Protein AF-A0A3M1PW22-F1 (afdb_monomer_lite)

Radius of gyration: 29.29 Å; chains: 1; bounding box: 77×52×82 Å

pLDDT: mean 88.15, std 13.27, range [33.09, 98.5]

Secondary structure (DSSP, 8-state):
-HHHHHTTSS------PEETTSPPP----SEEEEEE-TTS-GGGHHHHHGGGGS--SSEEEEEE----SS---HHHHHHHHHHHHHHHHHT--SEEE---SEEEE-TTSS-EEEE-TTHHHHHHHHHHHTTEEEEEEE--STTEEEEEEEETT--EEEEEE--TT---EEEEE---SS-EEE-TT--EE--EEETTEEEEEE-SSPEEEES--HHHHHHHHH-EEE--EEESS---SPPEEEEE--SSS-EEEEEEEE--TT-EEESSEEEEEE-TT-EEEEE-EEEPPTTPBPSEEEEEEEEEEEESS-EEEEEEEEEEEEBTTEEEEEEEEEETTEEEEEEEEEE-SSS-EEEEEEEE-TTS--EEEEEEEE-TT-EEEEEEEESS-GGGTTPEEEEEEEETTSS-EEEEEEEPP-

Sequence (418 aa):
MRELLESFMTFPRLIVPRSLSAPEPTDDGDAISVFVDSATPTPAMLRMLEFLTINSTQDRWLRLDAPDGSPLSGQARLATFAQRLILCKSLDPHRLYVPAPFEVSIESGAPHWRPTRDYIPWRTMLTFLAGKKAVGVLHPAEGVRAIVFDGAGGSCLFAWSQSAGGVPREFDAYLGNDARSIDLWGNNVTLASRDGRRRVPVGPVPIIVYDIDAPVLLLEASFRFEPRFVQIHKPEPRPILRFRNTGGARMAGELIIQAPDDWRVKPARDTFALDPGEEYRREVQITLPPRQLARDYQLLVELRLSAPEPRTLRFPVDLRVGLEGVDVYAVAWFEGDDLVVEQTLRNLSDEHVNFTAFCEPPGRRRLDSAFRDIGPGQTVRRTYVFPASRDLADAWLHYGVREIHGDRSLDLVVKAPH

Structure (mmCIF, N/CA/C/O backbone):
data_AF-A0A3M1PW22-F1
#
_entry.id   AF-A0A3M1PW22-F1
#
loop_
_atom_site.group_PDB
_atom_site.id
_atom_site.type_symbol
_atom_site.label_atom_id
_atom_site.label_alt_id
_atom_site.label_comp_id
_atom_site.label_asym_id
_atom_site.label_entity_id
_atom_site.label_seq_id
_atom_site.pdbx_PDB_ins_code
_atom_site.Cartn_x
_atom_site.Cartn_y
_atom_site.Cartn_z
_atom_site.occupancy
_atom_site.B_iso_or_equiv
_atom_site.auth_seq_id
_atom_site.auth_comp_id
_atom_site.auth_asym_id
_atom_site.auth_atom_id
_atom_site.pdbx_PDB_model_num
ATOM 1 N N . MET A 1 1 ? 47.924 -2.997 -32.469 1.00 41.94 1 MET A N 1
ATOM 2 C CA . MET A 1 1 ? 46.539 -3.348 -32.059 1.00 41.94 1 MET A CA 1
ATOM 3 C C . MET A 1 1 ? 45.823 -2.170 -31.397 1.00 41.94 1 MET A C 1
ATOM 5 O O . MET A 1 1 ? 44.733 -1.856 -31.842 1.00 41.94 1 MET A O 1
ATOM 9 N N . ARG A 1 2 ? 46.437 -1.467 -30.426 1.00 33.09 2 ARG A N 1
ATOM 10 C CA . ARG A 1 2 ? 45.935 -0.180 -29.887 1.00 33.09 2 ARG A CA 1
ATOM 11 C C . ARG A 1 2 ? 45.767 0.900 -30.981 1.00 33.09 2 ARG A C 1
ATOM 13 O O . ARG A 1 2 ? 44.682 1.441 -31.108 1.00 33.09 2 ARG A O 1
ATOM 20 N N . GLU A 1 3 ? 46.756 1.072 -31.861 1.00 36.66 3 GLU A N 1
ATOM 21 C CA . GLU A 1 3 ? 46.691 2.011 -33.009 1.00 36.66 3 GLU A CA 1
ATOM 22 C C . GLU A 1 3 ? 45.649 1.639 -34.085 1.00 36.66 3 GLU A C 1
ATOM 24 O O . GLU A 1 3 ? 45.131 2.500 -34.784 1.00 36.66 3 GLU A O 1
ATOM 29 N N . LEU A 1 4 ? 45.302 0.352 -34.213 1.00 39.28 4 LEU A N 1
ATOM 30 C CA . LEU A 1 4 ? 44.275 -0.128 -35.155 1.00 39.28 4 LEU A CA 1
ATOM 31 C C . LEU A 1 4 ? 42.848 0.055 -34.610 1.00 39.28 4 LEU A C 1
ATOM 33 O O . LEU A 1 4 ? 41.897 0.066 -35.382 1.00 39.28 4 LEU A O 1
ATOM 37 N N . LEU A 1 5 ? 42.697 0.190 -33.288 1.00 39.69 5 LEU A N 1
ATOM 38 C CA . LEU A 1 5 ? 41.417 0.461 -32.627 1.00 39.69 5 LEU A CA 1
ATOM 39 C C . LEU A 1 5 ? 41.078 1.960 -32.623 1.00 39.69 5 LEU A C 1
ATOM 41 O O . LEU A 1 5 ? 39.901 2.312 -32.634 1.00 39.69 5 LEU A O 1
ATOM 45 N N . GLU A 1 6 ? 42.089 2.830 -32.660 1.00 37.72 6 GLU A N 1
ATOM 46 C CA . GLU A 1 6 ? 41.926 4.290 -32.731 1.00 37.72 6 GLU A CA 1
ATOM 47 C C . GLU A 1 6 ? 41.412 4.774 -34.097 1.00 37.72 6 GLU A C 1
ATOM 49 O O . GLU A 1 6 ? 40.729 5.793 -34.163 1.00 37.72 6 GLU A O 1
ATOM 54 N N . SER A 1 7 ? 41.655 4.033 -35.186 1.00 40.53 7 SER A N 1
ATOM 55 C CA . SER A 1 7 ? 41.191 4.431 -36.525 1.00 40.53 7 SER A CA 1
ATOM 56 C C . SER A 1 7 ? 39.713 4.120 -36.806 1.00 40.53 7 SER A C 1
ATOM 58 O O . SER A 1 7 ? 39.149 4.676 -37.747 1.00 40.53 7 SER A O 1
ATOM 60 N N . PHE A 1 8 ? 39.067 3.268 -35.998 1.00 41.72 8 PHE A N 1
ATOM 61 C CA . PHE A 1 8 ? 37.675 2.838 -36.209 1.00 41.72 8 PHE A CA 1
ATOM 62 C C . PHE A 1 8 ? 36.658 3.467 -35.250 1.00 41.72 8 PHE A C 1
ATOM 64 O O . PHE A 1 8 ? 35.459 3.407 -35.516 1.00 41.72 8 PHE A O 1
ATOM 71 N N . MET A 1 9 ? 37.097 4.081 -34.149 1.00 38.16 9 MET A N 1
ATOM 72 C CA . MET A 1 9 ? 36.221 4.770 -33.201 1.00 38.16 9 MET A CA 1
ATOM 73 C C . MET A 1 9 ? 36.941 5.993 -32.652 1.00 38.16 9 MET A C 1
ATOM 75 O O . MET A 1 9 ? 38.017 5.870 -32.083 1.00 38.16 9 MET A O 1
ATOM 79 N N . THR A 1 10 ? 36.339 7.173 -32.790 1.00 35.41 10 THR A N 1
ATOM 80 C CA . THR A 1 10 ? 37.005 8.455 -32.523 1.00 35.41 10 THR A CA 1
ATOM 81 C C . THR A 1 10 ? 37.485 8.638 -31.079 1.00 35.41 10 THR A C 1
ATOM 83 O O . THR A 1 10 ? 38.350 9.474 -30.870 1.00 35.41 10 THR A O 1
ATOM 86 N N . PHE A 1 11 ? 37.007 7.847 -30.103 1.00 45.94 11 PHE A N 1
ATOM 87 C CA . PHE A 1 11 ? 37.532 7.795 -28.726 1.00 45.94 11 PHE A CA 1
ATOM 88 C C . PHE A 1 11 ? 37.193 6.447 -28.041 1.00 45.94 11 PHE A C 1
ATOM 90 O O . PHE A 1 11 ? 36.114 6.321 -27.449 1.00 45.94 11 PHE A O 1
ATOM 97 N N . PRO A 1 12 ? 38.048 5.403 -28.081 1.00 48.38 12 PRO A N 1
ATOM 98 C CA . PRO A 1 12 ? 37.768 4.157 -27.370 1.00 48.38 12 PRO A CA 1
ATOM 99 C C . PRO A 1 12 ? 37.991 4.335 -25.857 1.00 48.38 12 PRO A C 1
ATOM 101 O O . PRO A 1 12 ? 39.112 4.260 -25.360 1.00 48.38 12 PRO A O 1
ATOM 104 N N . ARG A 1 13 ? 36.910 4.535 -25.094 1.00 54.31 13 ARG A N 1
ATOM 105 C CA . ARG A 1 13 ? 36.937 4.416 -23.626 1.00 54.31 13 ARG A CA 1
ATOM 106 C C . ARG A 1 13 ? 37.006 2.935 -23.239 1.00 54.31 13 ARG A C 1
ATOM 108 O O . ARG A 1 13 ? 36.003 2.226 -23.316 1.00 54.31 13 ARG A O 1
ATOM 115 N N . LEU A 1 14 ? 38.188 2.461 -22.838 1.00 54.78 14 LEU A N 1
ATOM 116 C CA . LEU A 1 14 ? 38.355 1.137 -22.236 1.00 54.78 14 LEU A CA 1
ATOM 117 C C . LEU A 1 14 ? 37.935 1.217 -20.766 1.00 54.78 14 LEU A C 1
ATOM 119 O O . LEU A 1 14 ? 38.616 1.845 -19.962 1.00 54.78 14 LEU A O 1
ATOM 123 N N . ILE A 1 15 ? 36.824 0.577 -20.419 1.00 61.97 15 ILE A N 1
ATOM 124 C CA . ILE A 1 15 ? 36.341 0.516 -19.041 1.00 61.97 15 ILE A CA 1
ATOM 125 C C . ILE A 1 15 ? 36.245 -0.951 -18.637 1.00 61.97 15 ILE A C 1
ATOM 127 O O . ILE A 1 15 ? 35.573 -1.741 -19.302 1.00 61.97 15 ILE A O 1
ATOM 131 N N . VAL A 1 16 ? 36.933 -1.319 -17.556 1.00 67.19 16 VAL A N 1
ATOM 132 C CA . VAL A 1 16 ? 36.924 -2.684 -17.020 1.00 67.19 16 VAL A CA 1
ATOM 133 C C . VAL A 1 16 ? 35.752 -2.807 -16.044 1.00 67.19 16 VAL A C 1
ATOM 135 O O . VAL A 1 16 ? 35.762 -2.134 -15.012 1.00 67.19 16 VAL A O 1
ATOM 138 N N . PRO A 1 17 ? 34.727 -3.621 -16.352 1.00 63.72 17 PRO A N 1
ATOM 139 C CA . PRO A 1 17 ? 33.594 -3.784 -15.456 1.00 63.72 17 PRO A CA 1
ATOM 140 C C . PRO A 1 17 ? 34.019 -4.545 -14.195 1.00 63.72 17 PRO A C 1
ATOM 142 O O . PRO A 1 17 ? 34.727 -5.551 -14.280 1.00 63.72 17 PRO A O 1
ATOM 145 N N . ARG A 1 18 ? 33.572 -4.085 -13.024 1.00 69.38 18 ARG A N 1
ATOM 146 C CA . ARG A 1 18 ? 33.790 -4.773 -11.742 1.00 69.38 18 ARG A CA 1
ATOM 147 C C . ARG A 1 18 ? 32.556 -5.585 -11.369 1.00 69.38 18 ARG A C 1
ATOM 149 O O . ARG A 1 18 ? 31.440 -5.125 -11.586 1.00 69.38 18 ARG A O 1
ATOM 156 N N . SER A 1 19 ? 32.740 -6.783 -10.815 1.00 72.06 19 SER A N 1
ATOM 157 C CA . SER A 1 19 ? 31.616 -7.579 -10.302 1.00 72.06 19 SER A CA 1
ATOM 158 C C . SER A 1 19 ? 30.927 -6.850 -9.149 1.00 72.06 19 SER A C 1
ATOM 160 O O . SER A 1 19 ? 31.593 -6.274 -8.293 1.00 72.06 19 SER A O 1
ATOM 162 N N . LEU A 1 20 ? 29.598 -6.927 -9.108 1.00 71.12 20 LEU A N 1
ATOM 163 C CA . LEU A 1 20 ? 28.767 -6.426 -8.014 1.00 71.12 20 LEU A CA 1
ATOM 164 C C . LEU A 1 20 ? 29.078 -7.099 -6.662 1.00 71.12 20 LEU A C 1
ATOM 166 O O . LEU A 1 20 ? 28.722 -6.572 -5.614 1.00 71.12 20 LEU A O 1
ATOM 170 N N . SER A 1 21 ? 29.761 -8.245 -6.683 1.00 68.88 21 SER A N 1
ATOM 171 C CA . SER A 1 21 ? 30.191 -8.988 -5.494 1.00 68.88 21 SER A CA 1
ATOM 172 C C . SER A 1 21 ? 31.553 -8.525 -4.935 1.00 68.88 21 SER A C 1
ATOM 174 O O . SER A 1 21 ? 32.028 -9.082 -3.947 1.00 68.88 21 SER A O 1
ATOM 176 N N . ALA A 1 22 ? 32.211 -7.543 -5.564 1.00 66.25 22 ALA A N 1
ATOM 177 C CA . ALA A 1 22 ? 33.498 -6.986 -5.136 1.00 66.25 22 ALA A CA 1
ATOM 178 C C . ALA A 1 22 ? 33.321 -5.776 -4.180 1.00 66.25 22 ALA A C 1
ATOM 180 O O . ALA A 1 22 ? 32.266 -5.144 -4.205 1.00 66.25 22 ALA A O 1
ATOM 181 N N . PRO A 1 23 ? 34.325 -5.431 -3.343 1.00 58.34 23 PRO A N 1
ATOM 182 C CA . PRO A 1 23 ? 34.255 -4.274 -2.440 1.00 58.34 23 PRO A CA 1
ATOM 183 C C . PRO A 1 23 ? 34.055 -2.933 -3.172 1.00 58.34 23 PRO A C 1
ATOM 185 O O . PRO A 1 23 ? 34.417 -2.795 -4.345 1.00 58.34 23 PRO A O 1
ATOM 188 N N . GLU A 1 24 ? 33.488 -1.953 -2.455 1.00 58.50 24 GLU A N 1
ATOM 189 C CA . GLU A 1 24 ? 33.140 -0.620 -2.969 1.00 58.50 24 GLU A CA 1
ATOM 190 C C . GLU A 1 24 ? 34.332 0.110 -3.620 1.00 58.50 24 GLU A C 1
ATOM 192 O O . GLU A 1 24 ? 35.486 -0.077 -3.219 1.00 58.50 24 GLU A O 1
ATOM 197 N N . PRO A 1 25 ? 34.080 0.938 -4.652 1.00 56.94 25 PRO A N 1
ATOM 198 C CA . PRO A 1 25 ? 35.142 1.613 -5.382 1.00 56.94 25 PRO A CA 1
ATOM 199 C C . PRO A 1 25 ? 35.873 2.645 -4.512 1.00 56.94 25 PRO A C 1
ATOM 201 O O . PRO A 1 25 ? 35.257 3.475 -3.857 1.00 56.94 25 PRO A O 1
ATOM 204 N N . THR A 1 26 ? 37.203 2.643 -4.590 1.00 54.28 26 THR A N 1
ATOM 205 C CA . THR A 1 26 ? 38.090 3.709 -4.090 1.00 54.28 26 THR A CA 1
ATOM 206 C C . THR A 1 26 ? 38.612 4.622 -5.210 1.00 54.28 26 THR A C 1
ATOM 208 O O . THR A 1 26 ? 39.542 5.387 -4.982 1.00 54.28 26 THR A O 1
ATOM 211 N N . ASP A 1 27 ? 38.073 4.506 -6.430 1.00 54.94 27 ASP A N 1
ATOM 212 C CA . ASP A 1 27 ? 38.724 4.967 -7.665 1.00 54.94 27 ASP A CA 1
ATOM 213 C C . ASP A 1 27 ? 37.996 6.146 -8.339 1.00 54.94 27 ASP A C 1
ATOM 215 O O . ASP A 1 27 ? 36.766 6.164 -8.412 1.00 54.94 27 ASP A O 1
ATOM 219 N N . ASP A 1 28 ? 38.771 7.093 -8.873 1.00 56.16 28 ASP A N 1
ATOM 220 C CA . ASP A 1 28 ? 38.356 8.451 -9.281 1.00 56.16 28 ASP A CA 1
ATOM 221 C C . ASP A 1 28 ? 38.207 8.596 -10.819 1.00 56.16 28 ASP A C 1
ATOM 223 O O . ASP A 1 28 ? 38.465 9.644 -11.406 1.00 56.16 28 ASP A O 1
ATOM 227 N N . GLY A 1 29 ? 37.862 7.505 -11.518 1.00 68.06 29 GLY A N 1
ATOM 228 C CA . GLY A 1 29 ? 37.822 7.451 -12.990 1.00 68.06 29 GLY A CA 1
ATOM 229 C C . GLY A 1 29 ? 36.558 8.044 -13.632 1.00 68.06 29 GLY A C 1
ATOM 230 O O . GLY A 1 29 ? 35.505 8.094 -13.019 1.00 68.06 29 GLY A O 1
ATOM 231 N N . ASP A 1 30 ? 36.610 8.409 -14.918 1.00 71.81 30 ASP A N 1
ATOM 232 C CA . ASP A 1 30 ? 35.492 9.030 -15.668 1.00 71.81 30 ASP A CA 1
ATOM 233 C C . ASP A 1 30 ? 34.171 8.228 -15.709 1.00 71.81 30 ASP A C 1
ATOM 235 O O . ASP A 1 30 ? 33.131 8.765 -16.103 1.00 71.81 30 ASP A O 1
ATOM 239 N N . ALA A 1 31 ? 34.204 6.930 -15.391 1.00 73.38 31 ALA A N 1
ATOM 240 C CA . ALA A 1 31 ? 33.048 6.047 -15.464 1.00 73.38 31 ALA A CA 1
ATOM 241 C C . ALA A 1 31 ? 33.083 4.936 -14.405 1.00 73.38 31 ALA A C 1
ATOM 243 O O . ALA A 1 31 ? 34.091 4.248 -14.240 1.00 73.38 31 ALA A O 1
ATOM 244 N N . ILE A 1 32 ? 31.934 4.679 -13.785 1.00 80.00 32 ILE A N 1
ATOM 245 C CA . ILE A 1 32 ? 31.684 3.512 -12.941 1.00 80.00 32 ILE A CA 1
ATOM 246 C C . ILE A 1 32 ? 31.028 2.434 -13.807 1.00 80.00 32 ILE A C 1
ATOM 248 O O . ILE A 1 32 ? 29.934 2.632 -14.339 1.00 80.00 32 ILE A O 1
ATOM 252 N N . SER A 1 33 ? 31.675 1.273 -13.930 1.00 83.00 33 SER A N 1
ATOM 253 C CA . SER A 1 33 ? 31.138 0.122 -14.665 1.00 83.00 33 SER A CA 1
ATOM 254 C C . SER A 1 33 ? 30.949 -1.080 -13.755 1.00 83.00 33 SER A C 1
ATOM 256 O O . SER A 1 33 ? 31.913 -1.605 -13.193 1.00 83.00 33 SER A O 1
ATOM 258 N N . VAL A 1 34 ? 29.699 -1.520 -13.630 1.00 84.56 34 VAL A N 1
ATOM 259 C CA . VAL A 1 34 ? 29.295 -2.608 -12.737 1.00 84.56 34 VAL A CA 1
ATOM 260 C C . VAL A 1 34 ? 28.739 -3.769 -13.541 1.00 84.56 34 VAL A C 1
ATOM 262 O O . VAL A 1 34 ? 27.895 -3.612 -14.424 1.00 84.56 34 VAL A O 1
ATOM 265 N N . PHE A 1 35 ? 29.210 -4.954 -13.197 1.00 85.12 35 PHE A N 1
ATOM 266 C CA . PHE A 1 35 ? 28.802 -6.226 -13.749 1.00 85.12 35 PHE A CA 1
ATOM 267 C C . PHE A 1 35 ? 27.937 -6.977 -12.744 1.00 85.12 35 PHE A C 1
ATOM 269 O O . PHE A 1 35 ? 28.385 -7.309 -11.647 1.00 85.12 35 PHE A O 1
ATOM 276 N N . VAL A 1 36 ? 26.698 -7.254 -13.133 1.00 84.94 36 VAL A N 1
ATOM 277 C CA . VAL A 1 36 ? 25.741 -8.022 -12.342 1.00 84.94 36 VAL A CA 1
ATOM 278 C C . VAL A 1 36 ? 25.779 -9.472 -12.822 1.00 84.94 36 VAL A C 1
ATOM 280 O O . VAL A 1 36 ? 25.164 -9.821 -13.834 1.00 84.94 36 VAL A O 1
ATOM 283 N N . ASP A 1 37 ? 26.504 -10.311 -12.085 1.00 84.25 37 ASP A N 1
ATOM 284 C CA . ASP A 1 37 ? 26.660 -11.739 -12.378 1.00 84.25 37 ASP A CA 1
ATOM 285 C C . ASP A 1 37 ? 25.343 -12.520 -12.230 1.00 84.25 37 ASP A C 1
ATOM 287 O O . ASP A 1 37 ? 24.381 -12.053 -11.619 1.00 84.25 37 ASP A O 1
ATOM 291 N N . SER A 1 38 ? 25.267 -13.719 -12.807 1.00 82.50 38 SER A N 1
ATOM 292 C CA . SER A 1 38 ? 24.071 -14.572 -12.758 1.00 82.50 38 SER A CA 1
ATOM 293 C C . SER A 1 38 ? 23.674 -15.029 -11.350 1.00 82.50 38 SER A C 1
ATOM 295 O O . SER A 1 38 ? 22.494 -15.296 -11.117 1.00 82.50 38 SER A O 1
ATOM 297 N N . ALA A 1 39 ? 24.634 -15.105 -10.423 1.00 81.19 39 ALA A N 1
ATOM 298 C CA . ALA A 1 39 ? 24.434 -15.568 -9.053 1.00 81.19 39 ALA A CA 1
ATOM 299 C C . ALA A 1 39 ? 23.815 -14.492 -8.147 1.00 81.19 39 ALA A C 1
ATOM 301 O O . ALA A 1 39 ? 23.268 -14.814 -7.091 1.00 81.19 39 ALA A O 1
ATOM 302 N N . THR A 1 40 ? 23.861 -13.224 -8.562 1.00 82.75 40 THR A N 1
ATOM 303 C CA . THR A 1 40 ? 23.313 -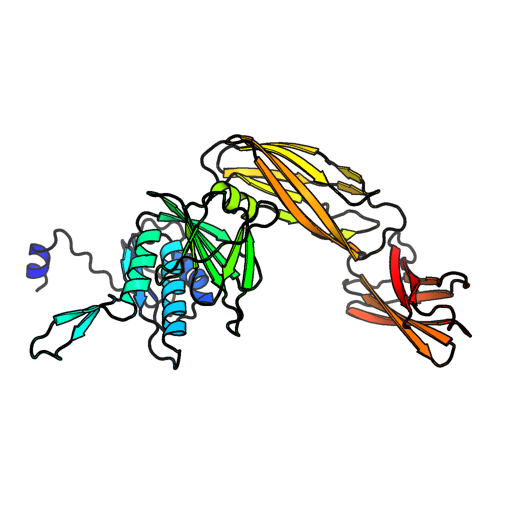12.097 -7.809 1.00 82.75 40 THR A CA 1
ATOM 304 C C . THR A 1 40 ? 21.795 -12.256 -7.604 1.00 82.75 40 THR A C 1
ATOM 306 O O . THR A 1 40 ? 21.028 -12.224 -8.578 1.00 82.75 40 THR A O 1
ATOM 309 N N . PRO A 1 41 ? 21.307 -12.342 -6.350 1.00 83.38 41 PRO A N 1
ATOM 310 C CA . PRO A 1 41 ? 19.881 -12.469 -6.074 1.00 83.38 41 PRO A CA 1
ATOM 311 C C . PRO A 1 41 ? 19.096 -11.237 -6.541 1.00 83.38 41 PRO A C 1
ATOM 313 O O . PRO A 1 41 ? 19.346 -10.116 -6.096 1.00 83.38 41 PRO A O 1
ATOM 316 N N . THR A 1 42 ? 18.076 -11.442 -7.382 1.00 83.75 42 THR A N 1
ATOM 317 C CA . THR A 1 42 ? 17.230 -10.353 -7.914 1.00 83.75 42 THR A CA 1
ATOM 318 C C . THR A 1 42 ? 16.637 -9.434 -6.834 1.00 83.75 42 THR A C 1
ATOM 320 O O . THR A 1 42 ? 16.661 -8.221 -7.039 1.00 83.75 42 THR A O 1
ATOM 323 N N . PRO A 1 43 ? 16.156 -9.931 -5.673 1.00 78.06 43 PRO A N 1
ATOM 324 C CA . PRO A 1 43 ? 15.629 -9.056 -4.621 1.00 78.06 43 PRO A CA 1
ATOM 325 C C . PRO A 1 43 ? 16.676 -8.122 -3.992 1.00 78.06 43 PRO A C 1
ATOM 327 O O . PRO A 1 43 ? 16.317 -7.039 -3.538 1.00 78.06 43 PRO A O 1
ATOM 330 N N . ALA A 1 44 ? 17.954 -8.516 -3.976 1.00 79.25 44 ALA A N 1
ATOM 331 C CA . ALA A 1 44 ? 19.037 -7.740 -3.368 1.00 79.25 44 ALA A CA 1
ATOM 332 C C . ALA A 1 44 ? 19.656 -6.710 -4.329 1.00 79.25 44 ALA A C 1
ATOM 334 O O . ALA A 1 44 ? 20.302 -5.766 -3.878 1.00 79.25 44 ALA A O 1
ATOM 335 N N . MET A 1 45 ? 19.428 -6.854 -5.641 1.00 81.88 45 MET A N 1
ATOM 336 C CA . MET A 1 45 ? 20.111 -6.069 -6.674 1.00 81.88 45 MET A CA 1
ATOM 337 C C . MET A 1 45 ? 19.983 -4.557 -6.513 1.00 81.88 45 MET A C 1
ATOM 339 O O . MET A 1 45 ? 20.980 -3.865 -6.671 1.00 81.88 45 MET A O 1
ATOM 343 N N . LEU A 1 46 ? 18.788 -4.032 -6.216 1.00 78.19 46 LEU A N 1
ATOM 344 C CA . LEU A 1 46 ? 18.624 -2.580 -6.081 1.00 78.19 46 LEU A CA 1
ATOM 345 C C . LEU A 1 46 ? 19.466 -2.035 -4.935 1.00 78.19 46 LEU A C 1
ATOM 347 O O . LEU A 1 46 ? 20.235 -1.115 -5.168 1.00 78.19 46 LEU A O 1
ATOM 351 N N . ARG A 1 47 ? 19.392 -2.661 -3.753 1.00 80.69 47 ARG A N 1
ATOM 352 C CA . ARG A 1 47 ? 20.198 -2.266 -2.592 1.00 80.69 47 ARG A CA 1
ATOM 353 C C . ARG A 1 47 ? 21.690 -2.302 -2.917 1.00 80.69 47 ARG A C 1
ATOM 355 O O . ARG A 1 47 ? 22.414 -1.377 -2.588 1.00 80.69 47 ARG A O 1
ATOM 362 N N . MET A 1 48 ? 22.148 -3.356 -3.590 1.00 80.19 48 MET A N 1
ATOM 363 C CA . MET A 1 48 ? 23.559 -3.494 -3.966 1.00 80.19 48 MET A CA 1
ATOM 364 C C . MET A 1 48 ? 24.008 -2.451 -4.999 1.00 80.19 48 MET A C 1
ATOM 366 O O . MET A 1 48 ? 25.190 -2.150 -5.077 1.00 80.19 48 MET A O 1
ATOM 370 N N . LEU A 1 49 ? 23.085 -1.907 -5.794 1.00 81.69 49 LEU A N 1
ATOM 371 C CA . LEU A 1 49 ? 23.359 -0.918 -6.838 1.00 81.69 49 LEU A CA 1
ATOM 372 C C . LEU A 1 49 ? 22.972 0.513 -6.427 1.00 81.69 49 LEU A C 1
ATOM 374 O O . LEU A 1 49 ? 23.107 1.425 -7.242 1.00 81.69 49 LEU A O 1
ATOM 378 N N . GLU A 1 50 ? 22.516 0.739 -5.189 1.00 76.75 50 GLU A N 1
ATOM 379 C CA . GLU A 1 50 ? 22.106 2.062 -4.691 1.00 76.75 50 GLU A CA 1
ATOM 380 C C . GLU A 1 50 ? 23.239 3.090 -4.805 1.00 76.75 50 GLU A C 1
ATOM 382 O O . GLU A 1 50 ? 22.979 4.248 -5.131 1.00 76.75 50 GLU A O 1
ATOM 387 N N . PHE A 1 51 ? 24.501 2.671 -4.660 1.00 75.81 51 PHE A N 1
ATOM 388 C CA . PHE A 1 51 ? 25.658 3.558 -4.818 1.00 75.81 51 PHE A CA 1
ATOM 389 C C . PHE A 1 51 ? 25.741 4.216 -6.208 1.00 75.81 51 PHE A C 1
ATOM 391 O O . PHE A 1 51 ? 26.278 5.312 -6.337 1.00 75.81 51 PHE A O 1
ATOM 398 N N . LEU A 1 52 ? 25.151 3.606 -7.245 1.00 73.75 52 LEU A N 1
ATOM 399 C CA . LEU A 1 52 ? 25.075 4.189 -8.591 1.00 73.75 52 LEU A CA 1
ATOM 400 C C . LEU A 1 52 ? 24.049 5.321 -8.706 1.00 73.75 52 LEU A C 1
ATOM 402 O O . LEU A 1 52 ? 23.984 5.985 -9.739 1.00 73.75 52 LEU A O 1
ATOM 406 N N . THR A 1 53 ? 23.209 5.523 -7.694 1.00 68.38 53 THR A N 1
ATOM 407 C CA . THR A 1 53 ? 22.235 6.625 -7.648 1.00 68.38 53 THR A CA 1
ATOM 408 C C . THR A 1 53 ? 22.766 7.851 -6.909 1.00 68.38 53 THR A C 1
ATOM 410 O O . THR A 1 53 ? 22.167 8.920 -6.998 1.00 68.38 53 THR A O 1
ATOM 413 N N . ILE A 1 54 ? 23.907 7.724 -6.223 1.00 61.09 54 ILE A N 1
ATOM 414 C CA . ILE A 1 54 ? 24.596 8.843 -5.577 1.00 61.09 54 ILE A CA 1
ATOM 415 C C . ILE A 1 54 ? 25.114 9.775 -6.679 1.00 61.09 54 ILE A C 1
ATOM 417 O O . ILE A 1 54 ? 25.598 9.286 -7.698 1.00 61.09 54 ILE A O 1
ATOM 421 N N . ASN A 1 55 ? 24.978 11.095 -6.483 1.00 54.16 55 ASN A N 1
ATOM 422 C CA . ASN A 1 55 ? 25.372 12.170 -7.408 1.00 54.16 55 ASN A CA 1
ATOM 423 C C . ASN A 1 55 ? 26.845 12.061 -7.842 1.00 54.16 55 ASN A C 1
ATOM 425 O O . ASN A 1 55 ? 27.721 12.760 -7.339 1.00 54.16 55 ASN A O 1
ATOM 429 N N . SER A 1 56 ? 27.096 11.170 -8.788 1.00 60.94 56 SER A N 1
ATOM 430 C CA . SER A 1 56 ? 28.372 10.938 -9.429 1.00 60.94 56 SER A CA 1
ATOM 431 C C . SER A 1 56 ? 28.362 11.694 -10.750 1.00 60.94 56 SER A C 1
ATOM 433 O O . SER A 1 56 ? 27.447 11.548 -11.563 1.00 60.94 56 SER A O 1
ATOM 435 N N . THR A 1 57 ? 29.382 12.520 -10.964 1.00 69.12 57 THR A N 1
ATOM 436 C CA . THR A 1 57 ? 29.667 13.154 -12.258 1.00 69.12 57 THR A CA 1
ATOM 437 C C . THR A 1 57 ? 30.186 12.149 -13.294 1.00 69.12 57 THR A C 1
ATOM 439 O O . THR A 1 57 ? 30.405 12.524 -14.443 1.00 69.12 57 THR A O 1
ATOM 442 N N . GLN A 1 58 ? 30.386 10.886 -12.903 1.00 77.25 58 GLN A N 1
ATOM 443 C CA . GLN A 1 58 ? 30.962 9.835 -13.733 1.00 77.25 58 GLN A CA 1
ATOM 444 C C . GLN A 1 58 ? 29.875 9.113 -14.547 1.00 77.25 58 GLN A C 1
ATOM 446 O O . GLN A 1 58 ? 28.732 8.929 -14.114 1.00 77.25 58 GLN A O 1
ATOM 451 N N . ASP A 1 59 ? 30.251 8.640 -15.734 1.00 83.50 59 ASP A N 1
ATOM 452 C CA . ASP A 1 59 ? 29.386 7.810 -16.570 1.00 83.50 59 ASP A CA 1
ATOM 453 C C . ASP A 1 59 ? 29.059 6.487 -15.858 1.00 83.50 59 ASP A C 1
ATOM 455 O O . ASP A 1 59 ? 29.931 5.803 -15.334 1.00 83.50 59 ASP A O 1
ATOM 459 N N . ARG A 1 60 ? 27.795 6.064 -15.893 1.00 85.75 60 ARG A N 1
ATOM 460 C CA . ARG A 1 60 ? 27.313 4.863 -15.178 1.00 85.75 60 ARG A CA 1
ATOM 461 C C . ARG A 1 60 ? 26.967 3.757 -16.155 1.00 85.75 60 ARG A C 1
ATOM 463 O O . ARG A 1 60 ? 26.005 3.883 -16.916 1.00 85.75 60 ARG A O 1
ATOM 470 N N . TRP A 1 61 ? 27.775 2.707 -16.182 1.00 88.62 61 TRP A N 1
ATOM 471 C CA . TRP A 1 61 ? 27.643 1.591 -17.110 1.00 88.62 61 TRP A CA 1
ATOM 472 C C . TRP A 1 61 ? 27.250 0.338 -16.327 1.00 88.62 61 TRP A C 1
ATOM 474 O O . TRP A 1 61 ? 27.902 -0.040 -15.358 1.00 88.62 61 TRP A O 1
ATOM 484 N N . LEU A 1 62 ? 26.175 -0.318 -16.747 1.00 89.00 62 LEU A N 1
ATOM 485 C CA . LEU A 1 62 ? 25.716 -1.577 -16.175 1.00 89.00 62 LEU A CA 1
ATOM 486 C C . LEU A 1 62 ? 25.847 -2.679 -17.211 1.00 89.00 62 LEU A C 1
ATOM 488 O O . LEU A 1 62 ? 25.437 -2.500 -18.355 1.00 89.00 62 LEU A O 1
ATOM 492 N N . ARG A 1 63 ? 26.369 -3.835 -16.813 1.00 89.94 63 ARG A N 1
ATOM 493 C CA . ARG A 1 63 ? 26.314 -5.063 -17.602 1.00 89.94 63 ARG A CA 1
ATOM 494 C C . ARG A 1 63 ? 25.546 -6.122 -16.831 1.00 89.94 63 ARG A C 1
ATOM 496 O O . ARG A 1 63 ? 25.904 -6.442 -15.703 1.00 89.94 63 ARG A O 1
ATOM 503 N N . LEU A 1 64 ? 24.512 -6.665 -17.455 1.00 89.19 64 LEU A N 1
ATOM 504 C CA . LEU A 1 64 ? 23.711 -7.756 -16.931 1.00 89.19 64 LEU A CA 1
ATOM 505 C C . LEU A 1 64 ? 24.092 -9.045 -17.654 1.00 89.19 64 LEU A C 1
ATOM 507 O O . LEU A 1 64 ? 24.030 -9.089 -18.881 1.00 89.19 64 LEU A O 1
ATOM 511 N N . ASP A 1 65 ? 24.429 -10.090 -16.907 1.00 85.94 65 ASP A N 1
ATOM 512 C CA . ASP A 1 65 ? 24.564 -11.427 -17.478 1.00 85.94 65 ASP A CA 1
ATOM 513 C C . ASP A 1 65 ? 23.240 -12.189 -17.442 1.00 85.94 65 ASP A C 1
ATOM 515 O O . ASP A 1 65 ? 22.375 -11.974 -16.577 1.00 85.94 65 ASP A O 1
ATOM 519 N N . ALA A 1 66 ? 23.084 -13.099 -18.407 1.00 76.00 66 ALA A N 1
ATOM 520 C CA . ALA A 1 66 ? 21.974 -14.033 -18.399 1.00 76.00 66 ALA A CA 1
ATOM 521 C C . ALA A 1 66 ? 22.026 -14.818 -17.079 1.00 76.00 66 ALA A C 1
ATOM 523 O O . ALA A 1 66 ? 23.112 -15.157 -16.614 1.00 76.00 66 ALA A O 1
ATOM 524 N N . PRO A 1 67 ? 20.887 -15.073 -16.420 1.00 73.69 67 PRO A N 1
ATOM 525 C CA . PRO A 1 67 ? 20.871 -15.963 -15.270 1.00 73.69 67 PRO A CA 1
ATOM 526 C C . PRO A 1 67 ? 21.266 -17.385 -15.719 1.00 73.69 67 PRO A C 1
ATOM 528 O O . PRO A 1 67 ? 20.421 -18.167 -16.155 1.00 73.69 67 PRO A O 1
ATOM 531 N N . ASP A 1 68 ? 22.563 -17.681 -15.652 1.00 63.09 68 ASP A N 1
ATOM 532 C CA . ASP A 1 68 ? 23.180 -18.977 -15.926 1.00 63.09 68 ASP A CA 1
ATOM 533 C C . ASP A 1 68 ? 23.129 -19.887 -14.686 1.00 63.09 68 ASP A C 1
ATOM 535 O O . ASP A 1 68 ? 23.355 -19.436 -13.564 1.00 63.09 68 ASP A O 1
ATOM 539 N N . GLY A 1 69 ? 22.887 -21.189 -14.890 1.00 53.50 69 GLY A N 1
ATOM 540 C CA . GLY A 1 69 ? 23.327 -22.226 -13.942 1.00 53.50 69 GLY A CA 1
ATOM 541 C C . GLY A 1 69 ? 22.347 -22.746 -12.877 1.00 53.50 69 GLY A C 1
ATOM 542 O O . GLY A 1 69 ? 22.798 -23.371 -11.924 1.00 53.50 69 GLY A O 1
ATOM 543 N N . SER A 1 70 ? 21.029 -22.571 -13.011 1.00 46.19 70 SER A N 1
ATOM 544 C CA . SER A 1 70 ? 20.041 -23.158 -12.078 1.00 46.19 70 SER A CA 1
ATOM 545 C C . SER A 1 70 ? 19.061 -24.089 -12.818 1.00 46.19 70 SER A C 1
ATOM 547 O O . SER A 1 70 ? 18.767 -23.804 -13.981 1.00 46.19 70 SER A O 1
ATOM 549 N N . PRO A 1 71 ? 18.497 -25.157 -12.202 1.00 53.09 71 PRO A N 1
ATOM 550 C CA . PRO A 1 71 ? 17.456 -26.023 -12.796 1.00 53.09 71 PRO A CA 1
ATOM 551 C C . PRO A 1 71 ? 16.113 -25.302 -13.051 1.00 53.09 71 PRO A C 1
ATOM 553 O O . PRO A 1 71 ? 15.053 -25.924 -13.117 1.00 53.09 71 PRO A O 1
ATOM 556 N N . LEU A 1 72 ? 16.137 -23.975 -13.171 1.00 57.16 72 LEU A N 1
ATOM 557 C CA . LEU A 1 72 ? 14.982 -23.144 -13.449 1.00 57.16 72 LEU A CA 1
ATOM 558 C C . LEU A 1 72 ? 14.388 -23.535 -14.801 1.00 57.16 72 LEU A C 1
ATOM 560 O O . LEU A 1 72 ? 15.076 -23.602 -15.823 1.00 57.16 72 LEU A O 1
ATOM 564 N N . SER A 1 73 ? 13.073 -23.745 -14.807 1.00 69.19 73 SER A N 1
ATOM 565 C CA . SER A 1 73 ? 12.312 -23.878 -16.043 1.00 69.19 73 SER A CA 1
ATOM 566 C C . SER A 1 73 ? 12.538 -22.650 -16.935 1.00 69.19 73 SER A C 1
ATOM 568 O O . SER A 1 73 ? 12.867 -21.557 -16.460 1.00 69.19 73 SER A O 1
ATOM 570 N N . GLY A 1 74 ? 12.344 -22.801 -18.249 1.00 77.62 74 GLY A N 1
ATOM 571 C CA . GLY A 1 74 ? 12.579 -21.703 -19.194 1.00 77.62 74 GLY A CA 1
ATOM 572 C C . GLY A 1 74 ? 11.829 -20.412 -18.846 1.00 77.62 74 GLY A C 1
ATOM 573 O O . GLY A 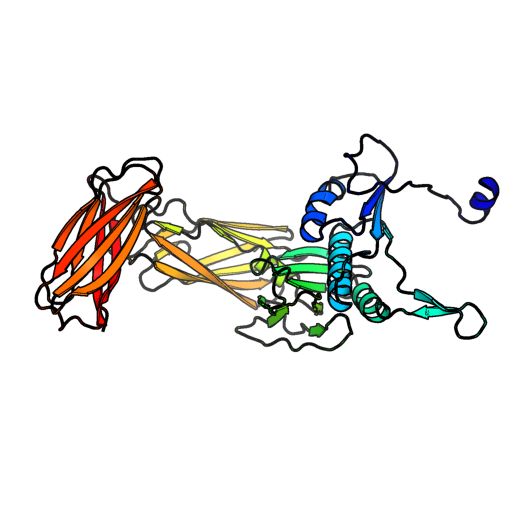1 74 ? 12.376 -19.326 -19.014 1.00 77.62 74 GLY A O 1
ATOM 574 N N . GLN A 1 75 ? 10.627 -20.534 -18.280 1.00 81.56 75 GLN A N 1
ATOM 575 C CA . GLN A 1 75 ? 9.817 -19.405 -17.828 1.00 81.56 75 GLN A CA 1
ATOM 576 C C . GLN A 1 75 ? 10.387 -18.720 -16.580 1.00 81.56 75 GLN A C 1
ATOM 578 O O . GLN A 1 75 ? 10.363 -17.495 -16.498 1.00 81.56 75 GLN A O 1
ATOM 583 N N . ALA A 1 76 ? 10.931 -19.479 -15.625 1.00 83.69 76 ALA A N 1
ATOM 584 C CA . ALA A 1 76 ? 11.548 -18.907 -14.433 1.00 83.69 76 ALA A CA 1
ATOM 585 C C . ALA A 1 76 ? 12.834 -18.143 -14.782 1.00 83.69 76 ALA A C 1
ATOM 587 O O . ALA A 1 76 ? 13.042 -17.034 -14.295 1.00 83.69 76 ALA A O 1
ATOM 588 N N . ARG A 1 77 ? 13.641 -18.668 -15.714 1.00 85.31 77 ARG A N 1
ATOM 589 C CA . ARG A 1 77 ? 14.814 -17.951 -16.239 1.00 85.31 77 ARG A CA 1
ATOM 590 C C . ARG A 1 77 ? 14.423 -16.635 -16.915 1.00 85.31 77 ARG A C 1
ATOM 592 O O . ARG A 1 77 ? 15.054 -15.608 -16.662 1.00 85.31 77 ARG A O 1
ATOM 599 N N . LEU A 1 78 ? 13.377 -16.659 -17.745 1.00 87.44 78 LEU A N 1
ATOM 600 C CA . LEU A 1 78 ? 12.852 -15.460 -18.397 1.00 87.44 78 LEU A CA 1
ATOM 601 C C . LEU A 1 78 ? 12.343 -14.437 -17.375 1.00 87.44 78 LEU A C 1
ATOM 603 O O . LEU A 1 78 ? 12.690 -13.264 -17.473 1.00 87.44 78 LEU A O 1
ATOM 607 N N . ALA A 1 79 ? 11.556 -14.878 -16.390 1.00 90.25 79 ALA A N 1
ATOM 608 C CA . ALA A 1 79 ? 11.058 -14.028 -15.313 1.00 90.25 79 ALA A CA 1
ATOM 609 C C . ALA A 1 79 ? 12.211 -13.323 -14.590 1.00 90.25 79 ALA A C 1
ATOM 611 O O . ALA A 1 79 ? 12.216 -12.098 -14.490 1.00 90.25 79 ALA A O 1
ATOM 612 N N . THR A 1 80 ? 13.224 -14.079 -14.159 1.00 89.06 80 THR A N 1
ATOM 613 C CA . THR A 1 80 ? 14.418 -13.530 -13.512 1.00 89.06 80 THR A CA 1
ATOM 614 C C . THR A 1 80 ? 15.119 -12.522 -14.415 1.00 89.06 80 THR A C 1
ATOM 616 O O . THR A 1 80 ? 15.377 -11.402 -13.984 1.00 89.06 80 THR A O 1
ATOM 619 N N . PHE A 1 81 ? 15.395 -12.866 -15.674 1.00 90.25 81 PHE A N 1
ATOM 620 C CA . PHE A 1 81 ? 16.063 -11.947 -16.594 1.00 90.25 81 PHE A CA 1
ATOM 621 C C . PHE A 1 81 ? 15.272 -10.643 -16.789 1.00 90.25 81 PHE A C 1
ATOM 623 O O . PHE A 1 81 ? 15.838 -9.559 -16.652 1.00 90.25 81 PHE A O 1
ATOM 630 N N . ALA A 1 82 ? 13.965 -10.741 -17.044 1.00 93.50 82 ALA A N 1
ATOM 631 C CA . ALA A 1 82 ? 13.089 -9.592 -17.238 1.00 93.50 82 ALA A CA 1
ATOM 632 C C . ALA A 1 82 ? 13.070 -8.678 -16.006 1.00 93.50 82 ALA A C 1
ATOM 634 O O . ALA A 1 82 ? 13.282 -7.473 -16.125 1.00 93.50 82 ALA A O 1
ATOM 635 N N . GLN A 1 83 ? 12.896 -9.245 -14.810 1.00 93.31 83 GLN A N 1
ATOM 636 C CA . GLN A 1 83 ? 12.925 -8.479 -13.563 1.00 93.31 83 GLN A CA 1
ATOM 637 C C . GLN A 1 83 ? 14.265 -7.759 -13.374 1.00 93.31 83 GLN A C 1
ATOM 639 O O . GLN A 1 83 ? 14.283 -6.569 -13.070 1.00 93.31 83 GLN A O 1
ATOM 644 N N . ARG A 1 84 ? 15.392 -8.447 -13.592 1.00 92.06 84 ARG A N 1
ATOM 645 C CA . ARG A 1 84 ? 16.733 -7.857 -13.456 1.00 92.06 84 ARG A CA 1
ATOM 646 C C . ARG A 1 84 ? 16.956 -6.722 -14.454 1.00 92.06 84 ARG A C 1
ATOM 648 O O . ARG A 1 84 ? 17.463 -5.675 -14.065 1.00 92.06 84 ARG A O 1
ATOM 655 N N . LEU A 1 85 ? 16.521 -6.895 -15.704 1.00 92.94 85 LEU A N 1
ATOM 656 C CA . LEU A 1 85 ? 16.572 -5.857 -16.733 1.00 92.94 85 LEU A CA 1
ATOM 657 C C . LEU A 1 85 ? 15.790 -4.606 -16.311 1.00 92.94 85 LEU A C 1
ATOM 659 O O . LEU A 1 85 ? 16.330 -3.502 -16.364 1.00 92.94 85 LEU A O 1
ATOM 663 N N . ILE A 1 86 ? 14.541 -4.783 -15.871 1.00 95.06 86 ILE A N 1
ATOM 664 C CA . ILE A 1 86 ? 13.659 -3.690 -15.437 1.00 95.06 86 ILE A CA 1
ATOM 665 C C . ILE A 1 86 ? 14.271 -2.959 -14.232 1.00 95.06 86 ILE A C 1
ATOM 667 O O . ILE A 1 86 ? 14.308 -1.728 -14.213 1.00 95.06 86 ILE A O 1
ATOM 671 N N . LEU A 1 87 ? 14.809 -3.697 -13.254 1.00 93.06 87 LEU A N 1
ATOM 672 C CA . LEU A 1 87 ? 15.470 -3.121 -12.080 1.00 93.06 87 LEU A CA 1
ATOM 673 C C . LEU A 1 87 ? 16.725 -2.329 -12.468 1.00 93.06 87 LEU A C 1
ATOM 675 O O . LEU A 1 87 ? 16.852 -1.172 -12.078 1.00 93.06 87 LEU A O 1
ATOM 679 N N . CYS A 1 88 ? 17.616 -2.890 -13.290 1.00 91.25 88 CYS A N 1
ATOM 680 C CA . CYS A 1 88 ? 18.792 -2.167 -13.779 1.00 91.25 88 CYS A CA 1
ATOM 681 C C . CYS A 1 88 ? 18.406 -0.913 -14.574 1.00 91.25 88 CYS A C 1
ATOM 683 O O . CYS A 1 88 ? 19.013 0.139 -14.393 1.00 91.25 88 CYS A O 1
ATOM 685 N N . LYS A 1 89 ? 17.376 -0.994 -15.424 1.00 93.00 89 LYS A N 1
ATOM 686 C CA . LYS A 1 89 ? 16.879 0.157 -16.186 1.00 93.00 89 LYS A CA 1
ATOM 687 C C . LYS A 1 89 ? 16.294 1.241 -15.275 1.00 93.00 89 LYS A C 1
ATOM 689 O O . LYS A 1 89 ? 16.427 2.420 -15.594 1.00 93.00 89 LYS A O 1
ATOM 694 N N . SER A 1 90 ? 15.699 0.873 -14.139 1.00 92.62 90 SER A N 1
ATOM 695 C CA . SER A 1 90 ? 15.148 1.839 -13.176 1.00 92.62 90 SER A CA 1
ATOM 696 C C . SER A 1 90 ? 16.198 2.723 -12.494 1.00 92.62 90 SER A C 1
ATOM 698 O O . SER A 1 90 ? 15.858 3.800 -12.020 1.00 92.62 90 SER A O 1
ATOM 700 N N . LEU A 1 91 ? 17.475 2.326 -12.522 1.00 89.81 91 LEU A N 1
ATOM 701 C CA . LEU A 1 91 ? 18.602 3.118 -12.009 1.00 89.81 91 LEU A CA 1
ATOM 702 C C . LEU A 1 91 ? 19.074 4.216 -12.984 1.00 89.81 91 LEU A C 1
ATOM 704 O O . LEU A 1 91 ? 20.013 4.955 -12.678 1.00 89.81 91 LEU A O 1
ATOM 708 N N . ASP A 1 92 ? 18.446 4.299 -14.162 1.00 89.31 92 ASP A N 1
ATOM 709 C CA . ASP A 1 92 ? 18.775 5.226 -15.251 1.00 89.31 92 ASP A CA 1
ATOM 710 C C . ASP A 1 92 ? 20.280 5.243 -15.596 1.00 89.31 92 ASP A C 1
ATOM 712 O O . ASP A 1 92 ? 20.910 6.304 -15.556 1.00 89.31 92 ASP A O 1
ATOM 716 N N . PRO A 1 93 ? 20.909 4.081 -15.881 1.00 89.19 93 PRO A N 1
ATOM 717 C CA . PRO A 1 93 ? 22.315 4.050 -16.264 1.00 89.19 93 PRO A CA 1
ATOM 718 C C . PRO A 1 93 ? 22.515 4.744 -17.616 1.00 89.19 93 PRO A C 1
ATOM 720 O O . PRO A 1 93 ? 21.652 4.690 -18.494 1.00 89.19 93 PRO A O 1
ATOM 723 N N . HIS A 1 94 ? 23.702 5.310 -17.826 1.00 88.12 94 HIS A N 1
ATOM 724 C CA . HIS A 1 94 ? 24.081 5.884 -19.118 1.00 88.12 94 HIS A CA 1
ATOM 725 C C . HIS A 1 94 ? 24.160 4.801 -20.200 1.00 88.12 94 HIS A C 1
ATOM 727 O O . HIS A 1 94 ? 23.821 5.043 -21.358 1.00 88.12 94 HIS A O 1
ATOM 733 N N . ARG A 1 95 ? 24.600 3.591 -19.826 1.00 88.62 95 ARG A N 1
ATOM 734 C CA . ARG A 1 95 ? 24.629 2.414 -20.705 1.00 88.62 95 ARG A CA 1
ATOM 735 C C . ARG A 1 95 ? 24.221 1.162 -19.941 1.00 88.62 95 ARG A C 1
ATOM 737 O O . ARG A 1 95 ? 24.717 0.925 -18.844 1.00 88.62 95 ARG A O 1
ATOM 744 N N . LEU A 1 96 ? 23.359 0.349 -20.547 1.00 89.38 96 LEU A N 1
ATOM 745 C CA . LEU A 1 96 ? 22.963 -0.964 -20.040 1.00 89.38 96 LEU A CA 1
ATOM 746 C C . LEU A 1 96 ? 23.274 -2.027 -21.099 1.00 89.38 96 LEU A C 1
ATOM 748 O O . LEU A 1 96 ? 22.604 -2.102 -22.127 1.00 89.38 96 LEU A O 1
ATOM 752 N N . TYR A 1 97 ? 24.301 -2.830 -20.846 1.00 90.25 97 TYR A N 1
ATOM 753 C CA . TYR A 1 97 ? 24.688 -3.973 -21.661 1.00 90.25 97 TYR A CA 1
ATOM 754 C C . TYR A 1 97 ? 23.958 -5.215 -21.171 1.00 90.25 97 TYR A C 1
ATOM 756 O O . TYR A 1 97 ? 23.937 -5.514 -19.979 1.00 90.25 97 TYR A O 1
ATOM 764 N N . VAL A 1 98 ? 23.370 -5.945 -22.105 1.00 89.06 98 VAL A N 1
ATOM 765 C CA . VAL A 1 98 ? 22.528 -7.115 -21.855 1.00 89.06 98 VAL A CA 1
ATOM 766 C C . VAL A 1 98 ? 22.854 -8.183 -22.898 1.00 89.06 98 VAL A C 1
ATOM 768 O O . VAL A 1 98 ? 23.284 -7.825 -23.999 1.00 89.06 98 VAL A O 1
ATOM 771 N N . PRO A 1 99 ? 22.665 -9.478 -22.598 1.00 86.00 99 PRO A N 1
ATOM 772 C CA . PRO A 1 99 ? 22.959 -10.543 -23.543 1.00 86.00 99 PRO A CA 1
ATOM 773 C C . PRO A 1 99 ? 22.048 -10.416 -24.762 1.00 86.00 99 PRO A C 1
ATOM 775 O O . PRO A 1 99 ? 20.844 -10.173 -24.630 1.00 86.00 99 PRO A O 1
ATOM 778 N N . ALA A 1 100 ? 22.627 -10.570 -25.950 1.00 86.94 100 ALA A N 1
ATOM 779 C CA . ALA A 1 100 ? 21.871 -10.527 -27.188 1.00 86.94 100 ALA A CA 1
ATOM 780 C C . ALA A 1 100 ? 20.960 -11.769 -27.278 1.00 86.94 100 ALA A C 1
ATOM 782 O O . ALA A 1 100 ? 21.439 -12.879 -27.040 1.00 86.94 100 ALA A O 1
ATOM 783 N N . PRO A 1 101 ? 19.673 -11.635 -27.650 1.00 89.12 101 PRO A N 1
ATOM 784 C CA . PRO A 1 101 ? 18.759 -12.771 -27.777 1.00 89.12 101 PRO A CA 1
ATOM 785 C C . PRO A 1 101 ? 18.957 -13.511 -29.113 1.00 89.12 101 PRO A C 1
ATOM 787 O O . PRO A 1 101 ? 17.990 -13.870 -29.785 1.00 89.12 101 PRO A O 1
ATOM 790 N N . PHE A 1 102 ? 20.211 -13.706 -29.522 1.00 89.50 102 PHE A N 1
ATOM 791 C CA . PHE A 1 102 ? 20.601 -14.389 -30.750 1.00 89.50 102 PHE A CA 1
ATOM 792 C C . PHE A 1 102 ? 21.718 -15.380 -30.456 1.00 89.50 102 PHE A C 1
ATOM 794 O O . PHE A 1 102 ? 22.594 -15.120 -29.633 1.00 89.50 102 PHE A O 1
ATOM 801 N N . GLU A 1 103 ? 21.716 -16.489 -31.176 1.00 89.31 103 GLU A N 1
ATOM 802 C CA . GLU A 1 103 ? 22.780 -17.484 -31.131 1.00 89.31 103 GLU A CA 1
ATOM 803 C C . GLU A 1 103 ? 23.229 -17.841 -32.546 1.00 89.31 103 GLU A C 1
ATOM 805 O O . GLU A 1 103 ? 22.477 -17.684 -33.512 1.00 89.31 103 GLU A O 1
ATOM 810 N N . VAL A 1 104 ? 24.471 -18.299 -32.674 1.00 90.50 104 VAL A N 1
ATOM 811 C CA . VAL A 1 104 ? 24.994 -18.792 -33.948 1.00 90.50 104 VAL A CA 1
ATOM 812 C C . VAL A 1 104 ? 24.555 -20.243 -34.115 1.00 90.50 104 VAL A C 1
ATOM 814 O O . VAL A 1 104 ? 24.878 -21.085 -33.281 1.00 90.50 104 VAL A O 1
ATOM 817 N N . SER A 1 105 ? 23.840 -20.538 -35.198 1.00 86.81 105 SER A N 1
ATOM 818 C CA . SER A 1 105 ? 23.502 -21.901 -35.615 1.00 86.81 105 SER A CA 1
ATOM 819 C C . SER A 1 105 ? 24.331 -22.313 -36.827 1.00 86.81 105 SER A C 1
ATOM 821 O O . SER A 1 105 ? 24.638 -21.493 -37.693 1.00 86.81 105 SER A O 1
ATOM 823 N N . ILE A 1 106 ? 24.688 -23.598 -36.882 1.00 87.56 106 ILE A N 1
ATOM 824 C CA . ILE A 1 106 ? 25.465 -24.222 -37.968 1.00 87.56 106 ILE A CA 1
ATOM 825 C C . ILE A 1 106 ? 24.654 -25.366 -38.619 1.00 87.56 106 ILE A C 1
ATOM 827 O O . ILE A 1 106 ? 25.162 -26.103 -39.457 1.00 87.56 106 ILE A O 1
ATOM 831 N N . GLU A 1 107 ? 23.365 -25.513 -38.280 1.00 82.38 107 GLU A N 1
ATOM 832 C CA . GLU A 1 107 ? 22.498 -26.612 -38.753 1.00 82.38 107 GLU A CA 1
ATOM 833 C C . GLU A 1 107 ? 22.402 -26.704 -40.291 1.00 82.38 107 GLU A C 1
ATOM 835 O O . GLU A 1 107 ? 22.195 -27.784 -40.835 1.00 82.38 107 GLU A O 1
ATOM 840 N N . SER A 1 108 ? 22.612 -25.593 -41.005 1.00 76.19 108 SER A N 1
ATOM 841 C CA . SER A 1 108 ? 22.564 -25.503 -42.471 1.00 76.19 108 SER A CA 1
ATOM 842 C C . SER A 1 108 ? 23.943 -25.500 -43.153 1.00 76.19 108 SER A C 1
ATOM 844 O O . SER A 1 108 ? 24.051 -25.097 -44.309 1.00 76.19 108 SER A O 1
ATOM 846 N N . GLY A 1 109 ? 25.015 -25.884 -42.449 1.00 85.19 109 GLY A N 1
ATOM 847 C CA . GLY A 1 109 ? 26.383 -25.952 -42.991 1.00 85.19 109 GLY A CA 1
ATOM 848 C C . GLY A 1 109 ? 27.126 -24.611 -43.089 1.00 85.19 109 GLY A C 1
ATOM 849 O O . GLY A 1 109 ? 28.322 -24.602 -43.368 1.00 85.19 109 GLY A O 1
ATOM 850 N N . ALA A 1 110 ? 26.458 -23.488 -42.807 1.00 88.81 110 ALA A N 1
ATOM 851 C CA . ALA A 1 110 ? 27.061 -22.159 -42.697 1.00 88.81 110 ALA A CA 1
ATOM 852 C C . ALA A 1 110 ? 26.598 -21.459 -41.402 1.00 88.81 110 ALA A C 1
ATOM 854 O O . ALA A 1 110 ? 25.412 -21.554 -41.059 1.00 88.81 110 ALA A O 1
ATOM 855 N N . PRO A 1 111 ? 27.500 -20.752 -40.688 1.00 91.50 111 PRO A N 1
ATOM 856 C CA . PRO A 1 111 ? 27.150 -20.040 -39.466 1.00 91.50 111 PRO A CA 1
ATOM 857 C C . PRO A 1 111 ? 26.190 -18.891 -39.780 1.00 91.50 111 PRO A C 1
ATOM 859 O O . PRO A 1 111 ? 26.505 -18.000 -40.568 1.00 91.50 111 PRO A O 1
ATOM 862 N N . HIS A 1 112 ? 25.025 -18.897 -39.142 1.00 89.62 112 HIS A N 1
ATOM 863 C CA . HIS A 1 112 ? 24.046 -17.819 -39.236 1.00 89.62 112 HIS A CA 1
ATOM 864 C C . HIS A 1 112 ? 23.495 -17.472 -37.853 1.00 89.62 112 HIS A C 1
ATOM 866 O O . HIS A 1 112 ? 23.409 -18.322 -36.967 1.00 89.62 112 HIS A O 1
ATOM 872 N N . TRP A 1 113 ? 23.120 -16.209 -37.662 1.00 91.12 113 TRP A N 1
ATOM 873 C CA . TRP A 1 113 ? 22.477 -15.752 -36.434 1.00 91.12 113 TRP A CA 1
ATOM 874 C C . TRP A 1 113 ? 20.999 -16.128 -36.452 1.00 91.12 113 TRP A C 1
ATOM 876 O O . TRP A 1 113 ? 20.281 -15.759 -37.382 1.00 91.12 113 TRP A O 1
ATOM 886 N N . ARG A 1 114 ? 20.533 -16.820 -35.412 1.00 91.06 114 ARG A N 1
ATOM 887 C CA . ARG A 1 114 ? 19.112 -17.111 -35.201 1.00 91.06 114 ARG A CA 1
ATOM 888 C C . ARG A 1 114 ? 18.612 -16.480 -33.897 1.00 91.06 114 ARG A C 1
ATOM 890 O O . ARG A 1 114 ? 19.339 -16.515 -32.902 1.00 91.06 114 ARG A O 1
ATOM 897 N N . PRO A 1 115 ? 17.397 -15.901 -33.866 1.00 91.38 115 PRO A N 1
ATOM 898 C CA . PRO A 1 115 ? 16.781 -15.456 -32.622 1.00 91.38 115 PRO A CA 1
ATOM 899 C C . PRO A 1 115 ? 16.568 -16.629 -31.662 1.00 91.38 115 PRO A C 1
ATOM 901 O O . PRO A 1 115 ? 16.151 -17.711 -32.077 1.00 91.38 115 PRO A O 1
ATOM 904 N N . THR A 1 116 ? 16.814 -16.413 -30.374 1.00 88.25 116 THR A N 1
ATOM 905 C CA . THR A 1 116 ? 16.474 -17.389 -29.336 1.00 88.25 116 THR A CA 1
ATOM 906 C C . THR A 1 116 ? 15.000 -17.262 -28.947 1.00 88.25 116 THR A C 1
ATOM 908 O O . THR A 1 116 ? 14.315 -16.297 -29.294 1.00 88.25 116 THR A O 1
ATOM 911 N N . ARG A 1 117 ? 14.501 -18.209 -28.144 1.00 85.12 117 ARG A N 1
ATOM 912 C CA . ARG A 1 117 ? 13.144 -18.141 -27.564 1.00 85.12 117 ARG A CA 1
ATOM 913 C C . ARG A 1 117 ? 12.883 -16.878 -26.731 1.00 85.12 117 ARG A C 1
ATOM 915 O O . ARG A 1 117 ? 11.730 -16.518 -26.514 1.00 85.12 117 ARG A O 1
ATOM 922 N N . ASP A 1 118 ? 13.946 -16.218 -26.275 1.00 86.38 118 ASP A N 1
ATOM 923 C CA . ASP A 1 118 ? 13.868 -15.029 -25.432 1.00 86.38 118 ASP A CA 1
ATOM 924 C C . ASP A 1 118 ? 13.713 -13.743 -26.280 1.00 86.38 118 ASP A C 1
ATOM 926 O O . ASP A 1 118 ? 13.420 -12.684 -25.730 1.00 86.38 118 ASP A O 1
ATOM 930 N N . TYR A 1 119 ? 13.817 -13.825 -27.618 1.00 90.94 119 TYR A N 1
ATOM 931 C CA . TYR A 1 119 ? 13.735 -12.680 -28.537 1.00 90.94 119 TYR A CA 1
ATOM 932 C C . TYR A 1 119 ? 12.432 -11.880 -28.428 1.00 90.94 119 TYR A C 1
ATOM 934 O O . TYR A 1 119 ? 12.484 -10.654 -28.338 1.00 90.94 119 TYR A O 1
ATOM 942 N N . ILE A 1 120 ? 11.268 -12.544 -28.426 1.00 93.75 120 ILE A N 1
ATOM 943 C CA . ILE A 1 120 ? 9.972 -11.847 -28.354 1.00 93.75 120 ILE A CA 1
ATOM 944 C C . ILE A 1 120 ? 9.824 -11.102 -27.017 1.00 93.75 120 ILE A C 1
ATOM 946 O O . ILE A 1 120 ? 9.645 -9.885 -27.069 1.00 93.75 120 ILE A O 1
ATOM 950 N N . PRO A 1 121 ? 10.002 -11.747 -25.843 1.00 93.38 121 PRO A N 1
ATOM 951 C CA . PRO A 1 121 ? 10.052 -11.039 -24.565 1.00 93.38 121 PRO A CA 1
ATOM 952 C C . PRO A 1 121 ? 11.000 -9.843 -24.550 1.00 93.38 121 PRO A C 1
ATOM 954 O O . PRO A 1 121 ? 10.653 -8.772 -24.052 1.00 93.38 121 PRO A O 1
ATOM 957 N N . TRP A 1 122 ? 12.188 -10.006 -25.130 1.00 90.50 122 TRP A N 1
ATOM 958 C CA . TRP A 1 122 ? 13.199 -8.960 -25.187 1.00 90.50 122 TRP A CA 1
ATOM 959 C C . TRP A 1 122 ? 12.746 -7.759 -26.019 1.00 90.50 122 TRP A C 1
ATOM 961 O O . TRP A 1 122 ? 12.780 -6.623 -25.545 1.00 90.50 122 TRP A O 1
ATOM 971 N N . ARG A 1 123 ? 12.248 -8.011 -27.235 1.00 94.50 123 ARG A N 1
ATOM 972 C CA . ARG A 1 123 ? 11.683 -6.988 -28.123 1.00 94.50 123 ARG A CA 1
ATOM 973 C C . ARG A 1 123 ? 10.532 -6.246 -27.446 1.00 94.50 123 ARG A C 1
ATOM 975 O O . ARG A 1 123 ? 10.488 -5.017 -27.514 1.00 94.50 123 ARG A O 1
ATOM 982 N N . THR A 1 124 ? 9.622 -6.970 -26.796 1.00 96.00 124 THR A N 1
ATOM 983 C CA . THR A 1 124 ? 8.483 -6.379 -26.088 1.00 96.00 124 THR A CA 1
ATOM 984 C C . THR A 1 124 ? 8.970 -5.445 -24.983 1.00 96.00 124 THR A C 1
ATOM 986 O O . THR A 1 124 ? 8.622 -4.268 -24.993 1.00 96.00 124 THR A O 1
ATOM 989 N N . MET A 1 125 ? 9.854 -5.904 -24.089 1.00 94.94 125 MET A N 1
ATOM 990 C CA . MET A 1 125 ? 10.394 -5.058 -23.015 1.00 94.94 125 MET A CA 1
ATOM 991 C C . MET A 1 125 ? 11.081 -3.801 -23.554 1.00 94.94 125 MET A C 1
ATOM 993 O O . MET A 1 125 ? 10.812 -2.703 -23.070 1.00 94.94 125 MET A O 1
ATOM 997 N N . LEU A 1 126 ? 11.936 -3.934 -24.573 1.00 92.44 126 LEU A N 1
ATOM 998 C CA . LEU A 1 126 ? 12.626 -2.784 -25.156 1.00 92.44 126 LEU A CA 1
ATOM 999 C C . LEU A 1 126 ? 11.667 -1.782 -25.793 1.00 92.44 126 LEU A C 1
ATOM 1001 O O . LEU A 1 126 ? 11.896 -0.585 -25.669 1.00 92.44 126 LEU A O 1
ATOM 1005 N N . THR A 1 127 ? 10.580 -2.248 -26.409 1.00 94.19 127 THR A N 1
ATOM 1006 C CA . THR A 1 127 ? 9.555 -1.367 -26.989 1.00 94.19 127 THR A CA 1
ATOM 1007 C C . THR A 1 127 ? 8.956 -0.437 -25.930 1.00 94.19 127 THR A C 1
ATOM 1009 O O . THR A 1 127 ? 8.755 0.744 -26.198 1.00 94.19 127 THR A O 1
ATOM 1012 N N . PHE A 1 128 ? 8.730 -0.937 -24.711 1.00 95.62 128 PHE A N 1
ATOM 1013 C CA . PHE A 1 128 ? 8.144 -0.151 -23.621 1.00 95.62 128 PHE A CA 1
ATOM 1014 C C . PHE A 1 128 ? 9.169 0.580 -22.747 1.00 95.62 128 PHE A C 1
ATOM 1016 O O . PHE A 1 128 ? 8.806 1.557 -22.102 1.00 95.62 128 PHE A O 1
ATOM 1023 N N . LEU A 1 129 ? 10.434 0.152 -22.715 1.00 94.75 129 LEU A N 1
ATOM 1024 C CA . LEU A 1 129 ? 11.489 0.790 -21.912 1.00 94.75 129 LEU A CA 1
ATOM 1025 C C . LEU A 1 129 ? 12.322 1.819 -22.691 1.00 94.75 129 LEU A C 1
ATOM 1027 O O . LEU A 1 129 ? 12.979 2.667 -22.075 1.00 94.75 129 LEU A O 1
ATOM 1031 N N . ALA A 1 130 ? 12.350 1.743 -24.024 1.00 90.88 130 ALA A N 1
ATOM 1032 C CA . ALA A 1 130 ? 13.141 2.643 -24.856 1.00 90.88 130 ALA A CA 1
ATOM 1033 C C . ALA A 1 130 ? 12.711 4.103 -24.659 1.00 90.88 130 ALA A C 1
ATOM 1035 O O . ALA A 1 130 ? 11.531 4.436 -24.709 1.00 90.88 130 ALA A O 1
ATOM 1036 N N . GLY A 1 131 ? 13.686 4.984 -24.414 1.00 90.12 131 GLY A N 1
ATOM 1037 C CA . GLY A 1 131 ? 13.442 6.417 -24.220 1.00 90.12 131 GLY A CA 1
ATOM 1038 C C . GLY A 1 131 ? 12.697 6.791 -22.932 1.00 90.12 131 GLY A C 1
ATOM 1039 O O . GLY A 1 131 ? 12.407 7.970 -22.742 1.00 90.12 131 GLY A O 1
ATOM 1040 N N . LYS A 1 132 ? 12.407 5.828 -22.044 1.00 94.88 132 LYS A N 1
ATOM 1041 C CA . LYS A 1 132 ? 11.722 6.075 -20.770 1.00 94.88 132 LYS A CA 1
ATOM 1042 C C . LYS A 1 132 ? 12.670 6.002 -19.577 1.00 94.88 132 LYS A C 1
ATOM 1044 O O . LYS A 1 132 ? 13.703 5.319 -19.616 1.00 94.88 132 LYS A O 1
ATOM 1049 N N . LYS A 1 133 ? 12.294 6.694 -18.507 1.00 94.38 133 LYS A N 1
ATOM 1050 C CA . LYS A 1 133 ? 12.964 6.712 -17.203 1.00 94.38 133 LYS A CA 1
ATOM 1051 C C . LYS A 1 133 ? 12.001 6.240 -16.129 1.00 94.38 133 LYS A C 1
ATOM 1053 O O . LYS A 1 133 ? 10.801 6.465 -16.246 1.00 94.38 133 LYS A O 1
ATOM 1058 N N . ALA A 1 134 ? 12.515 5.580 -15.097 1.00 94.94 134 ALA A N 1
ATOM 1059 C CA . ALA A 1 134 ? 11.681 5.244 -13.953 1.00 94.94 134 ALA A CA 1
ATOM 1060 C C . ALA A 1 134 ? 11.306 6.528 -13.203 1.00 94.94 134 ALA A C 1
ATOM 1062 O O . ALA A 1 134 ? 12.178 7.325 -12.866 1.00 94.94 134 ALA A O 1
ATOM 1063 N N . VAL A 1 135 ? 10.013 6.714 -12.953 1.00 94.31 135 VAL A N 1
ATOM 1064 C CA . VAL A 1 135 ? 9.460 7.885 -12.249 1.00 94.31 135 VAL A CA 1
ATOM 1065 C C . VAL A 1 135 ? 8.829 7.522 -10.906 1.00 94.31 135 VAL A C 1
ATOM 1067 O O . VAL A 1 135 ? 8.571 8.399 -10.086 1.00 94.31 135 VAL A O 1
ATOM 1070 N N . GLY A 1 136 ? 8.632 6.230 -10.630 1.00 92.62 136 GLY A N 1
ATOM 1071 C CA . GLY A 1 136 ? 8.248 5.777 -9.300 1.00 92.62 136 GLY A CA 1
ATOM 1072 C C . GLY A 1 136 ? 8.183 4.264 -9.154 1.00 92.62 136 GLY A C 1
ATOM 1073 O O . GLY A 1 136 ? 8.108 3.516 -10.128 1.00 92.62 136 GLY A O 1
ATOM 1074 N N . VAL A 1 137 ? 8.216 3.822 -7.899 1.00 92.62 137 VAL A N 1
ATOM 1075 C CA . VAL A 1 137 ? 8.133 2.414 -7.505 1.00 92.62 137 VAL A CA 1
ATOM 1076 C C . VAL A 1 137 ? 6.980 2.253 -6.524 1.00 92.62 137 VAL A C 1
ATOM 1078 O O . VAL A 1 137 ? 6.879 2.988 -5.544 1.00 92.62 137 VAL A O 1
ATOM 1081 N N . LEU A 1 138 ? 6.124 1.271 -6.782 1.00 92.69 138 LEU A N 1
ATOM 1082 C CA . LEU A 1 138 ? 4.983 0.911 -5.961 1.00 92.69 138 LEU A CA 1
ATOM 1083 C C . LEU A 1 138 ? 5.203 -0.471 -5.346 1.00 92.69 138 LEU A C 1
ATOM 1085 O O . LEU A 1 138 ? 5.768 -1.374 -5.971 1.00 92.69 138 LEU A O 1
ATOM 1089 N N . HIS A 1 139 ? 4.664 -0.639 -4.141 1.00 91.81 139 HIS A N 1
ATOM 1090 C CA . HIS A 1 139 ? 4.578 -1.918 -3.441 1.00 91.81 139 HIS A CA 1
ATOM 1091 C C . HIS A 1 139 ? 3.110 -2.168 -3.058 1.00 91.81 139 HIS A C 1
ATOM 1093 O O . HIS A 1 139 ? 2.743 -1.963 -1.903 1.00 91.81 139 HIS A O 1
ATOM 1099 N N . PRO A 1 140 ? 2.238 -2.527 -4.026 1.00 88.44 140 PRO A N 1
ATOM 1100 C CA . PRO A 1 140 ? 0.789 -2.598 -3.804 1.00 88.44 140 PRO A CA 1
ATOM 1101 C C . PRO A 1 140 ? 0.369 -3.669 -2.791 1.00 88.44 140 PRO A C 1
ATOM 1103 O O . PRO A 1 140 ? -0.681 -3.562 -2.168 1.00 88.44 140 PRO A O 1
ATOM 1106 N N . ALA A 1 141 ? 1.184 -4.712 -2.643 1.00 86.75 141 ALA A N 1
ATOM 1107 C CA . ALA A 1 141 ? 1.001 -5.789 -1.685 1.00 86.75 141 ALA A CA 1
ATOM 1108 C C . ALA A 1 141 ? 2.365 -6.384 -1.322 1.00 86.75 141 ALA A C 1
ATOM 1110 O O . ALA A 1 141 ? 3.360 -6.173 -2.024 1.00 86.75 141 ALA A O 1
ATOM 1111 N N . GLU A 1 142 ? 2.409 -7.175 -0.252 1.00 85.12 142 GLU A N 1
ATOM 1112 C CA . GLU A 1 142 ? 3.611 -7.916 0.120 1.00 85.12 142 GLU A CA 1
ATOM 1113 C C . GLU A 1 142 ? 4.113 -8.762 -1.061 1.00 85.12 142 GLU A C 1
ATOM 1115 O O . GLU A 1 142 ? 3.344 -9.457 -1.731 1.00 85.12 142 GLU A O 1
ATOM 1120 N N . GLY A 1 143 ? 5.410 -8.673 -1.357 1.00 87.81 143 GLY A N 1
ATOM 1121 C CA . GLY A 1 143 ? 6.028 -9.416 -2.453 1.00 87.81 143 GLY A CA 1
ATOM 1122 C C . GLY A 1 143 ? 5.547 -9.029 -3.857 1.00 87.81 143 GLY A C 1
ATOM 1123 O O . GLY A 1 143 ? 5.870 -9.746 -4.801 1.00 87.81 143 GLY A O 1
ATOM 1124 N N . VAL A 1 144 ? 4.789 -7.940 -4.029 1.00 92.00 144 VAL A N 1
ATOM 1125 C CA . VAL A 1 144 ? 4.447 -7.370 -5.341 1.00 92.00 144 VAL A CA 1
ATOM 1126 C C . VAL A 1 144 ? 5.248 -6.094 -5.545 1.00 92.00 144 VAL A C 1
ATOM 1128 O O . VAL A 1 144 ? 5.272 -5.213 -4.686 1.00 92.00 144 VAL A O 1
ATOM 1131 N N . ARG A 1 145 ? 5.898 -5.988 -6.702 1.00 92.94 145 ARG A N 1
ATOM 1132 C CA . ARG A 1 145 ? 6.646 -4.802 -7.108 1.00 92.94 145 ARG A CA 1
ATOM 1133 C C . ARG A 1 145 ? 6.081 -4.285 -8.413 1.00 92.94 145 ARG A C 1
ATOM 1135 O O . ARG A 1 145 ? 5.846 -5.066 -9.333 1.00 92.94 145 ARG A O 1
ATOM 1142 N N . ALA A 1 146 ? 5.902 -2.975 -8.490 1.00 96.06 146 ALA A N 1
ATOM 1143 C CA . ALA A 1 146 ? 5.514 -2.319 -9.721 1.00 96.06 146 ALA A CA 1
ATOM 1144 C C . ALA A 1 146 ? 6.366 -1.061 -9.941 1.00 96.06 146 ALA A C 1
ATOM 1146 O O . ALA A 1 146 ? 6.619 -0.317 -8.998 1.00 96.06 146 ALA A O 1
ATOM 1147 N N . ILE A 1 147 ? 6.865 -0.842 -11.155 1.00 97.00 147 ILE A N 1
ATOM 1148 C CA . ILE A 1 147 ? 7.737 0.291 -11.495 1.00 97.00 147 ILE A CA 1
ATOM 1149 C C . ILE A 1 147 ? 7.115 1.052 -12.656 1.00 97.00 147 ILE A C 1
ATOM 1151 O O . ILE A 1 147 ? 6.838 0.467 -13.705 1.00 97.00 147 ILE A O 1
ATOM 1155 N N . VAL A 1 148 ? 6.898 2.348 -12.449 1.00 98.00 148 VAL A N 1
ATOM 1156 C CA . VAL A 1 148 ? 6.359 3.267 -13.450 1.00 98.00 148 VAL A CA 1
ATOM 1157 C C . VAL A 1 148 ? 7.516 3.861 -14.230 1.00 98.00 148 VAL A C 1
ATOM 1159 O O . VAL A 1 148 ? 8.440 4.431 -13.645 1.00 98.00 148 VAL A O 1
ATOM 1162 N N . PHE A 1 149 ? 7.444 3.748 -15.548 1.00 97.62 149 PHE A N 1
ATOM 1163 C CA . PHE A 1 149 ? 8.345 4.388 -16.488 1.00 97.62 149 PHE A CA 1
ATOM 1164 C C . PHE A 1 149 ? 7.590 5.440 -17.287 1.00 97.62 149 PHE A C 1
ATOM 1166 O O . PHE A 1 149 ? 6.467 5.206 -17.726 1.00 97.62 149 PHE A O 1
ATOM 1173 N N . ASP A 1 150 ? 8.232 6.577 -17.509 1.00 95.94 150 ASP A N 1
ATOM 1174 C CA . ASP A 1 150 ? 7.677 7.678 -18.284 1.00 95.94 150 ASP A CA 1
ATOM 1175 C C . ASP A 1 150 ? 8.711 8.251 -19.258 1.00 95.94 150 ASP A C 1
ATOM 1177 O O . ASP A 1 150 ? 9.922 8.153 -19.033 1.00 95.94 150 ASP A O 1
ATOM 1181 N N . GLY A 1 151 ? 8.244 8.802 -20.375 1.00 93.44 151 GLY A N 1
ATOM 1182 C CA . GLY A 1 151 ? 9.102 9.387 -21.401 1.00 93.44 151 GLY A CA 1
ATOM 1183 C C . GLY A 1 151 ? 8.407 9.536 -22.749 1.00 93.44 151 GLY A C 1
ATOM 1184 O O . GLY A 1 151 ? 7.180 9.519 -22.853 1.00 93.44 151 GLY A O 1
ATOM 1185 N N . ALA A 1 152 ? 9.203 9.655 -23.814 1.00 86.69 152 ALA A N 1
ATOM 1186 C CA . ALA A 1 152 ? 8.669 9.759 -25.169 1.00 86.69 152 ALA A CA 1
ATOM 1187 C C . ALA A 1 152 ? 7.781 8.540 -25.494 1.00 86.69 152 ALA A C 1
ATOM 1189 O O . ALA A 1 152 ? 8.176 7.391 -25.278 1.00 86.69 152 ALA A O 1
ATOM 1190 N N . GLY A 1 153 ? 6.561 8.792 -25.977 1.00 86.81 153 GLY A N 1
ATOM 1191 C CA . GLY A 1 153 ? 5.572 7.747 -26.262 1.00 86.81 153 GLY A CA 1
ATOM 1192 C C . GLY A 1 153 ? 4.792 7.244 -25.040 1.00 86.81 153 GLY A C 1
ATOM 1193 O O . GLY A 1 153 ? 4.453 6.066 -25.004 1.00 86.81 153 GLY A O 1
ATOM 1194 N N . GLY A 1 154 ? 4.578 8.084 -24.022 1.00 94.06 154 GLY A N 1
ATOM 1195 C CA . GLY A 1 154 ? 3.660 7.822 -22.904 1.00 94.06 154 GLY A CA 1
ATOM 1196 C C . GLY A 1 154 ? 4.265 7.052 -21.730 1.00 94.06 154 GLY A C 1
ATOM 1197 O O . GLY A 1 154 ? 5.444 6.687 -21.742 1.00 94.06 154 GLY A O 1
ATOM 1198 N N . SER A 1 155 ? 3.444 6.790 -20.716 1.00 97.00 155 SER A N 1
ATOM 1199 C CA . SER A 1 155 ? 3.857 6.089 -19.500 1.00 97.00 155 SER A CA 1
ATOM 1200 C C . SER A 1 155 ? 3.470 4.607 -19.531 1.00 97.00 155 SER A C 1
ATOM 1202 O O . SER A 1 155 ? 2.472 4.211 -20.139 1.00 97.00 155 SER A O 1
ATOM 1204 N N . CYS A 1 156 ? 4.246 3.772 -18.844 1.00 98.06 156 CYS A N 1
ATOM 1205 C CA . CYS A 1 156 ? 3.934 2.361 -18.642 1.00 98.06 156 CYS A CA 1
ATOM 1206 C C . CYS A 1 156 ? 4.320 1.887 -17.235 1.00 98.06 156 CYS A C 1
ATOM 1208 O O . CYS A 1 156 ? 5.187 2.452 -16.574 1.00 98.06 156 CYS A O 1
ATOM 1210 N N . LEU A 1 157 ? 3.662 0.833 -16.770 1.00 98.50 157 LEU A N 1
ATOM 1211 C CA . LEU A 1 157 ? 3.913 0.142 -15.517 1.00 98.50 157 LEU A CA 1
ATOM 1212 C C . LEU A 1 157 ? 4.399 -1.270 -15.824 1.00 98.50 157 LEU A C 1
ATOM 1214 O O . LEU A 1 157 ? 3.726 -2.024 -16.522 1.00 98.50 157 LEU A O 1
ATOM 1218 N N . PHE A 1 158 ? 5.521 -1.652 -15.233 1.00 98.19 158 PHE A N 1
ATOM 1219 C CA . PHE A 1 158 ? 5.933 -3.049 -15.152 1.00 98.19 158 PHE A CA 1
ATOM 1220 C C . PHE A 1 158 ? 5.605 -3.575 -13.765 1.00 98.19 158 PHE A C 1
ATOM 1222 O O . PHE A 1 158 ? 6.075 -2.997 -12.788 1.00 98.19 158 PHE A O 1
ATOM 1229 N N . ALA A 1 159 ? 4.840 -4.661 -13.661 1.00 96.81 159 ALA A N 1
ATOM 1230 C CA . ALA A 1 159 ? 4.451 -5.235 -12.375 1.00 96.81 159 ALA A CA 1
ATOM 1231 C C . ALA A 1 159 ? 4.699 -6.745 -12.318 1.00 96.81 159 ALA A C 1
ATOM 1233 O O . ALA A 1 159 ? 4.484 -7.457 -13.295 1.00 96.81 159 ALA A O 1
ATOM 1234 N N . TRP A 1 160 ? 5.160 -7.245 -11.173 1.00 95.06 160 TRP A N 1
ATOM 1235 C CA . TRP A 1 160 ? 5.387 -8.672 -10.947 1.00 95.06 160 TRP A CA 1
ATOM 1236 C C . TRP A 1 160 ? 5.312 -9.024 -9.461 1.00 95.06 160 TRP A C 1
ATOM 1238 O O . TRP A 1 160 ? 5.384 -8.156 -8.588 1.00 95.06 160 TRP A O 1
ATOM 1248 N N . SER A 1 161 ? 5.200 -10.319 -9.169 1.00 91.56 161 SER A N 1
ATOM 1249 C CA . SER A 1 161 ? 5.283 -10.862 -7.817 1.00 91.56 161 SER A CA 1
ATOM 1250 C C . SER A 1 161 ? 6.530 -11.723 -7.628 1.00 91.56 161 SER A C 1
ATOM 1252 O O . SER A 1 161 ? 6.881 -12.537 -8.478 1.00 91.56 161 SER A O 1
ATOM 1254 N N . GLN A 1 162 ? 7.188 -11.559 -6.482 1.00 79.88 162 GLN A N 1
ATOM 1255 C CA . GLN A 1 162 ? 8.315 -12.374 -6.022 1.00 79.88 162 GLN A CA 1
ATOM 1256 C C . GLN A 1 162 ? 7.873 -13.529 -5.106 1.00 79.88 162 GLN A C 1
ATOM 1258 O O . GLN A 1 162 ? 8.711 -14.179 -4.486 1.00 79.88 162 GLN A O 1
ATOM 1263 N N . SER A 1 163 ? 6.566 -13.777 -4.969 1.00 68.56 163 SER A N 1
ATOM 1264 C CA . SER A 1 163 ? 6.058 -14.741 -3.995 1.00 68.56 163 SER A CA 1
ATOM 1265 C C . SER A 1 163 ? 6.438 -16.184 -4.350 1.00 68.56 163 SER A C 1
ATOM 1267 O O . SER A 1 163 ? 6.192 -16.657 -5.464 1.00 68.56 163 SER A O 1
ATOM 1269 N N . ALA A 1 164 ? 7.031 -16.890 -3.382 1.00 54.81 164 ALA A N 1
ATOM 1270 C CA . ALA A 1 164 ? 7.340 -18.310 -3.486 1.00 54.81 164 ALA A CA 1
ATOM 1271 C C . ALA A 1 164 ? 6.029 -19.106 -3.590 1.00 54.81 164 ALA A C 1
ATOM 1273 O O . ALA A 1 164 ? 5.216 -19.093 -2.672 1.00 54.81 164 ALA A O 1
ATOM 1274 N N . GLY A 1 165 ? 5.802 -19.756 -4.732 1.00 59.38 165 GLY A N 1
ATOM 1275 C CA . GLY A 1 165 ? 4.610 -20.575 -4.977 1.00 59.38 165 GLY A CA 1
ATOM 1276 C C . GLY A 1 165 ? 3.917 -20.313 -6.312 1.00 59.38 165 GLY A C 1
ATOM 1277 O O . GLY A 1 165 ? 3.038 -21.078 -6.685 1.00 59.38 165 GLY A O 1
ATOM 1278 N N . GLY A 1 166 ? 4.298 -19.262 -7.049 1.00 59.69 166 GLY A N 1
ATOM 1279 C CA . GLY A 1 166 ? 3.773 -19.013 -8.400 1.00 59.69 166 GLY A CA 1
ATOM 1280 C C . GLY A 1 166 ? 2.272 -18.705 -8.462 1.00 59.69 166 GLY A C 1
ATOM 1281 O O . GLY A 1 166 ? 1.720 -18.649 -9.557 1.00 59.69 166 GLY A O 1
ATOM 1282 N N . VAL A 1 167 ? 1.619 -18.493 -7.315 1.00 65.19 167 VAL A N 1
ATOM 1283 C CA . VAL A 1 167 ? 0.204 -18.126 -7.234 1.00 65.19 167 VAL A CA 1
ATOM 1284 C C . VAL A 1 167 ? 0.045 -16.704 -7.780 1.00 65.19 167 VAL A C 1
ATOM 1286 O O . VAL A 1 167 ? 0.668 -15.787 -7.228 1.00 65.19 167 VAL A O 1
ATOM 1289 N N . PRO A 1 168 ? -0.749 -16.496 -8.848 1.00 67.50 168 PRO A N 1
ATOM 1290 C CA . PRO A 1 168 ? -1.059 -15.163 -9.338 1.00 67.50 168 PRO A CA 1
ATOM 1291 C C . PRO A 1 168 ? -1.648 -14.316 -8.213 1.00 67.50 168 PRO A C 1
ATOM 1293 O O . PRO A 1 168 ? -2.555 -14.749 -7.502 1.00 67.50 168 PRO A O 1
ATOM 1296 N N . ARG A 1 169 ? -1.107 -13.114 -8.038 1.00 86.38 169 ARG A N 1
ATOM 1297 C CA . ARG A 1 169 ? -1.667 -12.097 -7.146 1.00 86.38 169 ARG A CA 1
ATOM 1298 C C . ARG A 1 169 ? -2.343 -11.035 -7.997 1.00 86.38 169 ARG A C 1
ATOM 1300 O O . ARG A 1 169 ? -2.067 -10.911 -9.185 1.00 86.38 169 ARG A O 1
ATOM 1307 N N . GLU A 1 170 ? -3.208 -10.249 -7.385 1.00 92.06 170 GLU A N 1
ATOM 1308 C CA . GLU A 1 170 ? -3.870 -9.129 -8.044 1.00 92.06 170 GLU A CA 1
ATOM 1309 C C . GLU A 1 170 ? -3.743 -7.893 -7.160 1.00 92.06 170 GLU A C 1
ATOM 1311 O O . GLU A 1 170 ? -3.687 -8.004 -5.933 1.00 92.06 170 GLU A O 1
ATOM 1316 N N . PHE A 1 171 ? -3.702 -6.715 -7.775 1.00 93.25 171 PHE A N 1
ATOM 1317 C CA . PHE A 1 171 ? -3.880 -5.455 -7.059 1.00 93.25 171 PHE A CA 1
ATOM 1318 C C . PHE A 1 171 ? -4.750 -4.496 -7.872 1.00 93.25 171 PHE A C 1
ATOM 1320 O O . PHE A 1 171 ? -4.727 -4.514 -9.104 1.00 93.25 171 PHE A O 1
ATOM 1327 N N . ASP A 1 172 ? -5.516 -3.663 -7.171 1.00 94.44 172 ASP A N 1
ATOM 1328 C CA . ASP A 1 172 ? -6.392 -2.654 -7.765 1.00 94.44 172 ASP A CA 1
ATOM 1329 C C . ASP A 1 172 ? -5.683 -1.287 -7.711 1.00 94.44 172 ASP A C 1
ATOM 1331 O O . ASP A 1 172 ? -5.246 -0.871 -6.638 1.00 94.44 172 ASP A O 1
ATOM 1335 N N . ALA A 1 173 ? -5.582 -0.580 -8.841 1.00 95.38 173 ALA A N 1
ATOM 1336 C CA . ALA A 1 173 ? -4.927 0.732 -8.927 1.00 95.38 173 ALA A CA 1
ATOM 1337 C C . ALA A 1 173 ? -5.645 1.693 -9.887 1.00 95.38 173 ALA A C 1
ATOM 1339 O O . ALA A 1 173 ? -6.322 1.266 -10.830 1.00 95.38 173 ALA A O 1
ATOM 1340 N N . TYR A 1 174 ? -5.481 3.001 -9.684 1.00 95.38 174 TYR A N 1
ATOM 1341 C CA . TYR A 1 174 ? -5.954 4.010 -10.636 1.00 95.38 174 TYR A CA 1
ATOM 1342 C C . TYR A 1 174 ? -4.994 4.116 -11.828 1.00 95.38 174 TYR A C 1
ATOM 1344 O O . TYR A 1 174 ? -4.024 4.865 -11.799 1.00 95.38 174 TYR A O 1
ATOM 1352 N N . LEU A 1 175 ? -5.274 3.351 -12.886 1.00 95.88 175 LEU A N 1
ATOM 1353 C CA . LEU A 1 175 ? -4.436 3.307 -14.093 1.00 95.88 175 LEU A CA 1
ATOM 1354 C C . LEU A 1 175 ? -4.896 4.271 -15.195 1.00 95.88 175 LEU A C 1
ATOM 1356 O O . LEU A 1 175 ? -4.169 4.461 -16.158 1.00 95.88 175 LEU A O 1
ATOM 1360 N N . GLY A 1 176 ? -6.079 4.876 -15.072 1.00 92.19 176 GLY A N 1
ATOM 1361 C CA . GLY A 1 176 ? -6.708 5.650 -16.145 1.00 92.19 176 GLY A CA 1
ATOM 1362 C C . GLY A 1 176 ? -7.651 4.812 -17.019 1.00 92.19 176 GLY A C 1
ATOM 1363 O O . GLY A 1 176 ? -7.732 3.584 -16.907 1.00 92.19 176 GLY A O 1
ATOM 1364 N N . ASN A 1 177 ? -8.420 5.497 -17.868 1.00 90.19 177 ASN A N 1
ATOM 1365 C CA . ASN A 1 177 ? -9.475 4.869 -18.668 1.00 90.19 177 ASN A CA 1
ATOM 1366 C C . ASN A 1 177 ? -8.920 4.074 -19.853 1.00 90.19 177 ASN A C 1
ATOM 1368 O O . ASN A 1 177 ? -9.445 2.997 -20.141 1.00 90.19 177 ASN A O 1
ATOM 1372 N N . ASP A 1 178 ? -7.847 4.567 -20.468 1.00 94.12 178 ASP A N 1
ATOM 1373 C CA . ASP A 1 178 ? -7.243 3.990 -21.673 1.00 94.12 178 ASP A CA 1
ATOM 1374 C C . ASP A 1 178 ? -6.201 2.907 -21.383 1.00 94.12 178 ASP A C 1
ATOM 1376 O O . ASP A 1 178 ? -5.668 2.311 -22.318 1.00 94.12 178 ASP A O 1
ATOM 1380 N N . ALA A 1 179 ? -5.959 2.609 -20.102 1.00 97.12 179 ALA A N 1
ATOM 1381 C CA . ALA A 1 179 ? -4.970 1.634 -19.675 1.00 97.12 179 ALA A CA 1
ATOM 1382 C C . ALA A 1 179 ? -5.215 0.256 -20.303 1.00 97.12 179 ALA A C 1
ATOM 1384 O O . ALA A 1 179 ? -6.298 -0.333 -20.188 1.00 97.12 179 ALA A O 1
ATOM 1385 N N . ARG A 1 180 ? -4.167 -0.286 -20.918 1.00 97.44 180 ARG A N 1
ATOM 1386 C CA . ARG A 1 180 ? -4.139 -1.609 -21.555 1.00 97.44 180 ARG A CA 1
ATOM 1387 C C . ARG A 1 180 ? -3.010 -2.429 -20.972 1.00 97.44 180 ARG A C 1
ATOM 1389 O O . ARG A 1 180 ? -2.027 -1.865 -20.501 1.00 97.44 180 ARG A O 1
ATOM 1396 N N . SER A 1 181 ? -3.110 -3.753 -21.028 1.00 98.12 181 SER A N 1
ATOM 1397 C CA . SER A 1 181 ? -2.019 -4.616 -20.587 1.00 98.12 181 SER A CA 1
ATOM 1398 C C . SER A 1 181 ? -1.689 -5.727 -21.568 1.00 98.12 181 SER A C 1
ATOM 1400 O O . SER A 1 181 ? -2.544 -6.222 -22.305 1.00 98.12 181 SER A O 1
ATOM 1402 N N . ILE A 1 182 ? -0.411 -6.093 -21.571 1.00 98.06 182 ILE A N 1
ATOM 1403 C CA . ILE A 1 182 ? 0.142 -7.211 -22.325 1.00 98.06 182 ILE A CA 1
ATOM 1404 C C . ILE A 1 182 ? 1.127 -7.995 -21.456 1.00 98.06 182 ILE A C 1
ATOM 1406 O O . ILE A 1 182 ? 1.755 -7.447 -20.544 1.00 98.06 182 ILE A O 1
ATOM 1410 N N . ASP A 1 183 ? 1.296 -9.275 -21.761 1.00 96.62 183 ASP A N 1
ATOM 1411 C CA . ASP A 1 183 ? 2.424 -10.053 -21.255 1.00 96.62 183 ASP A CA 1
ATOM 1412 C C . ASP A 1 183 ? 3.700 -9.811 -22.087 1.00 96.62 183 ASP A C 1
ATOM 1414 O O . ASP A 1 183 ? 3.705 -9.085 -23.086 1.00 96.62 183 ASP A O 1
ATOM 1418 N N . LEU A 1 184 ? 4.816 -10.433 -21.692 1.00 95.69 184 LEU A N 1
ATOM 1419 C CA . LEU A 1 184 ? 6.077 -10.292 -22.428 1.00 95.69 184 LEU A CA 1
ATOM 1420 C C . LEU A 1 184 ? 6.035 -10.911 -23.835 1.00 95.69 184 LEU A C 1
ATOM 1422 O O . LEU A 1 184 ? 6.818 -10.519 -24.700 1.00 95.69 184 LEU A O 1
ATOM 1426 N N . TRP A 1 185 ? 5.125 -11.845 -24.097 1.00 95.75 185 TRP A N 1
ATOM 1427 C CA . TRP A 1 185 ? 4.938 -12.433 -25.423 1.00 95.75 185 TRP A CA 1
ATOM 1428 C C . TRP A 1 185 ? 4.077 -11.561 -26.345 1.00 95.75 185 TRP A C 1
ATOM 1430 O O . TRP A 1 185 ? 3.959 -11.871 -27.528 1.00 95.75 185 TRP A O 1
ATOM 1440 N N . GLY A 1 186 ? 3.538 -10.449 -25.836 1.00 95.00 186 GLY A N 1
ATOM 1441 C CA . GLY A 1 186 ? 2.694 -9.526 -26.587 1.00 95.00 186 GLY A CA 1
ATOM 1442 C C . GLY A 1 186 ? 1.222 -9.928 -26.618 1.00 95.00 186 GLY A C 1
ATOM 1443 O O . GLY A 1 186 ? 0.460 -9.347 -27.390 1.00 95.00 186 GLY A O 1
ATOM 1444 N N . ASN A 1 187 ? 0.802 -10.896 -25.801 1.00 96.94 187 ASN A N 1
ATOM 1445 C CA . ASN A 1 187 ? -0.609 -11.236 -25.687 1.00 96.94 187 ASN A CA 1
ATOM 1446 C C . ASN A 1 187 ? -1.308 -10.194 -24.824 1.00 96.94 187 ASN A C 1
ATOM 1448 O O . ASN A 1 187 ? -0.808 -9.834 -23.759 1.00 96.94 187 ASN A O 1
ATOM 1452 N N . ASN A 1 188 ? -2.482 -9.742 -25.260 1.00 97.06 188 ASN A N 1
ATOM 1453 C CA . ASN A 1 188 ? -3.313 -8.854 -24.459 1.00 97.06 188 ASN A CA 1
ATOM 1454 C C . ASN A 1 188 ? -3.797 -9.577 -23.202 1.00 97.06 188 ASN A C 1
ATOM 1456 O O . ASN A 1 188 ? -4.284 -10.706 -23.270 1.00 97.06 188 ASN A O 1
ATOM 1460 N N . VAL A 1 189 ? -3.719 -8.886 -22.071 1.00 96.06 189 VAL A N 1
ATOM 1461 C CA . VAL A 1 189 ? -4.280 -9.333 -20.800 1.00 96.06 189 VAL A CA 1
ATOM 1462 C C . VAL A 1 189 ? -5.451 -8.413 -20.464 1.00 96.06 189 VAL A C 1
ATOM 1464 O O . VAL A 1 189 ? -5.396 -7.201 -20.653 1.00 96.06 189 VAL A O 1
ATOM 1467 N N . THR A 1 190 ? -6.571 -8.974 -20.017 1.00 94.31 190 THR A N 1
ATOM 1468 C CA . THR A 1 190 ? -7.745 -8.164 -19.676 1.00 94.31 190 THR A CA 1
ATOM 1469 C C . THR A 1 190 ? -7.577 -7.543 -18.292 1.00 94.31 190 THR A C 1
ATOM 1471 O O . THR A 1 190 ? -7.313 -8.247 -17.320 1.00 94.31 190 THR A O 1
ATOM 1474 N N . LEU A 1 191 ? -7.781 -6.228 -18.193 1.00 95.44 191 LEU A N 1
ATOM 1475 C CA . LEU A 1 191 ? -7.853 -5.510 -16.920 1.00 95.44 191 LEU A CA 1
ATOM 1476 C C . LEU A 1 191 ? -9.315 -5.387 -16.487 1.00 95.44 191 LEU A C 1
ATOM 1478 O O . LEU A 1 191 ? -10.090 -4.651 -17.105 1.00 95.44 191 LEU A O 1
ATOM 1482 N N . ALA A 1 192 ? -9.698 -6.089 -15.422 1.00 93.88 192 ALA A N 1
ATOM 1483 C CA . ALA A 1 192 ? -11.026 -5.921 -14.841 1.00 93.88 192 ALA A CA 1
ATOM 1484 C C . ALA A 1 192 ? -11.147 -4.533 -14.189 1.00 93.88 192 ALA A C 1
ATOM 1486 O O . ALA A 1 192 ? -10.189 -4.030 -13.605 1.00 93.88 192 ALA A O 1
ATOM 1487 N N . SER A 1 193 ? -12.319 -3.906 -14.282 1.00 92.19 193 SER A N 1
ATOM 1488 C CA . SER A 1 193 ? -12.596 -2.631 -13.610 1.00 92.19 193 SER A CA 1
ATOM 1489 C C . SER A 1 193 ? -13.362 -2.853 -12.318 1.00 92.19 193 SER A C 1
ATOM 1491 O O . SER A 1 193 ? -14.310 -3.635 -12.287 1.00 92.19 193 SER A O 1
ATOM 1493 N N . ARG A 1 194 ? -12.999 -2.110 -11.274 1.00 88.06 194 ARG A N 1
ATOM 1494 C CA . ARG A 1 194 ? -13.701 -2.086 -9.991 1.00 88.06 194 ARG A CA 1
ATOM 1495 C C . ARG A 1 194 ? -13.575 -0.700 -9.369 1.00 88.06 194 ARG A C 1
ATOM 1497 O O . ARG A 1 194 ? -12.464 -0.235 -9.157 1.00 88.06 194 ARG A O 1
ATOM 1504 N N . ASP A 1 195 ? -14.696 -0.036 -9.096 1.00 84.12 195 ASP A N 1
ATOM 1505 C CA . ASP A 1 195 ? -14.741 1.246 -8.368 1.00 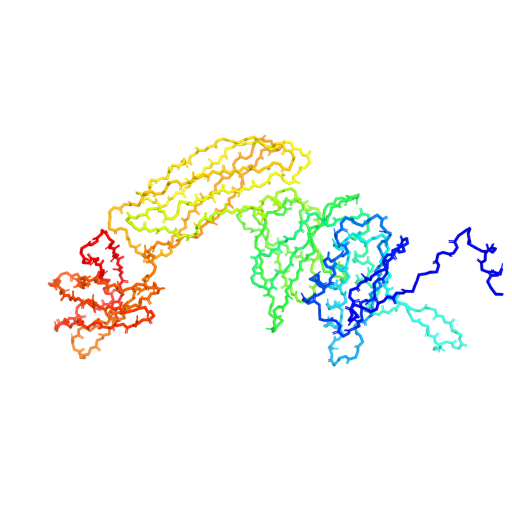84.12 195 ASP A CA 1
ATOM 1506 C C . ASP A 1 195 ? -13.825 2.350 -8.946 1.00 84.12 195 ASP A C 1
ATOM 1508 O O . ASP A 1 195 ? -13.196 3.114 -8.218 1.00 84.12 195 ASP A O 1
ATOM 1512 N N . GLY A 1 196 ? -13.717 2.426 -10.279 1.00 86.06 196 GLY A N 1
ATOM 1513 C CA . GLY A 1 196 ? -12.839 3.380 -10.978 1.00 86.06 196 GLY A CA 1
ATOM 1514 C C . GLY A 1 196 ? -11.356 2.985 -11.009 1.00 86.06 196 GLY A C 1
ATOM 1515 O O . GLY A 1 196 ? -10.550 3.669 -11.637 1.00 86.06 196 GLY A O 1
ATOM 1516 N N . ARG A 1 197 ? -10.996 1.864 -10.381 1.00 93.88 197 ARG A N 1
ATOM 1517 C CA . ARG A 1 197 ? -9.678 1.234 -10.461 1.00 93.88 197 ARG A CA 1
ATOM 1518 C C . ARG A 1 197 ? -9.677 0.108 -11.487 1.00 93.88 197 ARG A C 1
ATOM 1520 O O . ARG A 1 197 ? -10.718 -0.452 -11.840 1.00 93.88 197 ARG A O 1
ATOM 1527 N N . ARG A 1 198 ? -8.482 -0.238 -11.952 1.00 95.56 198 ARG A N 1
ATOM 1528 C CA . ARG A 1 198 ? -8.214 -1.408 -12.787 1.00 95.56 198 ARG A CA 1
ATOM 1529 C C . ARG A 1 198 ? -7.469 -2.445 -11.956 1.00 95.56 198 ARG A C 1
ATOM 1531 O O . ARG A 1 198 ? -6.545 -2.107 -11.217 1.00 95.56 198 ARG A O 1
ATOM 1538 N N . ARG A 1 199 ? -7.867 -3.700 -12.107 1.00 95.56 199 ARG A N 1
ATOM 1539 C CA . ARG A 1 199 ? -7.257 -4.858 -11.470 1.00 95.56 199 ARG A CA 1
ATOM 1540 C C . ARG A 1 199 ? -6.142 -5.410 -12.339 1.00 95.56 199 ARG A C 1
ATOM 1542 O O . ARG A 1 199 ? -6.390 -5.810 -13.477 1.00 95.56 199 ARG A O 1
ATOM 1549 N N . VAL A 1 200 ? -4.930 -5.441 -11.798 1.00 95.44 200 VAL A N 1
ATOM 1550 C CA . VAL A 1 200 ? -3.730 -5.912 -12.493 1.00 95.44 200 VAL A CA 1
ATOM 1551 C C . VAL A 1 200 ? -3.367 -7.311 -11.993 1.00 95.44 200 VAL A C 1
ATOM 1553 O O . VAL A 1 200 ? -2.959 -7.441 -10.834 1.00 95.44 200 VAL A O 1
ATOM 1556 N N . PRO A 1 201 ? -3.480 -8.358 -12.831 1.00 94.19 201 PRO A N 1
ATOM 1557 C CA . PRO A 1 201 ? -2.979 -9.680 -12.486 1.00 94.19 201 PRO A CA 1
ATOM 1558 C C . PRO A 1 201 ? -1.450 -9.690 -12.573 1.00 94.19 201 PRO A C 1
ATOM 1560 O O . PRO A 1 201 ? -0.865 -9.269 -13.570 1.00 94.19 201 PRO A O 1
ATOM 1563 N N . VAL A 1 202 ? -0.791 -10.181 -11.529 1.00 93.44 202 VAL A N 1
ATOM 1564 C CA . VAL A 1 202 ? 0.667 -10.277 -11.448 1.00 93.44 202 VAL A CA 1
ATOM 1565 C C . VAL A 1 202 ? 1.111 -11.694 -11.119 1.00 93.44 202 VAL A C 1
ATOM 1567 O O . VAL A 1 202 ? 0.598 -12.352 -10.216 1.00 93.44 202 VAL A O 1
ATOM 1570 N N . GLY A 1 203 ? 2.125 -12.150 -11.843 1.00 92.50 203 GLY A N 1
ATOM 1571 C CA . GLY A 1 203 ? 2.827 -13.401 -11.588 1.00 92.50 203 GLY A CA 1
ATOM 1572 C C . GLY A 1 203 ? 4.335 -13.170 -11.486 1.00 92.50 203 GLY A C 1
ATOM 1573 O O . GLY A 1 203 ? 4.781 -12.024 -11.383 1.00 92.50 203 GLY A O 1
ATOM 1574 N N . PRO A 1 204 ? 5.145 -14.240 -11.532 1.00 90.75 204 PRO A N 1
ATOM 1575 C CA . PRO A 1 204 ? 6.600 -14.112 -11.544 1.00 90.75 204 PRO A CA 1
ATOM 1576 C C . PRO A 1 204 ? 7.117 -13.457 -12.833 1.00 90.75 204 PRO A C 1
ATOM 1578 O O . PRO A 1 204 ? 8.109 -12.732 -12.802 1.00 90.75 204 PRO A O 1
ATOM 1581 N N . VAL A 1 205 ? 6.455 -13.678 -13.971 1.00 92.75 205 VAL A N 1
ATOM 1582 C CA . VAL A 1 205 ? 6.784 -12.979 -15.219 1.00 92.75 205 VAL A CA 1
ATOM 1583 C C . VAL A 1 205 ? 6.144 -11.585 -15.181 1.00 92.75 205 VAL A C 1
ATOM 1585 O O . VAL A 1 205 ? 4.942 -11.505 -14.920 1.00 92.75 205 VAL A O 1
ATOM 1588 N N . PRO A 1 206 ? 6.902 -10.502 -15.438 1.00 95.62 206 PRO A N 1
ATOM 1589 C CA . PRO A 1 206 ? 6.342 -9.158 -15.471 1.00 95.62 206 PRO A CA 1
ATOM 1590 C C . PRO A 1 206 ? 5.207 -8.995 -16.485 1.00 95.62 206 PRO A C 1
ATOM 1592 O O . PRO A 1 206 ? 5.334 -9.405 -17.638 1.00 95.62 206 PRO A O 1
ATOM 1595 N N . ILE A 1 207 ? 4.130 -8.344 -16.052 1.00 97.12 207 ILE A N 1
ATOM 1596 C CA . ILE A 1 207 ? 3.101 -7.787 -16.931 1.00 97.12 207 ILE A CA 1
ATOM 1597 C C . ILE A 1 207 ? 3.443 -6.329 -17.241 1.00 97.12 207 ILE A C 1
ATOM 1599 O O . ILE A 1 207 ? 4.010 -5.624 -16.398 1.00 97.12 207 ILE A O 1
ATOM 1603 N N . ILE A 1 208 ? 3.085 -5.880 -18.441 1.00 98.50 208 ILE A N 1
ATOM 1604 C CA . ILE A 1 208 ? 3.230 -4.493 -18.875 1.00 98.50 208 ILE A CA 1
ATOM 1605 C C . ILE A 1 208 ? 1.837 -3.886 -18.955 1.00 98.50 208 ILE A C 1
ATOM 1607 O O . ILE A 1 208 ? 0.978 -4.411 -19.660 1.00 98.50 208 ILE A O 1
ATOM 1611 N N . VAL A 1 209 ? 1.620 -2.772 -18.265 1.00 98.44 209 VAL A N 1
ATOM 1612 C CA . VAL A 1 209 ? 0.436 -1.926 -18.433 1.00 98.44 209 VAL A CA 1
ATOM 1613 C C . VAL A 1 209 ? 0.881 -0.620 -19.079 1.00 98.44 209 VAL A C 1
ATOM 1615 O O . VAL A 1 209 ? 1.843 -0.016 -18.622 1.00 98.44 209 VAL A O 1
ATOM 1618 N N . TYR A 1 210 ? 0.230 -0.179 -20.143 1.00 98.00 210 TYR A N 1
ATOM 1619 C CA . TYR A 1 210 ? 0.590 1.030 -20.886 1.00 98.00 210 TYR A CA 1
ATOM 1620 C C . TYR A 1 210 ? -0.638 1.903 -21.132 1.00 98.00 210 TYR A C 1
ATOM 1622 O O . TYR A 1 210 ? -1.756 1.495 -20.810 1.00 98.00 210 TYR A O 1
ATOM 1630 N N . ASP A 1 211 ? -0.403 3.114 -21.644 1.00 96.69 211 ASP A N 1
ATOM 1631 C CA . ASP A 1 211 ? -1.400 4.190 -21.716 1.00 96.69 211 ASP A CA 1
ATOM 1632 C C . ASP A 1 211 ? -1.993 4.493 -20.329 1.00 96.69 211 ASP A C 1
ATOM 1634 O O . ASP A 1 211 ? -3.193 4.708 -20.160 1.00 96.69 211 ASP A O 1
ATOM 1638 N N . ILE A 1 212 ? -1.124 4.451 -19.309 1.00 97.19 212 ILE A N 1
ATOM 1639 C CA . ILE A 1 212 ? -1.507 4.711 -17.923 1.00 97.19 212 ILE A CA 1
ATOM 1640 C C . ILE A 1 212 ? -1.470 6.203 -17.596 1.00 97.19 212 ILE A C 1
ATOM 1642 O O . ILE A 1 212 ? -0.626 6.949 -18.094 1.00 97.19 212 ILE A O 1
ATOM 1646 N N . ASP A 1 213 ? -2.310 6.611 -16.652 1.00 95.12 213 ASP A N 1
ATOM 1647 C CA . ASP A 1 213 ? -2.208 7.911 -15.994 1.00 95.12 213 ASP A CA 1
ATOM 1648 C C . ASP A 1 213 ? -1.168 7.852 -14.861 1.00 95.12 213 ASP A C 1
ATOM 1650 O O . ASP A 1 213 ? -1.480 7.566 -13.699 1.00 95.12 213 ASP A O 1
ATOM 1654 N N . ALA A 1 214 ? 0.105 8.063 -15.211 1.00 95.44 214 ALA A N 1
ATOM 1655 C CA . ALA A 1 214 ? 1.205 8.004 -14.250 1.00 95.44 214 ALA A CA 1
ATOM 1656 C C . ALA A 1 214 ? 1.072 9.009 -13.087 1.00 95.44 214 ALA A C 1
ATOM 1658 O O . ALA A 1 214 ? 1.286 8.586 -11.948 1.00 95.44 214 ALA A O 1
ATOM 1659 N N . PRO A 1 215 ? 0.694 10.290 -13.295 1.00 93.69 215 PRO A N 1
ATOM 1660 C CA . PRO A 1 215 ? 0.505 11.232 -12.191 1.00 93.69 215 PRO A CA 1
ATOM 1661 C C . PRO A 1 215 ? -0.500 10.751 -11.139 1.00 93.69 215 PRO A C 1
ATOM 1663 O O . PRO A 1 215 ? -0.226 10.849 -9.943 1.00 93.69 215 PRO A O 1
ATOM 1666 N N . VAL A 1 216 ? -1.642 10.190 -11.551 1.00 94.00 216 VAL A N 1
ATOM 1667 C CA . VAL A 1 216 ? -2.628 9.663 -10.595 1.00 94.00 216 VAL A CA 1
ATOM 1668 C C . VAL A 1 216 ? -2.141 8.398 -9.901 1.00 94.00 216 VAL A C 1
ATOM 1670 O O . VAL A 1 216 ? -2.301 8.273 -8.685 1.00 94.00 216 VAL A O 1
ATOM 1673 N N . LEU A 1 217 ? -1.508 7.484 -10.634 1.00 95.81 217 LEU A N 1
ATOM 1674 C CA . LEU A 1 217 ? -0.953 6.267 -10.048 1.00 95.81 217 LEU A CA 1
ATOM 1675 C C . LEU A 1 217 ? 0.126 6.579 -8.996 1.00 95.81 217 LEU A C 1
ATOM 1677 O O . LEU A 1 217 ? 0.175 5.965 -7.930 1.00 95.81 217 LEU A O 1
ATOM 1681 N N . LEU A 1 218 ? 0.989 7.557 -9.273 1.00 95.56 218 LEU A N 1
ATOM 1682 C CA . LEU A 1 218 ? 2.040 7.991 -8.354 1.00 95.56 218 LEU A CA 1
ATOM 1683 C C . LEU A 1 218 ? 1.494 8.818 -7.183 1.00 95.56 218 LEU A C 1
ATOM 1685 O O . LEU A 1 218 ? 2.018 8.717 -6.073 1.00 95.56 218 LEU A O 1
ATOM 1689 N N . LEU A 1 219 ? 0.423 9.590 -7.390 1.00 94.88 219 LEU A N 1
ATOM 1690 C CA . LEU A 1 219 ? -0.322 10.228 -6.304 1.00 94.88 219 LEU A CA 1
ATOM 1691 C C . LEU A 1 219 ? -0.861 9.170 -5.331 1.00 94.88 219 LEU A C 1
ATOM 1693 O O . LEU A 1 219 ? -0.598 9.269 -4.131 1.00 94.88 219 LEU A O 1
ATOM 1697 N N . GLU A 1 220 ? -1.530 8.130 -5.841 1.00 93.81 220 GLU A N 1
ATOM 1698 C CA . GLU A 1 220 ? -1.986 6.985 -5.042 1.00 93.81 220 GLU A CA 1
ATOM 1699 C C . GLU A 1 220 ? -0.822 6.331 -4.288 1.00 93.81 220 GLU A C 1
ATOM 1701 O O . GLU A 1 220 ? -0.907 6.103 -3.081 1.00 93.81 220 GLU A O 1
ATOM 1706 N N . ALA A 1 221 ? 0.307 6.114 -4.963 1.00 92.88 221 ALA A N 1
ATOM 1707 C CA . ALA A 1 221 ? 1.501 5.542 -4.352 1.00 92.88 221 ALA A CA 1
ATOM 1708 C C . ALA A 1 221 ? 2.116 6.418 -3.247 1.00 92.88 221 ALA A C 1
ATOM 1710 O O . ALA A 1 221 ? 2.781 5.888 -2.351 1.00 92.88 221 ALA A O 1
ATOM 1711 N N . SER A 1 222 ? 1.917 7.738 -3.297 1.00 95.19 222 SER A N 1
ATOM 1712 C CA . SER A 1 222 ? 2.420 8.700 -2.306 1.00 95.19 222 SER A CA 1
ATOM 1713 C C . SER A 1 222 ? 1.491 8.890 -1.104 1.00 95.19 222 SER A C 1
ATOM 1715 O O . SER A 1 222 ? 1.930 9.395 -0.073 1.00 95.19 222 SER A O 1
ATOM 1717 N N . PHE A 1 223 ? 0.227 8.473 -1.215 1.00 96.38 223 PHE A N 1
ATOM 1718 C CA . PHE A 1 223 ? -0.776 8.682 -0.180 1.00 96.38 223 PHE A CA 1
ATOM 1719 C C . PHE A 1 223 ? -0.428 7.915 1.102 1.00 96.38 223 PHE A C 1
ATOM 1721 O O . PHE A 1 223 ? -0.259 6.691 1.097 1.00 96.38 223 PHE A O 1
ATOM 1728 N N . ARG A 1 224 ? -0.323 8.620 2.228 1.00 96.25 224 ARG A N 1
ATOM 1729 C CA . ARG A 1 224 ? -0.096 8.034 3.554 1.00 96.25 224 ARG A CA 1
ATOM 1730 C C . ARG A 1 224 ? -1.055 8.641 4.566 1.00 96.25 224 ARG A C 1
ATOM 1732 O O . ARG A 1 224 ? -1.369 9.826 4.510 1.00 96.25 224 ARG A O 1
ATOM 1739 N N . PHE A 1 225 ? -1.467 7.806 5.510 1.00 95.62 225 PHE A N 1
ATOM 1740 C CA . PHE A 1 225 ? -2.269 8.171 6.670 1.00 95.62 225 PHE A CA 1
ATOM 1741 C C . PHE A 1 225 ? -1.682 7.410 7.856 1.00 95.62 225 PHE A C 1
ATOM 1743 O O . PHE A 1 225 ? -1.855 6.193 7.946 1.00 95.62 225 PHE A O 1
ATOM 1750 N N . GLU A 1 226 ? -0.874 8.086 8.671 1.00 94.69 226 GLU A N 1
ATOM 1751 C CA . GLU A 1 226 ? -0.013 7.445 9.675 1.00 94.69 226 GLU A CA 1
ATOM 1752 C C . GLU A 1 226 ? 0.016 8.254 10.986 1.00 94.69 226 GLU A C 1
ATOM 1754 O O . GLU A 1 226 ? 0.199 9.467 10.913 1.00 94.69 226 GLU A O 1
ATOM 1759 N N . PRO A 1 227 ? -0.102 7.625 12.174 1.00 93.19 227 PRO A N 1
ATOM 1760 C CA . PRO A 1 227 ? -0.300 6.188 12.384 1.00 93.19 227 PRO A CA 1
ATOM 1761 C C . PRO A 1 227 ? -1.690 5.698 11.949 1.00 93.19 227 PRO A C 1
ATOM 1763 O O . PRO A 1 227 ? -2.660 6.452 11.917 1.00 93.19 227 PRO A O 1
ATOM 1766 N N . ARG A 1 228 ? -1.791 4.397 11.649 1.00 92.38 228 ARG A N 1
ATOM 1767 C CA . ARG A 1 228 ? -3.069 3.700 11.395 1.00 92.38 228 ARG A CA 1
ATOM 1768 C C . ARG A 1 228 ? -3.680 3.116 12.671 1.00 92.38 228 ARG A C 1
ATOM 1770 O O . ARG A 1 228 ? -4.329 2.073 12.649 1.00 92.38 228 ARG A O 1
ATOM 1777 N N . PHE A 1 229 ? -3.424 3.777 13.792 1.00 90.06 229 PHE A N 1
ATOM 1778 C CA . PHE A 1 229 ? -3.860 3.372 15.117 1.00 90.06 229 PHE A CA 1
ATOM 1779 C C . PHE A 1 229 ? -4.440 4.585 15.839 1.00 90.06 229 PHE A C 1
ATOM 1781 O O . PHE A 1 229 ? -3.840 5.657 15.813 1.00 90.06 229 PHE A O 1
ATOM 1788 N N . VAL A 1 230 ? -5.608 4.418 16.455 1.00 87.88 230 VAL A N 1
ATOM 1789 C CA . VAL A 1 230 ? -6.288 5.459 17.231 1.00 87.88 230 VAL A CA 1
ATOM 1790 C C . VAL A 1 230 ? -6.580 4.912 18.620 1.00 87.88 230 VAL A C 1
ATOM 1792 O O . VAL A 1 230 ? -7.285 3.914 18.775 1.00 87.88 230 VAL A O 1
ATOM 1795 N N . GLN A 1 231 ? -6.062 5.581 19.645 1.00 83.75 231 GLN A N 1
ATOM 1796 C CA . GLN A 1 231 ? -6.291 5.193 21.030 1.00 83.75 231 GLN A CA 1
ATOM 1797 C C . GLN A 1 231 ? -7.552 5.853 21.609 1.00 83.75 231 GLN A C 1
ATOM 1799 O O . GLN A 1 231 ? -7.793 7.045 21.429 1.00 83.75 231 GLN A O 1
ATOM 1804 N N . ILE A 1 232 ? -8.344 5.067 22.350 1.00 77.44 232 ILE A N 1
ATOM 1805 C CA . ILE A 1 232 ? -9.704 5.427 22.807 1.00 77.44 232 ILE A CA 1
ATOM 1806 C C . ILE A 1 232 ? -9.738 6.636 23.768 1.00 77.44 232 ILE A C 1
ATOM 1808 O O . ILE A 1 232 ? -10.725 7.365 23.798 1.00 77.44 232 ILE A O 1
ATOM 1812 N N . HIS A 1 233 ? -8.654 6.903 24.508 1.00 72.06 233 HIS A N 1
ATOM 1813 C CA . HIS A 1 233 ? -8.616 7.945 25.557 1.00 72.06 233 HIS A CA 1
ATOM 1814 C C . HIS A 1 233 ? -7.535 9.012 25.382 1.00 72.06 233 HIS A C 1
ATOM 1816 O O . HIS A 1 233 ? -7.584 10.057 26.024 1.00 72.06 233 HIS A O 1
ATOM 1822 N N . LYS A 1 234 ? -6.563 8.758 24.507 1.00 71.31 234 LYS A N 1
ATOM 1823 C CA . LYS A 1 234 ? -5.519 9.706 24.124 1.00 71.31 234 LYS A CA 1
ATOM 1824 C C . LYS A 1 234 ? -5.360 9.586 22.613 1.00 71.31 234 LYS A C 1
ATOM 1826 O O . LYS A 1 234 ? -4.732 8.634 22.180 1.00 71.31 234 LYS A O 1
ATOM 1831 N N . PRO A 1 235 ? -5.929 10.480 21.794 1.00 62.31 235 PRO A N 1
ATOM 1832 C CA . PRO A 1 235 ? -5.821 10.394 20.335 1.00 62.31 235 PRO A CA 1
ATOM 1833 C C . PRO A 1 235 ? -4.420 10.792 19.820 1.00 62.31 235 PRO A C 1
ATOM 1835 O O . PRO A 1 235 ? -4.289 11.323 18.721 1.00 62.31 235 PRO A O 1
ATOM 1838 N N . GLU A 1 236 ? -3.379 10.586 20.627 1.00 71.25 236 GLU A N 1
ATOM 1839 C CA . GLU A 1 236 ? -1.982 10.836 20.289 1.00 71.25 236 GLU A CA 1
ATOM 1840 C C . GLU A 1 236 ? -1.268 9.489 20.080 1.00 71.25 236 GLU A C 1
ATOM 1842 O O . GLU A 1 236 ? -1.519 8.570 20.855 1.00 71.25 236 GLU A O 1
ATOM 1847 N N . PRO A 1 237 ? -0.416 9.350 19.045 1.00 74.31 237 PRO A N 1
ATOM 1848 C CA . PRO A 1 237 ? -0.113 10.354 18.031 1.00 74.31 237 PRO A CA 1
ATOM 1849 C C . PRO A 1 237 ? -1.294 10.568 17.080 1.00 74.31 237 PRO A C 1
ATOM 1851 O O . PRO A 1 237 ? -1.968 9.626 16.665 1.00 74.31 237 PRO A O 1
ATOM 1854 N N . ARG A 1 238 ? -1.525 11.827 16.701 1.00 86.81 238 ARG A N 1
ATOM 1855 C CA . ARG A 1 238 ? -2.576 12.161 15.740 1.00 86.81 238 ARG A CA 1
ATOM 1856 C C . ARG A 1 238 ? -2.141 11.737 14.338 1.00 86.81 238 ARG A C 1
ATOM 1858 O O . ARG A 1 238 ? -1.018 12.067 13.944 1.00 86.81 238 ARG A O 1
ATOM 1865 N N . PRO A 1 239 ? -3.001 11.048 13.572 1.00 92.69 239 PRO A N 1
ATOM 1866 C CA . PRO A 1 239 ? -2.682 10.688 12.203 1.00 92.69 239 PRO A CA 1
ATOM 1867 C C . PRO A 1 239 ? -2.334 11.900 11.344 1.00 92.69 239 PRO A C 1
ATOM 1869 O O . PRO A 1 239 ? -3.019 12.921 11.362 1.00 92.69 239 PRO A O 1
ATOM 1872 N N . ILE A 1 240 ? -1.277 11.770 10.556 1.00 96.31 240 ILE A N 1
ATOM 1873 C CA . ILE A 1 240 ? -0.883 12.717 9.525 1.00 96.31 240 ILE A CA 1
ATOM 1874 C C . ILE A 1 240 ? -1.286 12.125 8.182 1.00 96.31 240 ILE A C 1
ATOM 1876 O O . ILE A 1 240 ? -0.820 11.053 7.786 1.00 96.31 240 ILE A O 1
ATOM 1880 N N . LEU A 1 241 ? -2.137 12.856 7.472 1.00 97.56 241 LEU A N 1
ATOM 1881 C CA . LEU A 1 241 ? -2.457 12.610 6.080 1.00 97.56 241 LEU A CA 1
ATOM 1882 C C . LEU A 1 241 ? -1.445 13.357 5.215 1.00 97.56 241 LEU A C 1
ATOM 1884 O O . LEU A 1 241 ? -1.271 14.569 5.365 1.00 97.56 241 LEU A O 1
ATOM 1888 N N . ARG A 1 242 ? -0.784 12.642 4.305 1.00 97.81 242 ARG A N 1
ATOM 1889 C CA . ARG A 1 242 ? 0.116 13.242 3.318 1.00 97.81 242 ARG A CA 1
ATOM 1890 C C . ARG A 1 242 ? -0.008 12.603 1.945 1.00 97.81 242 ARG A C 1
ATOM 1892 O O . ARG A 1 242 ? -0.304 11.416 1.833 1.00 97.81 242 ARG A O 1
ATOM 1899 N N . PHE A 1 243 ? 0.239 13.393 0.913 1.00 97.94 243 PHE A N 1
ATOM 1900 C CA . PHE A 1 243 ? 0.394 12.942 -0.468 1.00 97.94 243 PHE A CA 1
ATOM 1901 C C . PHE A 1 243 ? 1.154 14.004 -1.259 1.00 97.94 243 PHE A C 1
ATOM 1903 O O . PHE A 1 243 ? 1.196 15.171 -0.868 1.00 97.94 243 PHE A O 1
ATOM 1910 N N . ARG A 1 244 ? 1.746 13.613 -2.385 1.00 96.88 244 ARG A N 1
ATOM 1911 C CA . ARG A 1 244 ? 2.609 14.480 -3.187 1.00 96.88 244 ARG A CA 1
ATOM 1912 C C . ARG A 1 244 ? 2.051 14.667 -4.590 1.00 96.88 244 ARG A C 1
ATOM 1914 O O . ARG A 1 244 ? 1.635 13.698 -5.224 1.00 96.88 244 ARG A O 1
ATOM 1921 N N . ASN A 1 245 ? 2.116 15.892 -5.106 1.00 96.44 245 ASN A N 1
ATOM 1922 C CA . ASN A 1 245 ? 1.933 16.124 -6.531 1.00 96.44 245 ASN A CA 1
ATOM 1923 C C . ASN A 1 245 ? 3.183 15.648 -7.281 1.00 96.44 245 ASN A C 1
ATOM 1925 O O . ASN A 1 245 ? 4.236 16.276 -7.232 1.00 96.44 245 ASN A O 1
ATOM 1929 N N . THR A 1 246 ? 3.075 14.508 -7.952 1.00 89.81 246 THR A N 1
ATOM 1930 C CA . THR A 1 246 ? 4.168 13.895 -8.725 1.00 89.81 246 THR A CA 1
ATOM 1931 C C . THR A 1 246 ? 4.097 14.222 -10.217 1.00 89.81 246 THR A C 1
ATOM 1933 O O . THR A 1 246 ? 5.005 13.862 -10.962 1.00 89.81 246 THR A O 1
ATOM 1936 N N . GLY A 1 247 ? 3.034 14.902 -10.658 1.00 89.94 247 GLY A N 1
ATOM 1937 C CA . GLY A 1 247 ? 2.860 15.324 -12.042 1.00 89.94 247 GLY A CA 1
ATOM 1938 C C . GLY A 1 247 ? 3.633 16.600 -12.376 1.00 89.94 247 GLY A C 1
ATOM 1939 O O . GLY A 1 247 ? 4.098 17.323 -11.498 1.00 89.94 247 GLY A O 1
ATOM 1940 N N . GLY A 1 248 ? 3.730 16.901 -13.673 1.00 91.56 248 GLY A N 1
ATOM 1941 C CA . GLY A 1 248 ? 4.371 18.123 -14.179 1.00 91.56 248 GLY A CA 1
ATOM 1942 C C . GLY A 1 248 ? 3.487 19.376 -14.158 1.00 91.56 248 GLY A C 1
ATOM 1943 O O . GLY A 1 248 ? 3.950 20.449 -14.531 1.00 91.56 248 GLY A O 1
ATOM 1944 N N . ALA A 1 249 ? 2.224 19.260 -13.740 1.00 94.62 249 ALA A N 1
ATOM 1945 C CA . ALA A 1 249 ? 1.265 20.362 -13.677 1.00 94.62 249 ALA A CA 1
ATOM 1946 C C . ALA A 1 249 ? 0.790 20.601 -12.239 1.00 94.62 249 ALA A C 1
ATOM 1948 O O . ALA A 1 249 ? 0.823 19.695 -11.405 1.00 94.62 249 ALA A O 1
ATOM 1949 N N . ARG A 1 250 ? 0.311 21.817 -11.956 1.00 96.62 250 ARG A N 1
ATOM 1950 C CA . ARG A 1 250 ? -0.319 22.151 -10.673 1.00 96.62 250 ARG A CA 1
ATOM 1951 C C . ARG A 1 250 ? -1.557 21.281 -10.445 1.00 96.62 250 ARG A C 1
ATOM 1953 O O . ARG A 1 250 ? -2.409 21.157 -11.324 1.00 96.62 250 ARG A O 1
ATOM 1960 N N . MET A 1 251 ? -1.666 20.728 -9.244 1.00 97.38 251 MET A N 1
ATOM 1961 C CA . MET A 1 251 ? -2.795 19.928 -8.786 1.00 97.38 251 MET A CA 1
ATOM 1962 C C . MET A 1 251 ? -3.588 20.730 -7.760 1.00 97.38 251 MET A C 1
ATOM 1964 O O . MET A 1 251 ? -3.013 21.288 -6.831 1.00 97.38 251 MET A O 1
ATOM 1968 N N . ALA A 1 252 ? -4.906 20.795 -7.905 1.00 97.94 252 ALA A N 1
ATOM 1969 C CA . ALA A 1 252 ? -5.761 21.483 -6.942 1.00 97.94 252 ALA A CA 1
ATOM 1970 C C . ALA A 1 252 ? -7.070 20.727 -6.749 1.00 97.94 252 ALA A C 1
ATOM 1972 O O . ALA A 1 252 ? -7.526 20.033 -7.663 1.00 97.94 252 ALA A O 1
ATOM 1973 N N . GLY A 1 253 ? -7.664 20.862 -5.566 1.00 98.06 253 GLY A N 1
ATOM 1974 C CA . GLY A 1 253 ? -8.908 20.180 -5.254 1.00 98.06 253 GLY A CA 1
ATOM 1975 C C . GLY A 1 253 ? -9.361 20.295 -3.804 1.00 98.06 253 GLY A C 1
ATOM 1976 O O . GLY A 1 253 ? -8.851 21.091 -3.011 1.00 98.06 253 GLY A O 1
ATOM 1977 N N . GLU A 1 254 ? -10.341 19.459 -3.480 1.00 98.38 254 GLU A N 1
ATOM 1978 C CA . GLU A 1 254 ? -10.892 19.269 -2.142 1.00 98.38 254 GLU A CA 1
ATOM 1979 C C . GLU A 1 254 ? -10.557 17.859 -1.641 1.00 98.38 254 GLU A C 1
ATOM 1981 O O . GLU A 1 254 ? -10.628 16.875 -2.379 1.00 98.38 254 GLU A O 1
ATOM 1986 N N . LEU A 1 255 ? -10.197 17.767 -0.370 1.00 98.25 255 LEU A N 1
ATOM 1987 C CA . LEU A 1 255 ? -10.028 16.542 0.390 1.00 98.25 255 LEU A CA 1
ATOM 1988 C C . LEU A 1 255 ? -11.225 16.378 1.321 1.00 98.25 255 LEU A C 1
ATOM 1990 O O . LEU A 1 255 ? -11.578 17.309 2.040 1.00 98.25 255 LEU A O 1
ATOM 1994 N N . ILE A 1 256 ? -11.824 15.191 1.343 1.00 98.50 256 ILE A N 1
ATOM 1995 C CA . ILE A 1 256 ? -12.963 14.858 2.201 1.00 98.50 256 ILE A CA 1
ATOM 1996 C C . ILE A 1 256 ? -12.645 13.564 2.947 1.00 98.50 256 ILE A C 1
ATOM 1998 O O . ILE A 1 256 ? -12.337 12.551 2.326 1.00 98.50 256 ILE A O 1
ATOM 2002 N N . ILE A 1 257 ? -12.750 13.582 4.273 1.00 97.81 257 ILE A N 1
ATOM 2003 C CA . ILE A 1 257 ? -12.594 12.400 5.124 1.00 97.81 257 ILE A CA 1
ATOM 2004 C C . ILE A 1 257 ? -13.977 11.954 5.585 1.00 97.81 257 ILE A C 1
ATOM 2006 O O . ILE A 1 257 ? -14.669 12.672 6.308 1.00 97.81 257 ILE A O 1
ATOM 2010 N N . GLN A 1 258 ? -14.371 10.758 5.167 1.00 97.06 258 GLN A N 1
ATOM 2011 C CA . GLN A 1 258 ? -15.587 10.088 5.602 1.00 97.06 258 GLN A CA 1
ATOM 2012 C C . GLN A 1 258 ? -15.204 9.052 6.659 1.00 97.06 258 GLN A C 1
ATOM 2014 O O . GLN A 1 258 ? -14.421 8.138 6.398 1.00 97.06 258 GLN A O 1
ATOM 2019 N N . ALA A 1 259 ? -15.726 9.235 7.865 1.00 94.44 259 ALA A N 1
ATOM 2020 C CA . ALA A 1 259 ? -15.523 8.332 8.988 1.00 94.44 259 ALA A CA 1
ATOM 2021 C C . ALA A 1 259 ? -16.798 7.527 9.269 1.00 94.44 259 ALA A C 1
ATOM 2023 O O . ALA A 1 259 ? -17.862 7.922 8.786 1.00 94.44 259 ALA A O 1
ATOM 2024 N N . PRO A 1 260 ? -16.705 6.427 10.041 1.00 93.06 260 PRO A N 1
ATOM 2025 C CA . PRO A 1 260 ? -17.873 5.761 10.595 1.00 93.06 260 PRO A CA 1
ATOM 2026 C C . PRO A 1 260 ? -18.824 6.736 11.290 1.00 93.06 260 PRO A C 1
ATOM 2028 O O . PRO A 1 260 ? -18.410 7.797 11.771 1.00 93.06 260 PRO A O 1
ATOM 2031 N N . ASP A 1 261 ? -20.087 6.332 11.384 1.00 85.94 261 ASP A N 1
ATOM 2032 C CA . ASP A 1 261 ? -21.104 7.093 12.099 1.00 85.94 261 ASP A CA 1
ATOM 2033 C C . ASP A 1 261 ? -20.644 7.393 13.540 1.00 85.94 261 ASP A C 1
ATOM 2035 O O . ASP A 1 261 ? -19.915 6.620 14.167 1.00 85.94 261 ASP A O 1
ATOM 2039 N N . ASP A 1 262 ? -21.023 8.569 14.040 1.00 89.06 262 ASP A N 1
ATOM 2040 C CA . ASP A 1 262 ? -20.671 9.113 15.360 1.00 89.06 262 ASP A CA 1
ATOM 2041 C C . ASP A 1 262 ? -19.194 9.484 15.596 1.00 89.06 262 ASP A C 1
ATOM 2043 O O . ASP A 1 262 ? -18.873 10.106 16.617 1.00 89.06 262 ASP A O 1
ATOM 2047 N N . TRP A 1 263 ? -18.286 9.203 14.657 1.00 93.12 263 TRP A N 1
ATOM 2048 C CA . TRP A 1 263 ? -16.907 9.691 14.734 1.00 93.12 263 TRP A CA 1
ATOM 2049 C C . TRP A 1 263 ? -16.845 11.162 14.333 1.00 93.12 263 TRP A C 1
ATOM 2051 O O . TRP A 1 263 ? -17.430 11.592 13.339 1.00 93.12 263 TRP A O 1
ATOM 2061 N N . ARG A 1 264 ? -16.073 11.962 15.075 1.00 92.88 264 ARG A N 1
ATOM 2062 C CA . ARG A 1 264 ? -15.787 13.350 14.686 1.00 92.88 264 ARG A CA 1
ATOM 2063 C C . ARG A 1 264 ? -14.362 13.448 14.179 1.00 92.88 264 ARG A C 1
ATOM 2065 O O . ARG A 1 264 ? -13.422 13.193 14.927 1.00 92.88 264 ARG A O 1
ATOM 2072 N N . VAL A 1 265 ? -14.209 13.870 12.929 1.00 94.00 265 VAL A N 1
ATOM 2073 C CA . VAL A 1 265 ? -12.905 14.090 12.299 1.00 94.00 265 VAL A CA 1
ATOM 2074 C C . VAL A 1 265 ? -12.701 15.575 12.018 1.00 94.00 265 VAL A C 1
ATOM 2076 O O . VAL A 1 265 ? -13.604 16.247 11.515 1.00 94.00 265 VAL A O 1
ATOM 2079 N N . LYS A 1 266 ? -11.523 16.108 12.353 1.00 94.94 266 LYS A N 1
ATOM 2080 C CA . LYS A 1 266 ? -11.136 17.494 12.064 1.00 94.94 266 LYS A CA 1
ATOM 2081 C C . LYS A 1 266 ? -9.731 17.559 11.439 1.00 94.94 266 LYS A C 1
ATOM 2083 O O . LYS A 1 266 ? -8.789 17.103 12.079 1.00 94.94 266 LYS A O 1
ATOM 2088 N N . PRO A 1 267 ? -9.569 18.174 10.254 1.00 96.06 267 PRO A N 1
ATOM 2089 C CA . PRO A 1 267 ? -10.642 18.622 9.368 1.00 96.06 267 PRO A CA 1
ATOM 2090 C C . PRO A 1 267 ? -11.358 17.427 8.710 1.00 96.06 267 PRO A C 1
ATOM 2092 O O . PRO A 1 267 ? -10.712 16.488 8.264 1.00 96.06 267 PRO A O 1
ATOM 2095 N N . ALA A 1 268 ? -12.690 17.469 8.612 1.00 96.25 268 ALA A N 1
ATOM 2096 C CA . ALA A 1 268 ? -13.440 16.517 7.779 1.00 96.25 268 ALA A CA 1
ATOM 2097 C C . ALA A 1 268 ? -13.365 16.881 6.286 1.00 96.25 268 ALA A C 1
ATOM 2099 O O . ALA A 1 268 ? -13.563 16.029 5.424 1.00 96.25 268 ALA A O 1
ATOM 2100 N N . ARG A 1 269 ? -13.103 18.157 5.982 1.00 98.06 269 ARG A N 1
ATOM 2101 C CA . ARG A 1 269 ? -12.893 18.681 4.633 1.00 98.06 269 ARG A CA 1
ATOM 2102 C C . ARG A 1 269 ? -11.760 19.687 4.638 1.00 98.06 269 ARG A C 1
ATOM 2104 O O . ARG A 1 269 ? -11.669 20.483 5.572 1.00 98.06 269 ARG A O 1
ATOM 2111 N N . ASP A 1 270 ? -10.941 19.666 3.603 1.00 98.25 270 ASP A N 1
ATOM 2112 C CA . ASP A 1 270 ? -9.870 20.635 3.416 1.00 98.25 270 ASP A CA 1
ATOM 2113 C C . ASP A 1 270 ? -9.658 20.918 1.929 1.00 98.25 270 ASP A C 1
ATOM 2115 O O . ASP A 1 270 ? -10.006 20.104 1.078 1.00 98.25 270 ASP A O 1
ATOM 2119 N N . THR A 1 271 ? -9.078 22.064 1.603 1.00 98.19 271 THR A N 1
ATOM 2120 C CA . THR A 1 271 ? -8.717 22.408 0.221 1.00 98.19 271 THR A CA 1
ATOM 2121 C C . THR A 1 271 ? -7.212 22.383 0.060 1.00 98.19 271 THR A C 1
ATOM 2123 O O . THR A 1 271 ? -6.483 22.736 0.985 1.00 98.19 271 THR A O 1
ATOM 2126 N N . PHE A 1 272 ? -6.734 22.024 -1.125 1.00 98.00 272 PHE A N 1
ATOM 2127 C CA . PHE A 1 272 ? -5.308 22.031 -1.421 1.00 98.00 272 PHE A CA 1
ATOM 2128 C C . PHE A 1 272 ? -5.027 22.552 -2.826 1.00 98.00 272 PHE A C 1
ATOM 2130 O O . PHE A 1 272 ? -5.832 22.411 -3.748 1.00 98.00 272 PHE A O 1
ATOM 2137 N N . ALA A 1 273 ? -3.844 23.135 -2.979 1.00 98.12 273 ALA A N 1
ATOM 2138 C CA . ALA A 1 273 ? -3.237 23.451 -4.257 1.00 98.12 273 ALA A CA 1
ATOM 2139 C C . ALA A 1 273 ? -1.737 23.184 -4.123 1.00 98.12 273 ALA A C 1
ATOM 2141 O O . ALA A 1 273 ? -1.113 23.719 -3.213 1.00 98.12 273 ALA A O 1
ATOM 2142 N N . LEU A 1 274 ? -1.206 22.329 -4.989 1.00 98.25 274 LEU A N 1
ATOM 2143 C CA . LEU A 1 274 ? 0.166 21.840 -4.963 1.00 98.25 274 LEU A CA 1
ATOM 2144 C C . LEU A 1 274 ? 0.796 22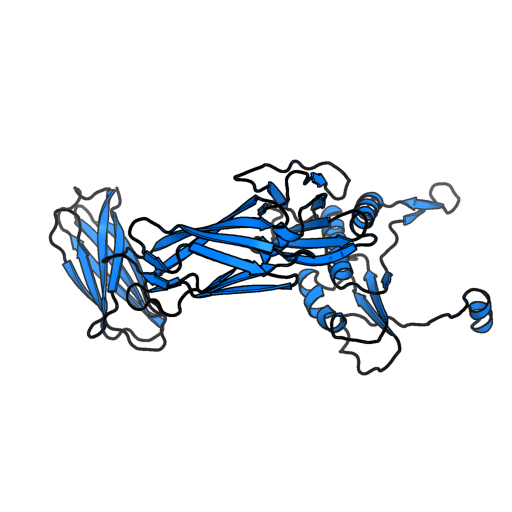.063 -6.334 1.00 98.25 274 LEU A C 1
ATOM 2146 O O . LEU A 1 274 ? 0.309 21.534 -7.340 1.00 98.25 274 LEU A O 1
ATOM 2150 N N . ASP A 1 275 ? 1.892 22.801 -6.385 1.00 98.12 275 ASP A N 1
ATOM 2151 C CA . ASP A 1 275 ? 2.740 22.877 -7.569 1.00 98.12 275 ASP A CA 1
ATOM 2152 C C . ASP A 1 275 ? 3.523 21.552 -7.762 1.00 98.12 275 ASP A C 1
ATOM 2154 O O . ASP A 1 275 ? 3.517 20.680 -6.881 1.00 98.12 275 ASP A O 1
ATOM 2158 N N . PRO A 1 276 ? 4.130 21.311 -8.942 1.00 96.75 276 PRO A N 1
ATOM 2159 C CA . PRO A 1 276 ? 4.864 20.076 -9.214 1.00 96.75 276 PRO A CA 1
ATOM 2160 C C . PRO A 1 276 ? 5.915 19.764 -8.145 1.00 96.75 276 PRO A C 1
ATOM 2162 O O . PRO A 1 276 ? 6.792 20.572 -7.849 1.00 96.75 276 PRO A O 1
ATOM 2165 N N . GLY A 1 277 ? 5.845 18.562 -7.579 1.00 95.00 277 GLY A N 1
ATOM 2166 C CA . GLY A 1 277 ? 6.762 18.096 -6.548 1.00 95.00 277 GLY A CA 1
ATOM 2167 C C . GLY A 1 277 ? 6.406 18.510 -5.118 1.00 95.00 277 GLY A C 1
ATOM 2168 O O . GLY A 1 277 ? 7.068 18.001 -4.209 1.00 95.00 277 GLY A O 1
ATOM 2169 N N . GLU A 1 278 ? 5.392 19.349 -4.893 1.00 97.88 278 GLU A N 1
ATOM 2170 C CA . GLU A 1 278 ? 4.955 19.740 -3.547 1.00 97.88 278 GLU A CA 1
ATOM 2171 C C . GLU A 1 278 ? 4.178 18.625 -2.830 1.00 97.88 278 GLU A C 1
ATOM 2173 O O . GLU A 1 278 ? 3.516 17.785 -3.448 1.00 97.88 278 GLU A O 1
ATOM 2178 N N . GLU A 1 279 ? 4.263 18.619 -1.498 1.00 98.00 279 GLU A N 1
ATOM 2179 C CA . GLU A 1 279 ? 3.575 17.673 -0.619 1.00 98.00 279 GLU A CA 1
ATOM 2180 C C . GLU A 1 279 ? 2.460 18.384 0.158 1.00 98.00 279 GLU A C 1
ATOM 2182 O O . GLU A 1 279 ? 2.691 19.400 0.813 1.00 98.00 279 GLU A O 1
ATOM 2187 N N . TYR A 1 280 ? 1.253 17.818 0.128 1.00 98.31 280 TYR A N 1
ATOM 2188 C CA . TYR A 1 280 ? 0.213 18.148 1.093 1.00 98.31 280 TYR A CA 1
ATOM 2189 C C . TYR A 1 280 ? 0.465 17.365 2.374 1.00 98.31 280 TYR A C 1
ATOM 2191 O O . TYR A 1 280 ? 0.665 16.150 2.332 1.00 98.31 280 TYR A O 1
ATOM 2199 N N . ARG A 1 281 ? 0.393 18.045 3.517 1.00 97.94 281 ARG A N 1
ATOM 2200 C CA . ARG A 1 281 ? 0.535 17.438 4.839 1.00 97.94 281 ARG A CA 1
ATOM 2201 C C . ARG A 1 281 ? -0.462 18.057 5.807 1.00 97.94 281 ARG A C 1
ATOM 2203 O O . ARG A 1 281 ? -0.470 19.272 6.000 1.00 97.94 281 ARG A O 1
ATOM 2210 N N . ARG A 1 282 ? -1.270 17.220 6.458 1.00 97.44 282 ARG A N 1
ATOM 2211 C CA . ARG A 1 282 ? -2.283 17.667 7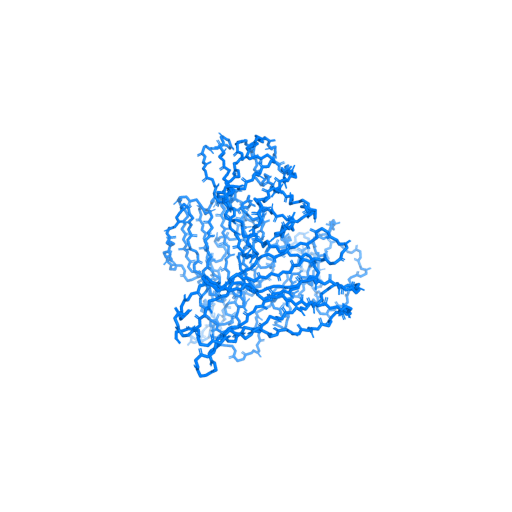.417 1.00 97.44 282 ARG A CA 1
ATOM 2212 C C . ARG A 1 282 ? -2.420 16.705 8.582 1.00 97.44 282 ARG A C 1
ATOM 2214 O O . ARG A 1 282 ? -2.546 15.501 8.391 1.00 97.44 282 ARG A O 1
ATOM 2221 N N . GLU A 1 283 ? -2.415 17.254 9.787 1.00 95.94 283 GLU A N 1
ATOM 2222 C CA . GLU A 1 283 ? -2.781 16.514 10.990 1.00 95.94 283 GLU A CA 1
ATOM 2223 C C . GLU A 1 283 ? -4.302 16.333 11.044 1.00 95.94 283 GLU A C 1
ATOM 2225 O O . GLU A 1 283 ? -5.060 17.277 10.808 1.00 95.94 283 GLU A O 1
ATOM 2230 N N . VAL A 1 284 ? -4.739 15.116 11.353 1.00 94.75 284 VAL A N 1
ATOM 2231 C CA . VAL A 1 284 ? -6.142 14.724 11.422 1.00 94.75 284 VAL A CA 1
ATOM 2232 C C . VAL A 1 284 ? -6.478 14.357 12.861 1.00 94.75 284 VAL A C 1
ATOM 2234 O O . VAL A 1 284 ? -5.974 13.386 13.418 1.00 94.75 284 VAL A O 1
ATOM 2237 N N . GLN A 1 285 ? -7.359 15.139 13.475 1.00 93.12 285 GLN A N 1
ATOM 2238 C CA . GLN A 1 285 ? -7.899 14.855 14.798 1.00 93.12 285 GLN A CA 1
ATOM 2239 C C . GLN A 1 285 ? -9.105 13.933 14.660 1.00 93.12 285 GLN A C 1
ATOM 2241 O O . GLN A 1 285 ? -10.074 14.280 13.983 1.00 93.12 285 GLN A O 1
ATOM 2246 N N . ILE A 1 286 ? -9.061 12.787 15.334 1.00 92.31 286 ILE A N 1
ATOM 2247 C CA . ILE A 1 286 ? -10.164 11.827 15.394 1.00 92.31 286 ILE A CA 1
ATOM 2248 C C . ILE A 1 286 ? -10.666 11.785 16.835 1.00 92.31 286 ILE A C 1
ATOM 2250 O O . ILE A 1 286 ? -9.902 11.537 17.764 1.00 92.31 286 ILE A O 1
ATOM 2254 N N . THR A 1 287 ? -11.953 12.053 17.031 1.00 90.44 287 THR A N 1
ATOM 2255 C CA . THR A 1 287 ? -12.642 11.875 18.311 1.00 90.44 287 THR A CA 1
ATOM 2256 C C . THR A 1 287 ? -13.628 10.730 18.169 1.00 90.44 287 THR A C 1
ATOM 2258 O O . THR A 1 287 ? -14.556 10.798 17.359 1.00 90.44 287 THR A O 1
ATOM 2261 N N . LEU A 1 288 ? -13.404 9.687 18.961 1.00 89.81 288 LEU A N 1
ATOM 2262 C CA . LEU A 1 288 ? -14.237 8.494 19.000 1.00 89.81 288 LEU A CA 1
ATOM 2263 C C . LEU A 1 288 ? -15.459 8.732 19.906 1.00 89.81 288 LEU A C 1
ATOM 2265 O O . LEU A 1 288 ? -15.347 9.469 20.893 1.00 89.81 288 LEU A O 1
ATOM 2269 N N . PRO A 1 289 ? -16.621 8.131 19.603 1.00 87.88 289 PRO A N 1
ATOM 2270 C CA . PRO A 1 289 ? -17.757 8.145 20.510 1.00 87.88 289 PRO A CA 1
ATOM 2271 C C . PRO A 1 289 ? -17.429 7.408 21.823 1.00 87.88 289 PRO A C 1
ATOM 2273 O O . PRO A 1 289 ? -16.526 6.563 21.870 1.00 87.88 289 PRO A O 1
ATOM 2276 N N . PRO A 1 290 ? -18.162 7.696 22.914 1.00 79.31 290 PRO A N 1
ATOM 2277 C CA . PRO A 1 290 ? -18.028 6.946 24.157 1.00 79.31 290 PRO A CA 1
ATOM 2278 C C . PRO A 1 290 ? -18.238 5.443 23.926 1.00 79.31 290 PRO A C 1
ATOM 2280 O O . PRO A 1 290 ? -19.125 5.055 23.171 1.00 79.31 290 PRO A O 1
ATOM 2283 N N . ARG A 1 291 ? -17.462 4.601 24.624 1.00 79.31 291 ARG A N 1
ATOM 2284 C CA . ARG A 1 291 ? -17.558 3.126 24.552 1.00 79.31 291 ARG A CA 1
ATOM 2285 C C . ARG A 1 291 ? -17.331 2.553 23.147 1.00 79.31 291 ARG A C 1
ATOM 2287 O O . ARG A 1 291 ? -17.922 1.541 22.775 1.00 79.31 291 ARG A O 1
ATOM 2294 N N . GLN A 1 292 ? -16.468 3.198 22.361 1.00 87.44 292 GLN A N 1
ATOM 2295 C CA . GLN A 1 292 ? -16.037 2.675 21.069 1.00 87.44 292 GLN A CA 1
ATOM 2296 C C . GLN A 1 292 ? -15.458 1.262 21.222 1.00 87.44 292 GLN A C 1
ATOM 2298 O O . GLN A 1 292 ? -14.525 1.052 21.997 1.00 87.44 292 GLN A O 1
ATOM 2303 N N . LEU A 1 293 ? -15.977 0.313 20.439 1.00 86.88 293 LEU A N 1
ATOM 2304 C CA . LEU A 1 293 ? -15.434 -1.044 20.409 1.00 86.88 293 LEU A CA 1
ATOM 2305 C C . LEU A 1 293 ? -14.047 -1.054 19.770 1.00 86.88 293 LEU A C 1
ATOM 2307 O O . LEU A 1 293 ? -13.870 -0.492 18.685 1.00 86.88 293 LEU A O 1
ATOM 2311 N N . ALA A 1 294 ? -13.094 -1.753 20.374 1.00 87.38 294 ALA A N 1
ATOM 2312 C CA . ALA A 1 294 ? -11.808 -1.993 19.736 1.00 87.38 294 ALA A CA 1
ATOM 2313 C C . ALA A 1 294 ? -11.893 -3.078 18.670 1.00 87.38 294 ALA A C 1
ATOM 2315 O O . ALA A 1 294 ? -12.226 -4.229 18.940 1.00 87.38 294 ALA A O 1
ATOM 2316 N N . ARG A 1 295 ? -11.603 -2.665 17.440 1.00 88.50 295 ARG A N 1
ATOM 2317 C CA . ARG A 1 295 ? -11.505 -3.484 16.233 1.00 88.50 295 ARG A CA 1
ATOM 2318 C C . ARG A 1 295 ? -10.892 -2.632 15.125 1.00 88.50 295 ARG A C 1
ATOM 2320 O O . ARG A 1 295 ? -10.594 -1.450 15.330 1.00 88.50 295 ARG A O 1
ATOM 2327 N N . ASP A 1 296 ? -10.748 -3.226 13.953 1.00 91.00 296 ASP A N 1
ATOM 2328 C CA . ASP A 1 296 ? -10.392 -2.493 12.749 1.00 91.00 296 ASP A CA 1
ATOM 2329 C C . ASP A 1 296 ? -11.643 -1.781 12.184 1.00 91.00 296 ASP A C 1
ATOM 2331 O O . ASP A 1 296 ? -12.740 -2.345 12.122 1.00 91.00 296 ASP A O 1
ATOM 2335 N N . TYR A 1 297 ? -11.477 -0.513 11.818 1.00 93.12 297 TYR A N 1
ATOM 2336 C CA . TYR A 1 297 ? -12.460 0.356 11.170 1.00 93.12 297 TYR A CA 1
ATOM 2337 C C . TYR A 1 297 ? -11.888 0.847 9.849 1.00 93.12 297 TYR A C 1
ATOM 2339 O O . TYR A 1 297 ? -10.675 0.896 9.679 1.00 93.12 297 TYR A O 1
ATOM 2347 N N . GLN A 1 298 ? -12.749 1.276 8.933 1.00 94.19 298 GLN A N 1
ATOM 2348 C CA . GLN A 1 298 ? -12.315 1.863 7.673 1.00 94.19 298 GLN A CA 1
ATOM 2349 C C . GLN A 1 298 ? -12.776 3.318 7.587 1.00 94.19 298 GLN A C 1
ATOM 2351 O O . GLN A 1 298 ? -13.962 3.606 7.741 1.00 94.19 298 GLN A O 1
ATOM 2356 N N . LEU A 1 299 ? -11.836 4.230 7.342 1.00 95.00 299 LEU A N 1
ATOM 2357 C CA . LEU A 1 299 ? -12.134 5.570 6.839 1.00 95.00 299 LEU A CA 1
ATOM 2358 C C . LEU A 1 299 ? -12.095 5.547 5.313 1.00 95.00 299 LEU A C 1
ATOM 2360 O O . LEU A 1 299 ? -11.325 4.794 4.717 1.00 95.00 299 LEU A O 1
ATOM 2364 N N . LEU A 1 300 ? -12.847 6.438 4.679 1.00 96.69 300 LEU A N 1
ATOM 2365 C CA . LEU A 1 300 ? -12.689 6.734 3.264 1.00 96.69 300 LEU A CA 1
ATOM 2366 C C . LEU A 1 300 ? -12.182 8.164 3.099 1.00 96.69 300 LEU A C 1
ATOM 2368 O O . LEU A 1 300 ? -12.863 9.122 3.459 1.00 96.69 300 LEU A O 1
ATOM 2372 N N . VAL A 1 301 ? -10.995 8.312 2.517 1.00 97.75 301 VAL A N 1
ATOM 2373 C CA . VAL A 1 301 ? -10.502 9.613 2.066 1.00 97.75 301 VAL A CA 1
ATOM 2374 C C . VAL A 1 301 ? -10.822 9.767 0.584 1.00 97.75 301 VAL A C 1
ATOM 2376 O O . VAL A 1 301 ? -10.406 8.957 -0.243 1.00 97.75 301 VAL A O 1
ATOM 2379 N N . GLU A 1 302 ? -11.566 10.813 0.245 1.00 97.88 302 GLU A N 1
ATOM 2380 C CA . GLU A 1 302 ? -11.907 11.182 -1.124 1.00 97.88 302 GLU A CA 1
ATOM 2381 C C . GLU A 1 302 ? -11.134 12.447 -1.522 1.00 97.88 302 GLU A C 1
ATOM 2383 O O . GLU A 1 302 ? -11.211 13.469 -0.842 1.00 97.88 302 GLU A O 1
ATOM 2388 N N . LEU A 1 303 ? -10.392 12.383 -2.628 1.00 97.81 303 LEU A N 1
ATOM 2389 C CA . LEU A 1 303 ? -9.783 13.547 -3.269 1.00 97.81 303 LEU A CA 1
ATOM 2390 C C . LEU A 1 303 ? -10.609 13.918 -4.498 1.00 97.81 303 LEU A C 1
ATOM 2392 O O . LEU A 1 303 ? -10.705 13.139 -5.448 1.00 97.81 303 LEU A O 1
ATOM 2396 N N . ARG A 1 304 ? -11.192 15.114 -4.493 1.00 97.88 304 ARG A N 1
ATOM 2397 C CA . ARG A 1 304 ? -11.887 15.712 -5.636 1.00 97.88 304 ARG A CA 1
ATOM 2398 C C . ARG A 1 304 ? -10.956 16.704 -6.303 1.00 97.88 304 ARG A C 1
ATOM 2400 O O . ARG A 1 304 ? -10.842 17.845 -5.866 1.00 97.88 304 ARG A O 1
ATOM 2407 N N . LEU A 1 305 ? -10.270 16.252 -7.342 1.00 96.88 305 LEU A N 1
ATOM 2408 C CA . LEU A 1 305 ? -9.377 17.095 -8.122 1.00 96.88 305 LEU A CA 1
ATOM 2409 C C . LEU A 1 305 ? -10.207 17.999 -9.030 1.00 96.88 305 LEU A C 1
ATOM 2411 O O . LEU A 1 305 ? -11.149 17.534 -9.670 1.00 96.88 305 LEU A O 1
ATOM 2415 N N . SER A 1 306 ? -9.844 19.275 -9.088 1.00 97.00 306 SER A N 1
ATOM 2416 C CA . SER A 1 306 ? -10.365 20.259 -10.040 1.00 97.00 306 SER A CA 1
ATOM 2417 C C . SER A 1 306 ? -9.338 20.629 -11.113 1.00 97.00 306 SER A C 1
ATOM 2419 O O . SER A 1 306 ? -9.718 21.153 -12.154 1.00 97.00 306 SER A O 1
ATOM 2421 N N . ALA A 1 307 ? -8.049 20.368 -10.867 1.00 94.50 307 ALA A N 1
ATOM 2422 C CA . ALA A 1 307 ? -6.952 20.575 -11.809 1.00 94.50 307 ALA A CA 1
ATOM 2423 C C . ALA A 1 307 ? -5.895 19.455 -11.672 1.00 94.50 307 ALA A C 1
ATOM 2425 O O . ALA A 1 307 ? -5.672 18.988 -10.549 1.00 94.50 307 ALA A O 1
ATOM 2426 N N . PRO A 1 308 ? -5.226 19.040 -12.768 1.00 91.75 308 PRO A N 1
ATOM 2427 C CA . PRO A 1 308 ? -5.377 19.555 -14.137 1.00 91.75 308 PRO A CA 1
ATOM 2428 C C . PRO A 1 308 ? -6.696 19.147 -14.811 1.00 91.75 308 PRO A C 1
ATOM 2430 O O . PRO A 1 308 ? -7.197 19.881 -15.653 1.00 91.75 308 PRO A O 1
ATOM 2433 N N . GLU A 1 309 ? -7.297 18.036 -14.388 1.00 91.94 309 GLU A N 1
ATOM 2434 C CA . GLU A 1 309 ? -8.581 17.559 -14.901 1.00 91.94 309 GLU A CA 1
ATOM 2435 C C . GLU A 1 309 ? -9.506 17.151 -13.752 1.00 91.94 309 GLU A C 1
ATOM 2437 O O . GLU A 1 309 ? -9.033 16.526 -12.793 1.00 91.94 309 GLU A O 1
ATOM 2442 N N . PRO A 1 310 ? -10.818 17.441 -13.843 1.00 94.19 310 PRO A N 1
ATOM 2443 C CA . PRO A 1 310 ? -11.779 17.026 -12.836 1.00 94.19 310 PRO A CA 1
ATOM 2444 C C . PRO A 1 310 ? -11.839 15.507 -12.681 1.00 94.19 310 PRO A C 1
ATOM 2446 O O . PRO A 1 310 ? -12.133 14.789 -13.637 1.00 94.19 310 PRO A O 1
ATOM 2449 N N . ARG A 1 311 ? -11.593 15.008 -11.469 1.00 93.94 311 ARG A N 1
ATOM 2450 C CA . ARG A 1 311 ? -11.722 13.578 -11.149 1.00 93.94 311 ARG A CA 1
ATOM 2451 C C . ARG A 1 311 ? -11.837 13.336 -9.653 1.00 93.94 311 ARG A C 1
ATOM 2453 O O . ARG A 1 311 ? -11.413 14.153 -8.840 1.00 93.94 311 ARG A O 1
ATOM 2460 N N . THR A 1 312 ? -12.382 12.182 -9.291 1.00 95.38 312 THR A N 1
ATOM 2461 C CA . THR A 1 312 ? -12.545 11.769 -7.896 1.00 95.38 312 THR A CA 1
ATOM 2462 C C . THR A 1 312 ? -11.760 10.497 -7.631 1.00 95.38 312 THR A C 1
ATOM 2464 O O . THR A 1 312 ? -11.973 9.486 -8.296 1.00 95.38 312 THR A O 1
ATOM 2467 N N . LEU A 1 313 ? -10.873 10.550 -6.642 1.00 95.81 313 LEU A N 1
ATOM 2468 C CA . LEU A 1 313 ? -10.068 9.423 -6.191 1.00 95.81 313 LEU A CA 1
ATOM 2469 C C . LEU A 1 313 ? -10.486 9.038 -4.777 1.00 95.81 313 LEU A C 1
ATOM 2471 O O . LEU A 1 313 ? -10.688 9.894 -3.922 1.00 95.81 313 LEU A O 1
ATOM 2475 N N . ARG A 1 314 ? -10.610 7.738 -4.541 1.00 96.50 314 ARG A N 1
ATOM 2476 C CA . ARG A 1 314 ? -11.045 7.138 -3.278 1.00 96.50 314 ARG A CA 1
ATOM 2477 C C . ARG A 1 314 ? -9.950 6.256 -2.696 1.00 96.50 314 ARG A C 1
ATOM 2479 O O . ARG A 1 314 ? -9.437 5.370 -3.392 1.00 96.50 314 ARG A O 1
ATOM 2486 N N . PHE A 1 315 ? -9.627 6.511 -1.433 1.00 95.38 315 PHE A N 1
ATOM 2487 C CA . PHE A 1 315 ? -8.588 5.842 -0.658 1.00 95.38 315 PHE A CA 1
ATOM 2488 C C . PHE A 1 315 ? -9.199 5.276 0.629 1.00 95.38 315 PHE A C 1
ATOM 2490 O O . PHE A 1 315 ? -9.409 6.031 1.584 1.00 95.38 315 PHE A O 1
ATOM 2497 N N . PRO A 1 316 ? -9.521 3.971 0.669 1.00 94.75 316 PRO A N 1
ATOM 2498 C CA . PRO A 1 316 ? -9.876 3.321 1.922 1.00 94.75 316 PRO A CA 1
ATOM 2499 C C . PRO A 1 316 ? -8.649 3.286 2.841 1.00 94.75 316 PRO A C 1
ATOM 2501 O O . PRO A 1 316 ? -7.539 2.957 2.413 1.00 94.75 316 PRO A O 1
ATOM 2504 N N . VAL A 1 317 ? -8.847 3.646 4.104 1.00 94.94 317 VAL A N 1
ATOM 2505 C CA . VAL A 1 317 ? -7.817 3.650 5.142 1.00 94.94 317 VAL A CA 1
ATOM 2506 C C . VAL A 1 317 ? -8.301 2.796 6.298 1.00 94.94 317 VAL A C 1
ATOM 2508 O O . VAL A 1 317 ? -9.190 3.201 7.046 1.00 94.94 317 VAL A O 1
ATOM 2511 N N . ASP A 1 318 ? -7.684 1.632 6.459 1.00 94.31 318 ASP A N 1
ATOM 2512 C CA . ASP A 1 318 ? -7.937 0.777 7.611 1.00 94.31 318 ASP A CA 1
ATOM 2513 C C . ASP A 1 318 ? -7.232 1.363 8.843 1.00 94.31 318 ASP A C 1
ATOM 2515 O O . ASP A 1 318 ? -6.030 1.650 8.818 1.00 94.31 318 ASP A O 1
ATOM 2519 N N . LEU A 1 319 ? -7.997 1.562 9.912 1.00 92.75 319 LEU A N 1
ATOM 2520 C CA . LEU A 1 319 ? -7.562 2.074 11.203 1.00 92.75 319 LEU A CA 1
ATOM 2521 C C . LEU A 1 319 ? -7.877 1.074 12.300 1.00 92.75 319 LEU A C 1
ATOM 2523 O O . LEU A 1 319 ? -9.016 0.638 12.450 1.00 92.75 319 LEU A O 1
ATOM 2527 N N . ARG A 1 320 ? -6.889 0.794 13.141 1.00 91.31 320 ARG A N 1
ATOM 2528 C CA . ARG A 1 320 ? -7.091 0.011 14.353 1.00 91.31 320 ARG A CA 1
ATOM 2529 C C . ARG A 1 320 ? -7.443 0.919 15.520 1.00 91.31 320 ARG A C 1
ATOM 2531 O O . ARG A 1 320 ? -6.692 1.839 15.833 1.00 91.31 320 ARG A O 1
ATOM 2538 N N . VAL A 1 321 ? -8.553 0.634 16.191 1.00 90.25 321 VAL A N 1
ATOM 2539 C CA . VAL A 1 321 ? -8.905 1.280 17.461 1.00 90.25 321 VAL A CA 1
ATOM 2540 C C . VAL A 1 321 ? -8.559 0.343 18.608 1.00 90.25 321 VAL A C 1
ATOM 2542 O O . VAL A 1 321 ? -8.963 -0.819 18.587 1.00 90.25 321 VAL A O 1
ATOM 2545 N N . GLY A 1 322 ? -7.832 0.831 19.612 1.00 89.88 322 GLY A N 1
ATOM 2546 C CA . GLY A 1 322 ? -7.432 0.007 20.753 1.00 89.88 322 GLY A CA 1
ATOM 2547 C C . GLY A 1 322 ? -6.755 0.777 21.883 1.00 89.88 322 GLY A C 1
ATOM 2548 O O . GLY A 1 322 ? -6.914 1.993 22.013 1.00 89.88 322 GLY A O 1
ATOM 2549 N N . LEU A 1 323 ? -5.993 0.052 22.705 1.00 88.69 323 LEU A N 1
ATOM 2550 C CA . LEU A 1 323 ? -5.091 0.619 23.705 1.00 88.69 323 LEU A CA 1
ATOM 2551 C C . LEU A 1 323 ? -3.642 0.392 23.287 1.00 88.69 323 LEU A C 1
ATOM 2553 O O . LEU A 1 323 ? -3.254 -0.723 22.950 1.00 88.69 323 LEU A O 1
ATOM 2557 N N . GLU A 1 324 ? -2.841 1.452 23.306 1.00 87.44 324 GLU A N 1
ATOM 2558 C CA . GLU A 1 324 ? -1.409 1.324 23.067 1.00 87.44 324 GLU A CA 1
ATOM 2559 C C . GLU A 1 324 ? -0.753 0.497 24.182 1.00 87.44 324 GLU A C 1
ATOM 2561 O O . GLU A 1 324 ? -1.086 0.640 25.365 1.00 87.44 324 GLU A O 1
ATOM 2566 N N . GLY A 1 325 ? 0.172 -0.384 23.792 1.00 89.19 325 GLY A N 1
ATOM 2567 C CA . GLY A 1 325 ? 0.962 -1.199 24.715 1.00 89.19 325 GLY A CA 1
ATOM 2568 C C . GLY A 1 325 ? 0.203 -2.344 25.388 1.00 89.19 325 GLY A C 1
ATOM 2569 O O . GLY A 1 325 ? 0.786 -3.037 26.212 1.00 89.19 325 GLY A O 1
ATOM 2570 N N . VAL A 1 326 ? -1.070 -2.585 25.062 1.00 91.50 326 VAL A N 1
ATOM 2571 C CA . VAL A 1 326 ? -1.856 -3.670 25.666 1.00 91.50 326 VAL A CA 1
ATOM 2572 C C . VAL A 1 326 ? -2.709 -4.351 24.608 1.00 91.50 326 VAL A C 1
ATOM 2574 O O . VAL A 1 326 ? -3.443 -3.696 23.875 1.00 91.50 326 VAL A O 1
ATOM 2577 N N . ASP A 1 327 ? -2.643 -5.676 24.563 1.00 92.94 327 ASP A N 1
ATOM 2578 C CA . ASP A 1 327 ? -3.505 -6.504 23.724 1.00 92.94 327 ASP A CA 1
ATOM 2579 C C . ASP A 1 327 ? -4.492 -7.279 24.602 1.00 92.94 327 ASP A C 1
ATOM 2581 O O . ASP A 1 327 ? -4.107 -7.868 25.616 1.00 92.94 327 ASP A O 1
ATOM 2585 N N . VAL A 1 328 ? -5.775 -7.245 24.241 1.00 94.19 328 VAL A N 1
ATOM 2586 C CA . VAL A 1 328 ? -6.858 -7.869 25.008 1.00 94.19 328 VAL A CA 1
ATOM 2587 C C . VAL A 1 328 ? -7.790 -8.595 24.057 1.00 94.19 328 VAL A C 1
ATOM 2589 O O . VAL A 1 328 ? -8.389 -7.994 23.169 1.00 94.19 328 VAL A O 1
ATOM 2592 N N . TYR A 1 329 ? -7.996 -9.880 24.306 1.00 95.44 329 TYR A N 1
ATOM 2593 C CA . TYR A 1 329 ? -8.942 -10.700 23.562 1.00 95.44 329 TYR A CA 1
ATOM 2594 C C . TYR A 1 329 ? -9.646 -11.675 24.500 1.00 95.44 329 TYR A C 1
ATOM 2596 O O . TYR A 1 329 ? -9.193 -11.912 25.621 1.00 95.44 329 TYR A O 1
ATOM 2604 N N . ALA A 1 330 ? -10.768 -12.231 24.058 1.00 96.94 330 ALA A N 1
ATOM 2605 C CA . ALA A 1 330 ? -11.469 -13.267 24.795 1.00 96.94 330 ALA A CA 1
ATOM 2606 C C . ALA A 1 330 ? -11.921 -14.390 23.869 1.00 96.94 330 ALA A C 1
ATOM 2608 O O . ALA A 1 330 ? -12.177 -14.176 22.684 1.00 96.94 330 ALA A O 1
ATOM 2609 N N . VAL A 1 331 ? -12.039 -15.583 24.437 1.00 97.81 331 VAL A N 1
ATOM 2610 C CA . VAL A 1 331 ? -12.664 -16.744 23.804 1.00 97.81 331 VAL A CA 1
ATOM 2611 C C . VAL A 1 331 ? -13.789 -17.243 24.704 1.00 97.81 331 VAL A C 1
ATOM 2613 O O . VAL A 1 331 ? -13.693 -17.146 25.927 1.00 97.81 331 VAL A O 1
ATOM 2616 N N . ALA A 1 332 ? -14.863 -17.747 24.102 1.00 97.75 332 ALA A N 1
ATOM 2617 C CA . ALA A 1 332 ? -16.030 -18.248 24.818 1.00 97.75 332 ALA A CA 1
ATOM 2618 C C . ALA A 1 332 ? -16.339 -19.687 24.388 1.00 97.75 332 ALA A C 1
ATOM 2620 O O . ALA A 1 332 ? -16.248 -20.008 23.203 1.00 97.75 332 ALA A O 1
ATOM 2621 N N . TRP A 1 333 ? -16.701 -20.544 25.341 1.00 98.00 333 TRP A N 1
ATOM 2622 C CA . TRP A 1 333 ? -17.129 -21.923 25.099 1.00 98.00 333 TRP A CA 1
ATOM 2623 C C . TRP A 1 333 ? -18.146 -22.381 26.143 1.00 98.00 333 TRP A C 1
ATOM 2625 O O . TRP A 1 333 ? -18.241 -21.805 27.221 1.00 98.00 333 TRP A O 1
ATOM 2635 N N . PHE A 1 334 ? -18.909 -23.424 25.822 1.00 97.81 334 PHE A N 1
ATOM 2636 C CA . PHE A 1 334 ? -19.804 -24.063 26.783 1.00 97.81 334 PHE A CA 1
ATOM 2637 C C . PHE A 1 334 ? -19.116 -25.243 27.469 1.00 97.81 334 PHE A C 1
ATOM 2639 O O . PHE A 1 334 ? -18.520 -26.089 26.800 1.00 97.81 334 PHE A O 1
ATOM 2646 N N . GLU A 1 335 ? -19.253 -25.330 28.788 1.00 97.06 335 GLU A N 1
ATOM 2647 C CA . GLU A 1 335 ? -18.905 -26.498 29.595 1.00 97.06 335 GLU A CA 1
ATOM 2648 C C . GLU A 1 335 ? -20.198 -27.057 30.204 1.00 97.06 335 GLU A C 1
ATOM 2650 O O . GLU A 1 335 ? -20.741 -26.533 31.174 1.00 97.06 335 GLU A O 1
ATOM 2655 N N . GLY A 1 336 ? -20.762 -28.081 29.556 1.00 95.19 336 GLY A N 1
ATOM 2656 C CA . GLY A 1 336 ? -22.133 -28.515 29.832 1.00 95.19 336 GLY A CA 1
ATOM 2657 C C . GLY A 1 336 ? -23.149 -27.433 29.447 1.00 95.19 336 GLY A C 1
ATOM 2658 O O . GLY A 1 336 ? -23.241 -27.057 28.270 1.00 95.19 336 GLY A O 1
ATOM 2659 N N . ASP A 1 337 ? -23.889 -26.948 30.446 1.00 95.69 337 ASP A N 1
ATOM 2660 C CA . ASP A 1 337 ? -24.863 -25.857 30.307 1.00 95.69 337 ASP A CA 1
ATOM 2661 C C . ASP A 1 337 ? -24.289 -24.479 30.675 1.00 95.69 337 ASP A C 1
ATOM 2663 O O . ASP A 1 337 ? -24.951 -23.458 30.468 1.00 95.69 337 ASP A O 1
ATOM 2667 N N . ASP A 1 338 ? -23.063 -24.428 31.192 1.00 97.62 338 ASP A N 1
ATOM 2668 C CA . ASP A 1 338 ? -22.441 -23.200 31.671 1.00 97.62 338 ASP A CA 1
ATOM 2669 C C . ASP A 1 338 ? -21.632 -22.546 30.550 1.00 97.62 338 ASP A C 1
ATOM 2671 O O . ASP A 1 338 ? -20.884 -23.207 29.826 1.00 97.62 338 ASP A O 1
ATOM 2675 N N . LEU A 1 339 ? -21.769 -21.228 30.400 1.00 98.06 339 LEU A N 1
ATOM 2676 C CA . LEU A 1 339 ? -20.965 -20.458 29.456 1.00 98.06 339 LEU A CA 1
ATOM 2677 C C . LEU A 1 339 ? -19.690 -19.980 30.149 1.00 98.06 339 LEU A C 1
ATOM 2679 O O . LEU A 1 339 ? -19.745 -19.236 31.130 1.00 98.06 339 LEU A O 1
ATOM 2683 N N . VAL A 1 340 ? -18.543 -20.367 29.605 1.00 98.25 340 VAL A N 1
ATOM 2684 C CA . VAL A 1 340 ? -17.218 -19.978 30.081 1.00 98.25 340 VAL A CA 1
ATOM 2685 C C . VAL A 1 340 ? -16.612 -18.966 29.114 1.00 98.25 340 VAL A C 1
ATOM 2687 O O . VAL A 1 340 ? -16.581 -19.186 27.905 1.00 98.25 340 VAL A O 1
ATOM 2690 N N . VAL A 1 341 ? -16.121 -17.848 29.646 1.00 98.25 341 VAL A N 1
ATOM 2691 C CA . VAL A 1 341 ? -15.414 -16.807 28.889 1.00 98.25 341 VAL A CA 1
ATOM 2692 C C . VAL A 1 341 ? -14.023 -16.624 29.481 1.00 98.25 341 VAL A C 1
ATOM 2694 O O . VAL A 1 341 ? -13.888 -16.210 30.631 1.00 98.25 341 VAL A O 1
ATOM 2697 N N . GLU A 1 342 ? -12.981 -16.896 28.699 1.00 98.50 342 GLU A N 1
ATOM 2698 C CA . GLU A 1 342 ? -11.590 -16.626 29.073 1.00 98.50 342 GLU A CA 1
ATOM 2699 C C . GLU A 1 342 ? -11.114 -15.345 28.395 1.00 98.50 342 GLU A C 1
ATOM 2701 O O . GLU A 1 342 ? -10.947 -15.290 27.178 1.00 98.50 342 GLU A O 1
ATOM 2706 N N . GLN A 1 343 ? -10.872 -14.316 29.196 1.00 98.19 343 GLN A N 1
ATOM 2707 C CA . GLN A 1 343 ? -10.268 -13.063 28.775 1.00 98.19 343 GLN A CA 1
ATOM 2708 C C . GLN A 1 343 ? -8.758 -13.119 29.007 1.00 98.19 343 GLN A C 1
ATOM 2710 O O . GLN A 1 343 ? -8.293 -13.366 30.121 1.00 98.19 343 GLN A O 1
ATOM 2715 N N . THR A 1 344 ? -7.988 -12.838 27.963 1.00 98.00 344 THR A N 1
ATOM 2716 C CA . THR A 1 344 ? -6.530 -12.750 28.002 1.00 98.00 344 THR A CA 1
ATOM 2717 C C . THR A 1 344 ? -6.094 -11.303 27.824 1.00 98.00 344 THR A C 1
ATOM 2719 O O . THR A 1 344 ? -6.588 -10.608 26.939 1.00 98.00 344 THR A O 1
ATOM 2722 N N . LEU A 1 345 ? -5.148 -10.863 28.652 1.00 97.62 345 LEU A N 1
ATOM 2723 C CA . LEU A 1 345 ? -4.455 -9.587 28.519 1.00 97.62 345 LEU A CA 1
ATOM 2724 C C . LEU A 1 345 ? -2.960 -9.852 28.363 1.00 97.62 345 LEU A C 1
ATOM 2726 O O . LEU A 1 345 ? -2.356 -10.538 29.192 1.00 97.62 345 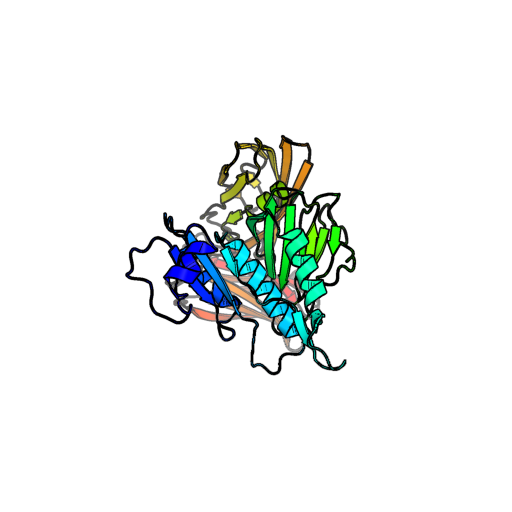LEU A O 1
ATOM 2730 N N . ARG A 1 346 ? -2.365 -9.291 27.314 1.00 97.12 346 ARG A N 1
ATOM 2731 C CA . ARG A 1 346 ? -0.924 -9.281 27.086 1.00 97.12 346 ARG A CA 1
ATOM 2732 C C . ARG A 1 346 ? -0.399 -7.858 27.193 1.00 97.12 346 ARG A C 1
ATOM 2734 O O . ARG A 1 346 ? -0.856 -6.967 26.481 1.00 97.12 346 ARG A O 1
ATOM 2741 N N . ASN A 1 347 ? 0.566 -7.661 28.080 1.00 96.56 347 ASN A N 1
ATOM 2742 C CA . ASN A 1 347 ? 1.269 -6.399 28.194 1.00 96.56 347 ASN A CA 1
ATOM 2743 C C . ASN A 1 347 ? 2.387 -6.344 27.145 1.00 96.56 347 ASN A C 1
ATOM 2745 O O . ASN A 1 347 ? 3.274 -7.197 27.121 1.00 96.56 347 ASN A O 1
ATOM 2749 N N . LEU A 1 348 ? 2.303 -5.367 26.251 1.00 94.69 348 LEU A N 1
ATOM 2750 C CA . LEU A 1 348 ? 3.265 -5.104 25.184 1.00 94.69 348 LEU A CA 1
ATOM 2751 C C . LEU A 1 348 ? 4.109 -3.852 25.464 1.00 94.69 348 LEU A C 1
ATOM 2753 O O . LEU A 1 348 ? 4.986 -3.548 24.659 1.00 94.69 348 LEU A O 1
ATOM 2757 N N . SER A 1 349 ? 3.843 -3.126 26.554 1.00 93.00 349 SER A N 1
ATOM 2758 C CA . SER A 1 349 ? 4.677 -2.006 26.980 1.00 93.00 349 SER A CA 1
ATOM 2759 C C . SER A 1 349 ? 5.906 -2.483 27.756 1.00 93.00 349 SER A C 1
ATOM 2761 O O . SER A 1 349 ? 6.077 -3.667 28.060 1.00 93.00 349 SER A O 1
ATOM 2763 N N . ASP A 1 350 ? 6.776 -1.529 28.058 1.00 94.88 350 ASP A N 1
ATOM 2764 C CA . ASP A 1 350 ? 7.964 -1.636 28.901 1.00 94.88 350 ASP A CA 1
ATOM 2765 C C . ASP A 1 350 ? 7.688 -1.326 30.385 1.00 94.88 350 ASP A C 1
ATOM 2767 O O . ASP A 1 350 ? 8.591 -1.405 31.217 1.00 94.88 350 ASP A O 1
ATOM 2771 N N . GLU A 1 351 ? 6.430 -1.057 30.740 1.00 94.12 351 GLU A N 1
ATOM 2772 C CA . GLU A 1 351 ? 5.992 -0.727 32.098 1.00 94.12 351 GLU A CA 1
ATOM 2773 C C . GLU A 1 351 ? 5.044 -1.785 32.671 1.00 94.12 351 GLU A C 1
ATOM 2775 O O . GLU A 1 351 ? 4.392 -2.522 31.936 1.00 94.12 351 GLU A O 1
ATOM 2780 N N . HIS A 1 352 ? 4.915 -1.840 33.998 1.00 95.00 352 HIS A N 1
ATOM 2781 C CA . HIS A 1 352 ? 3.873 -2.639 34.644 1.00 95.00 352 HIS A CA 1
ATOM 2782 C C . HIS A 1 352 ? 2.493 -2.011 34.430 1.00 95.00 352 HIS A C 1
ATOM 2784 O O . HIS A 1 352 ? 2.322 -0.804 34.590 1.00 95.00 352 HIS A O 1
ATOM 2790 N N . VAL A 1 353 ? 1.484 -2.836 34.143 1.00 94.88 353 VAL A N 1
ATOM 2791 C CA . VAL A 1 353 ? 0.113 -2.360 33.916 1.00 94.88 353 VAL A CA 1
ATOM 2792 C C . VAL A 1 353 ? -0.904 -3.013 34.846 1.00 94.88 353 VAL A C 1
ATOM 2794 O O . VAL A 1 353 ? -0.773 -4.167 35.263 1.00 94.88 353 VAL A O 1
ATOM 2797 N N . ASN A 1 354 ? -1.951 -2.252 35.167 1.00 96.31 354 ASN A N 1
ATOM 2798 C CA . ASN A 1 354 ? -3.004 -2.641 36.096 1.00 96.31 354 ASN A CA 1
ATOM 2799 C C . ASN A 1 354 ? -4.371 -2.291 35.508 1.00 96.31 354 ASN A C 1
ATOM 2801 O O . ASN A 1 354 ? -4.639 -1.132 35.210 1.00 96.31 354 ASN A O 1
ATOM 2805 N N . PHE A 1 355 ? -5.262 -3.272 35.391 1.00 96.62 355 PHE A N 1
ATOM 2806 C CA . PHE A 1 355 ? -6.601 -3.097 34.843 1.00 96.62 355 PHE A CA 1
ATOM 2807 C C . PHE A 1 355 ? -7.660 -3.788 35.705 1.00 96.62 355 PHE A C 1
ATOM 2809 O O . PHE A 1 355 ? -7.513 -4.936 36.119 1.00 96.62 355 PHE A O 1
ATOM 2816 N N . THR A 1 356 ? -8.779 -3.110 35.928 1.00 96.94 356 THR A N 1
ATOM 2817 C CA . THR A 1 356 ? -10.057 -3.782 36.190 1.00 96.94 356 THR A CA 1
ATOM 2818 C C . THR A 1 356 ? -10.569 -4.395 34.895 1.00 96.94 356 THR A C 1
ATOM 2820 O O . THR A 1 356 ? -10.291 -3.879 33.813 1.00 96.94 356 THR A O 1
ATOM 2823 N N . ALA A 1 357 ? -11.297 -5.496 34.995 1.00 97.25 357 ALA A N 1
ATOM 2824 C CA . ALA A 1 357 ? -11.835 -6.219 33.856 1.00 97.25 357 ALA A CA 1
ATOM 2825 C C . ALA A 1 357 ? -13.285 -6.617 34.119 1.00 97.25 357 ALA A C 1
ATOM 2827 O O . ALA A 1 357 ? -13.692 -6.724 35.276 1.00 97.25 357 ALA A O 1
ATOM 2828 N N . PHE A 1 358 ? -14.066 -6.817 33.062 1.00 97.38 358 PHE A N 1
ATOM 2829 C CA . PHE A 1 358 ? -15.448 -7.265 33.192 1.00 97.38 358 PHE A CA 1
ATOM 2830 C C . PHE A 1 358 ? -15.903 -8.108 32.008 1.00 97.38 358 PHE A C 1
ATOM 2832 O O . PHE A 1 358 ? -15.359 -7.988 30.911 1.00 97.38 358 PHE A O 1
ATOM 2839 N N . CYS A 1 359 ? -16.951 -8.899 32.233 1.00 97.81 359 CYS A N 1
ATOM 2840 C CA . CYS A 1 359 ? -17.722 -9.588 31.206 1.00 97.81 359 CYS A CA 1
ATOM 2841 C C . CYS A 1 359 ? -19.224 -9.484 31.520 1.00 97.81 359 CYS A C 1
ATOM 2843 O O . CYS A 1 359 ? -19.659 -9.717 32.649 1.00 97.81 359 CYS A O 1
ATOM 2845 N N . GLU A 1 360 ? -20.014 -9.102 30.524 1.00 97.31 360 GLU A N 1
ATOM 2846 C CA . GLU A 1 360 ? -21.436 -8.786 30.611 1.00 97.31 360 GLU A CA 1
ATOM 2847 C C . GLU A 1 360 ? -22.187 -9.429 29.428 1.00 97.31 360 GLU A C 1
ATOM 2849 O O . GLU A 1 360 ? -22.219 -8.878 28.321 1.00 97.31 360 GLU A O 1
ATOM 2854 N N . PRO A 1 361 ? -22.776 -10.620 29.633 1.00 95.69 361 PRO A N 1
ATOM 2855 C CA . PRO A 1 361 ? -23.676 -11.234 28.670 1.00 95.69 361 PRO A CA 1
ATOM 2856 C C . PRO A 1 361 ? -25.049 -10.547 28.664 1.00 95.69 361 PRO A C 1
ATOM 2858 O O . PRO A 1 361 ? -25.487 -10.029 29.697 1.00 95.69 361 PRO A O 1
ATOM 2861 N N . PRO A 1 362 ? -25.787 -10.597 27.542 1.00 94.88 362 PRO A N 1
ATOM 2862 C CA . PRO A 1 362 ? -27.117 -10.007 27.466 1.00 94.88 362 PRO A CA 1
ATOM 2863 C C . PRO A 1 362 ? -28.079 -10.698 28.438 1.00 94.88 362 PRO A C 1
ATOM 2865 O O . PRO A 1 362 ? -28.123 -11.921 28.532 1.00 94.88 362 PRO A O 1
ATOM 2868 N N . GLY A 1 363 ? -28.847 -9.906 29.189 1.00 94.25 363 GLY A N 1
ATOM 2869 C CA . GLY A 1 363 ? -29.837 -10.420 30.143 1.00 94.25 363 GLY A CA 1
ATOM 2870 C C . GLY A 1 363 ? -29.257 -11.113 31.385 1.00 94.25 363 GLY A C 1
ATOM 2871 O O . GLY A 1 363 ? -30.026 -11.578 32.224 1.00 94.25 363 GLY A O 1
ATOM 2872 N N . ARG A 1 364 ? -27.928 -11.171 31.545 1.00 94.75 364 ARG A N 1
ATOM 2873 C CA . ARG A 1 364 ? -27.261 -11.743 32.724 1.00 94.75 364 ARG A CA 1
ATOM 2874 C C . ARG A 1 364 ? -26.563 -10.661 33.545 1.00 94.75 364 ARG A C 1
ATOM 2876 O O . ARG A 1 364 ? -26.305 -9.553 33.085 1.00 94.75 364 ARG A O 1
ATOM 2883 N N . ARG A 1 365 ? -26.247 -10.992 34.799 1.00 95.31 365 ARG A N 1
ATOM 2884 C CA . ARG A 1 365 ? -25.457 -10.118 35.671 1.00 95.31 365 ARG A CA 1
ATOM 2885 C C . ARG A 1 365 ? -24.018 -10.041 35.155 1.00 95.31 365 ARG A C 1
ATOM 2887 O O . ARG A 1 365 ? -23.388 -11.073 34.949 1.00 95.31 365 ARG A O 1
ATOM 2894 N N . ARG A 1 366 ? -23.486 -8.823 35.046 1.00 96.81 366 ARG A N 1
ATOM 2895 C CA . ARG A 1 366 ? -22.061 -8.563 34.806 1.00 96.81 366 ARG A CA 1
ATOM 2896 C C . ARG A 1 366 ? -21.177 -9.180 35.898 1.00 96.81 366 ARG A C 1
ATOM 2898 O O . ARG A 1 366 ? -21.464 -9.035 37.089 1.00 96.81 366 ARG A O 1
ATOM 2905 N N . LEU A 1 367 ? -20.083 -9.811 35.484 1.00 98.12 367 LEU A N 1
ATOM 2906 C CA . LEU A 1 367 ? -19.013 -10.293 36.355 1.00 98.12 367 LEU A CA 1
ATOM 2907 C C . LEU A 1 367 ? -17.774 -9.403 36.199 1.00 98.12 367 LEU A C 1
ATOM 2909 O O . LEU A 1 367 ? -17.407 -9.038 35.084 1.00 98.12 367 LEU A O 1
ATOM 2913 N N . ASP A 1 368 ? -17.124 -9.069 37.314 1.00 97.56 368 ASP A N 1
ATOM 2914 C CA . ASP A 1 368 ? -15.934 -8.214 37.365 1.00 97.56 368 ASP A CA 1
ATOM 2915 C C . ASP A 1 368 ? -14.697 -9.003 37.821 1.00 97.56 368 ASP A C 1
ATOM 2917 O O . ASP A 1 368 ? -14.787 -9.954 38.597 1.00 97.56 368 ASP A O 1
ATOM 2921 N N . SER A 1 369 ? -13.523 -8.589 37.349 1.00 96.88 369 SER A N 1
ATOM 2922 C CA . SER A 1 369 ? -12.220 -9.156 37.699 1.00 96.88 369 SER A CA 1
ATOM 2923 C C . SER A 1 369 ? -11.125 -8.081 37.667 1.00 96.88 369 SER A C 1
ATOM 2925 O O . SER A 1 369 ? -11.389 -6.892 37.480 1.00 96.88 369 SER A O 1
ATOM 2927 N N . ALA A 1 370 ? -9.870 -8.484 37.875 1.00 96.44 370 ALA A N 1
ATOM 2928 C CA . ALA A 1 370 ? -8.725 -7.592 37.750 1.00 96.44 370 ALA A CA 1
ATOM 2929 C C . ALA A 1 370 ? -7.461 -8.304 37.247 1.00 96.44 370 ALA A C 1
ATOM 2931 O O . ALA A 1 370 ? -7.106 -9.412 37.666 1.00 96.44 370 ALA A O 1
ATOM 2932 N N . PHE A 1 371 ? -6.749 -7.589 36.392 1.00 95.62 371 PHE A N 1
ATOM 2933 C CA . PHE A 1 371 ? -5.402 -7.832 35.909 1.00 95.62 371 PHE A CA 1
ATOM 2934 C C . PHE A 1 371 ? -4.464 -6.914 36.697 1.00 95.62 371 PHE A C 1
ATOM 2936 O O . PHE A 1 371 ? -4.477 -5.704 36.497 1.00 95.62 371 PHE A O 1
ATOM 2943 N N . ARG A 1 372 ? -3.710 -7.457 37.653 1.00 95.56 372 ARG A N 1
ATOM 2944 C CA . ARG A 1 372 ? -2.844 -6.665 38.537 1.00 95.56 372 ARG A CA 1
ATOM 2945 C C . ARG A 1 372 ? -1.391 -7.020 38.294 1.00 95.56 372 ARG A C 1
ATOM 2947 O O . ARG A 1 372 ? -1.098 -8.194 38.088 1.00 95.56 372 ARG A O 1
ATOM 2954 N N . ASP A 1 373 ? -0.548 -6.001 38.375 1.00 95.06 373 ASP A N 1
ATOM 2955 C CA . ASP A 1 373 ? 0.906 -6.084 38.326 1.00 95.06 373 ASP A CA 1
ATOM 2956 C C . ASP A 1 373 ? 1.424 -6.903 37.137 1.00 95.06 373 ASP A C 1
ATOM 2958 O O . ASP A 1 373 ? 2.237 -7.812 37.279 1.00 95.06 373 ASP A O 1
ATOM 2962 N N . ILE A 1 374 ? 0.884 -6.624 35.947 1.00 96.56 374 ILE A N 1
ATOM 2963 C CA . ILE A 1 374 ? 1.288 -7.336 34.735 1.00 96.56 374 ILE A CA 1
ATOM 2964 C C . ILE A 1 374 ? 2.567 -6.699 34.213 1.00 96.56 374 ILE A C 1
ATOM 2966 O O . ILE A 1 374 ? 2.530 -5.589 33.682 1.00 96.56 374 ILE A O 1
ATOM 2970 N N . GLY A 1 375 ? 3.681 -7.411 34.345 1.00 96.94 375 GLY A N 1
ATOM 2971 C CA . GLY A 1 375 ? 4.985 -6.949 33.888 1.00 96.94 375 GLY A CA 1
ATOM 2972 C C . GLY A 1 375 ? 5.117 -6.899 32.357 1.00 96.94 375 GLY A C 1
ATOM 2973 O O . GLY A 1 375 ? 4.292 -7.478 31.638 1.00 96.94 375 GLY A O 1
ATOM 2974 N N . PRO A 1 376 ? 6.161 -6.234 31.838 1.00 97.25 376 PRO A N 1
ATOM 2975 C CA . PRO A 1 376 ? 6.448 -6.148 30.405 1.00 97.25 376 PRO A CA 1
ATOM 2976 C C . PRO A 1 376 ? 6.507 -7.517 29.722 1.00 97.25 376 PRO A C 1
ATOM 2978 O O . PRO A 1 376 ? 7.140 -8.452 30.214 1.00 97.25 376 PRO A O 1
ATOM 2981 N N . GLY A 1 377 ? 5.828 -7.657 28.582 1.00 96.00 377 GLY A N 1
ATOM 2982 C CA . GLY A 1 377 ? 5.761 -8.908 27.817 1.00 96.00 377 GLY A CA 1
ATOM 2983 C C . GLY A 1 377 ? 4.903 -10.016 28.446 1.00 96.00 377 GLY A C 1
ATOM 2984 O O . GLY A 1 377 ? 4.671 -11.044 27.800 1.00 96.00 377 GLY A O 1
ATOM 2985 N N . GLN A 1 378 ? 4.410 -9.838 29.676 1.00 97.62 378 GLN A N 1
ATOM 2986 C CA . GLN A 1 378 ? 3.635 -10.852 30.383 1.00 97.62 378 GLN A CA 1
ATOM 2987 C C . GLN A 1 378 ? 2.230 -10.997 29.785 1.00 97.62 378 GLN A C 1
ATOM 2989 O O . GLN A 1 378 ? 1.602 -10.039 29.336 1.00 97.62 378 GLN A O 1
ATOM 2994 N N . THR A 1 379 ? 1.718 -12.227 29.805 1.00 97.69 379 THR A N 1
ATOM 2995 C CA . THR A 1 379 ? 0.340 -12.555 29.429 1.00 97.69 379 THR A CA 1
ATOM 2996 C C . THR A 1 379 ? -0.380 -13.164 30.625 1.00 97.69 379 THR A C 1
ATOM 2998 O O . THR A 1 379 ? 0.135 -14.088 31.253 1.00 97.69 379 THR A O 1
ATOM 3001 N N . VAL A 1 380 ? -1.568 -12.657 30.948 1.00 97.62 380 VAL A N 1
ATOM 3002 C CA . VAL A 1 380 ? -2.392 -13.111 32.077 1.00 97.62 380 VAL A CA 1
ATOM 3003 C C . VAL A 1 380 ? -3.809 -13.390 31.591 1.00 97.62 380 VAL A C 1
ATOM 3005 O O . VAL A 1 380 ? -4.303 -12.733 30.678 1.00 97.62 380 VAL A O 1
ATOM 3008 N N . ARG A 1 381 ? -4.475 -14.364 32.216 1.00 97.88 381 ARG A N 1
ATOM 3009 C CA . ARG A 1 381 ? -5.832 -14.799 31.866 1.00 97.88 381 ARG A CA 1
ATOM 3010 C C . ARG A 1 381 ? -6.797 -14.653 33.036 1.00 97.88 381 ARG A C 1
ATOM 3012 O O . ARG A 1 381 ? -6.394 -14.750 34.202 1.00 97.88 381 ARG A O 1
ATOM 3019 N N . ARG A 1 382 ? -8.070 -14.422 32.722 1.00 97.75 382 ARG A N 1
ATOM 3020 C CA . ARG A 1 382 ? -9.197 -14.395 33.660 1.00 97.75 382 ARG A CA 1
ATOM 3021 C C . ARG A 1 382 ? -10.387 -15.122 33.066 1.00 97.75 382 ARG A C 1
ATOM 3023 O O . ARG A 1 382 ? -10.709 -14.920 31.903 1.00 97.75 382 ARG A O 1
ATOM 3030 N N . THR A 1 383 ? -11.043 -15.919 33.895 1.00 97.75 383 THR A N 1
ATOM 3031 C CA . THR A 1 383 ? -12.172 -16.751 33.485 1.00 97.75 383 THR A CA 1
ATOM 3032 C C . THR A 1 383 ? -13.438 -16.264 34.170 1.00 97.75 383 THR A C 1
ATOM 3034 O O . THR A 1 383 ? -13.451 -16.049 35.383 1.00 97.75 383 THR A O 1
ATOM 3037 N N . TYR A 1 384 ? -14.497 -16.104 33.387 1.00 98.19 384 TYR A N 1
ATOM 3038 C CA . TYR A 1 384 ? -15.848 -15.803 33.837 1.00 98.19 384 TYR A CA 1
ATOM 3039 C C . TYR A 1 384 ? -16.723 -17.016 33.536 1.00 98.19 384 TYR A C 1
ATOM 3041 O O . TYR A 1 384 ? -16.683 -17.531 32.421 1.00 98.19 384 TYR A O 1
ATOM 3049 N N . VAL A 1 385 ? -17.497 -17.473 34.518 1.00 97.88 385 VAL A N 1
ATOM 3050 C CA . VAL A 1 385 ? -18.409 -18.613 34.362 1.00 97.88 385 VAL A CA 1
ATOM 3051 C C . VAL A 1 385 ? -19.828 -18.123 34.605 1.00 97.88 385 VAL A C 1
ATOM 3053 O O . VAL A 1 385 ? -20.116 -17.555 35.660 1.00 97.88 385 VAL A O 1
ATOM 3056 N N . PHE A 1 386 ? -20.701 -18.336 33.624 1.00 97.56 386 PHE A N 1
ATOM 3057 C CA . PHE A 1 386 ? -22.120 -18.012 33.679 1.00 97.56 386 PHE A CA 1
ATOM 3058 C C . PHE A 1 386 ? -22.923 -19.315 33.733 1.00 97.56 386 PHE A C 1
ATOM 3060 O O . PHE A 1 386 ? -23.067 -19.985 32.706 1.00 97.56 386 PHE A O 1
ATOM 3067 N N . PRO A 1 387 ? -23.446 -19.691 34.914 1.00 97.19 387 PRO A N 1
ATOM 3068 C CA . PRO A 1 387 ? -24.160 -20.949 35.069 1.00 97.19 387 PRO A CA 1
ATOM 3069 C C . PRO A 1 387 ? -25.460 -21.003 34.263 1.00 97.19 387 PRO A C 1
ATOM 3071 O O . PRO A 1 387 ? -26.118 -19.967 34.100 1.00 97.19 387 PRO A O 1
ATOM 3074 N N . ALA A 1 388 ? -25.844 -22.197 33.802 1.00 95.25 388 ALA A N 1
ATOM 3075 C CA . ALA A 1 388 ? -27.112 -22.480 33.118 1.00 95.25 388 ALA A CA 1
ATOM 3076 C C . ALA A 1 388 ? -27.461 -21.411 32.063 1.00 95.25 388 ALA A C 1
ATOM 3078 O O . ALA A 1 388 ? -28.438 -20.665 32.195 1.00 95.25 388 ALA A O 1
ATOM 3079 N N . SER A 1 389 ? -26.582 -21.269 31.071 1.00 96.12 389 SER A N 1
ATOM 3080 C CA . SER A 1 389 ? -26.547 -20.150 30.123 1.00 96.12 389 SER A CA 1
ATOM 3081 C C . SER A 1 389 ? -26.612 -20.586 28.656 1.00 96.12 389 SER A C 1
ATOM 3083 O O . SER A 1 389 ? -26.191 -19.846 27.768 1.00 96.12 389 SER A O 1
ATOM 3085 N N . ARG A 1 390 ? -27.139 -21.783 28.371 1.00 94.38 390 ARG A N 1
ATOM 3086 C CA . ARG A 1 390 ? -27.329 -22.283 26.994 1.00 94.38 390 ARG A CA 1
ATOM 3087 C C . ARG A 1 390 ? -28.245 -21.415 26.133 1.00 94.38 390 ARG A C 1
ATOM 3089 O O . ARG A 1 390 ? -28.089 -21.392 24.919 1.00 94.38 390 ARG A O 1
ATOM 3096 N N . ASP A 1 391 ? -29.143 -20.662 26.754 1.00 94.44 391 ASP A N 1
ATOM 3097 C CA . ASP A 1 391 ? -29.949 -19.609 26.128 1.00 94.44 391 ASP A CA 1
ATOM 3098 C C . ASP A 1 391 ? -29.113 -18.479 25.502 1.00 94.44 391 ASP A C 1
ATOM 3100 O O . ASP A 1 391 ? -29.628 -17.741 24.667 1.00 94.44 391 ASP A O 1
ATOM 3104 N N . LEU A 1 392 ? -27.833 -18.350 25.866 1.00 95.56 392 LEU A N 1
ATOM 3105 C CA . LEU A 1 392 ? -26.901 -17.382 25.285 1.00 95.56 392 LEU A CA 1
ATOM 3106 C C . LEU A 1 392 ? -26.162 -17.903 24.046 1.00 95.56 392 LEU A C 1
ATOM 3108 O O . LEU A 1 392 ? -25.234 -17.237 23.588 1.00 95.56 392 LEU A O 1
ATOM 3112 N N . ALA A 1 393 ? -26.518 -19.074 23.513 1.00 95.25 393 ALA A N 1
ATOM 3113 C CA . ALA A 1 393 ? -25.931 -19.563 22.269 1.00 95.25 393 ALA A CA 1
ATOM 3114 C C . ALA A 1 393 ? -26.047 -18.501 21.158 1.00 95.25 393 ALA A C 1
ATOM 3116 O O . ALA A 1 393 ? -27.066 -17.820 21.033 1.00 95.25 393 ALA A O 1
ATOM 3117 N N . ASP A 1 394 ? -24.966 -18.317 20.397 1.00 95.56 394 ASP A N 1
ATOM 3118 C CA . ASP A 1 394 ? -24.815 -17.275 19.370 1.00 95.56 394 ASP A CA 1
ATOM 3119 C C . ASP A 1 394 ? -24.922 -15.804 19.839 1.00 95.56 394 ASP A C 1
ATOM 3121 O O . ASP A 1 394 ? -24.796 -14.888 19.016 1.00 95.56 394 ASP A O 1
ATOM 3125 N N . ALA A 1 395 ? -25.096 -15.539 21.137 1.00 96.31 395 ALA A N 1
ATOM 3126 C CA . ALA A 1 395 ? -25.179 -14.184 21.667 1.00 96.31 395 ALA A CA 1
ATOM 3127 C C . ALA A 1 395 ? -23.816 -13.468 21.656 1.00 96.31 395 ALA A C 1
ATOM 3129 O O . ALA A 1 395 ? -22.759 -14.076 21.837 1.00 96.31 395 ALA A O 1
ATOM 3130 N N . TRP A 1 396 ? -23.836 -12.143 21.493 1.00 96.62 396 TRP A N 1
ATOM 3131 C CA . TRP A 1 396 ? -22.652 -11.296 21.655 1.00 96.62 396 TRP A CA 1
ATOM 3132 C C . TRP A 1 396 ? -22.509 -10.863 23.113 1.00 96.62 396 TRP A C 1
ATOM 3134 O O . TRP A 1 396 ? -23.415 -10.248 23.673 1.00 96.62 396 TRP A O 1
ATOM 3144 N N . LEU A 1 397 ? -21.363 -11.166 23.716 1.00 96.38 397 LEU A N 1
ATOM 3145 C CA . LEU A 1 397 ? -21.019 -10.789 25.081 1.00 96.38 397 LEU A CA 1
ATOM 3146 C C . LEU A 1 397 ? -20.129 -9.557 25.076 1.00 96.38 397 LEU A C 1
ATOM 3148 O O . LEU A 1 397 ? -19.112 -9.538 24.382 1.00 96.38 397 LEU A O 1
ATOM 3152 N N . HIS A 1 398 ? -20.466 -8.566 25.895 1.00 96.25 398 HIS A N 1
ATOM 3153 C CA . HIS A 1 398 ? -19.598 -7.420 26.124 1.00 96.25 398 HIS A CA 1
ATOM 3154 C C . HIS A 1 398 ? -18.525 -7.785 27.140 1.00 96.25 398 HIS A C 1
ATOM 3156 O O . HIS A 1 398 ? -18.804 -8.393 28.170 1.00 96.25 398 HIS A O 1
ATOM 3162 N N . TYR A 1 399 ? -17.287 -7.401 26.881 1.00 96.19 399 TYR A N 1
ATOM 3163 C CA . TYR A 1 399 ? -16.217 -7.515 27.862 1.00 96.19 399 TYR A CA 1
ATOM 3164 C C . TYR A 1 399 ? -15.249 -6.358 27.688 1.00 96.19 399 TYR A C 1
ATOM 3166 O O . TYR A 1 399 ? -15.227 -5.700 26.649 1.00 96.19 399 TYR A O 1
ATOM 3174 N N . GLY A 1 400 ? -14.446 -6.083 28.704 1.00 94.88 400 GLY A N 1
ATOM 3175 C CA . GLY A 1 400 ? -13.542 -4.952 28.615 1.00 94.88 400 GLY A CA 1
ATOM 3176 C C . GLY A 1 400 ? -12.560 -4.858 29.755 1.00 94.88 400 GLY A C 1
ATOM 3177 O O . GLY A 1 400 ? -12.548 -5.686 30.671 1.00 94.88 400 GLY A O 1
ATOM 3178 N N . VAL A 1 401 ? -11.716 -3.838 29.665 1.00 95.06 401 VAL A N 1
ATOM 3179 C CA . VAL A 1 401 ? -10.761 -3.467 30.703 1.00 95.06 401 VAL A CA 1
ATOM 3180 C C . VAL A 1 401 ? -10.776 -1.965 30.945 1.00 95.06 401 VAL A C 1
ATOM 3182 O O . VAL A 1 401 ? -11.035 -1.178 30.039 1.00 95.06 401 VAL A O 1
ATOM 3185 N N . ARG A 1 402 ? -10.476 -1.554 32.175 1.00 93.56 402 ARG A N 1
ATOM 3186 C CA . ARG A 1 402 ? -10.246 -0.156 32.548 1.00 93.56 402 ARG A CA 1
ATOM 3187 C C . ARG A 1 402 ? -9.056 -0.068 33.481 1.00 93.56 402 ARG A C 1
ATOM 3189 O O . ARG A 1 402 ? -9.012 -0.776 34.486 1.00 93.56 402 ARG A O 1
ATOM 3196 N N . GLU A 1 403 ? -8.108 0.782 33.131 1.00 92.31 403 GLU A N 1
ATOM 3197 C CA . GLU A 1 403 ? -6.869 0.984 33.861 1.00 92.31 403 GLU A CA 1
ATOM 3198 C C . GLU A 1 403 ? -7.148 1.438 35.294 1.00 92.31 403 GLU A C 1
ATOM 3200 O O . GLU A 1 403 ? -8.019 2.267 35.558 1.00 92.31 403 GLU A O 1
ATOM 3205 N N . ILE A 1 404 ? -6.422 0.853 36.240 1.00 92.88 404 ILE A N 1
ATOM 3206 C CA . ILE A 1 404 ? -6.503 1.229 37.647 1.00 92.88 404 ILE A CA 1
ATOM 3207 C C . ILE A 1 404 ? -5.636 2.478 37.827 1.00 92.88 404 ILE A C 1
ATOM 3209 O O . ILE A 1 404 ? -4.447 2.439 37.535 1.00 92.88 404 ILE A O 1
ATOM 3213 N N . HIS A 1 405 ? -6.232 3.570 38.316 1.00 86.94 405 HIS A N 1
ATOM 3214 C CA . HIS A 1 405 ? -5.593 4.893 38.443 1.00 86.94 405 HIS A CA 1
ATOM 3215 C C . HIS A 1 405 ? -5.195 5.563 37.115 1.00 86.94 405 HIS A C 1
ATOM 3217 O O . HIS A 1 405 ? -4.401 6.500 37.122 1.00 86.94 405 HIS A O 1
ATOM 3223 N N . GLY A 1 406 ? -5.772 5.127 35.994 1.00 84.75 406 GLY A N 1
ATOM 3224 C CA . GLY A 1 406 ? -5.596 5.762 34.691 1.00 84.75 406 GLY A CA 1
ATOM 3225 C C . GLY A 1 406 ? -6.919 5.934 33.956 1.00 84.75 406 GLY A C 1
ATOM 3226 O O . GLY A 1 406 ? -7.958 5.417 34.367 1.00 84.75 406 GLY A O 1
ATOM 3227 N N . ASP A 1 407 ? -6.866 6.655 32.840 1.00 83.56 407 ASP A N 1
ATOM 3228 C CA . ASP A 1 407 ? -8.052 6.969 32.038 1.00 83.56 407 ASP A CA 1
ATOM 3229 C C . ASP A 1 407 ? -8.279 5.964 30.901 1.00 83.56 407 ASP A C 1
ATOM 3231 O O . ASP A 1 407 ? -9.279 6.051 30.189 1.00 83.56 407 ASP A O 1
ATOM 3235 N N . ARG A 1 408 ? -7.358 5.010 30.692 1.00 87.44 408 ARG A N 1
ATOM 3236 C CA . ARG A 1 408 ? -7.450 4.041 29.595 1.00 87.44 408 ARG A CA 1
ATOM 3237 C C . ARG A 1 408 ? -8.551 3.020 29.870 1.00 87.44 408 ARG A C 1
ATOM 3239 O O . ARG A 1 408 ? -8.558 2.352 30.898 1.00 87.44 408 ARG A O 1
ATOM 3246 N N . SER A 1 409 ? -9.451 2.824 28.919 1.00 89.19 409 SER A N 1
ATOM 3247 C CA . SER A 1 409 ? -10.396 1.715 28.901 1.00 89.19 409 SER A CA 1
ATOM 3248 C C . SER A 1 409 ? -10.600 1.173 27.492 1.00 89.19 409 SER A C 1
ATOM 3250 O O . SER A 1 409 ? -10.243 1.807 26.499 1.00 89.19 409 SER A O 1
ATOM 3252 N N . LEU A 1 410 ? -11.113 -0.047 27.428 1.00 90.44 410 LEU A N 1
ATOM 3253 C CA . LEU A 1 410 ? -11.267 -0.814 26.209 1.00 90.44 410 LEU A CA 1
ATOM 3254 C C . LEU A 1 410 ? -12.518 -1.672 26.333 1.00 90.44 410 LEU A C 1
ATOM 3256 O O . LEU A 1 410 ? -12.575 -2.525 27.218 1.00 90.44 410 LEU A O 1
ATOM 3260 N N . ASP A 1 411 ? -13.474 -1.464 25.435 1.00 92.44 411 ASP A N 1
ATOM 3261 C CA . ASP A 1 411 ? -14.674 -2.289 25.320 1.00 92.44 411 ASP A CA 1
ATOM 3262 C C . ASP A 1 411 ? -14.546 -3.160 24.055 1.00 92.44 411 ASP A C 1
ATOM 3264 O O . ASP A 1 411 ? -14.147 -2.687 22.988 1.00 92.44 411 ASP A O 1
ATOM 3268 N N . LEU A 1 412 ? -14.860 -4.448 24.173 1.00 93.44 412 LEU A N 1
ATOM 3269 C CA . LEU A 1 412 ? -14.805 -5.456 23.113 1.00 93.44 412 LEU A CA 1
ATOM 3270 C C . LEU A 1 412 ? -16.056 -6.345 23.167 1.00 93.44 412 LEU A C 1
ATOM 3272 O O . LEU A 1 412 ? -16.855 -6.281 24.106 1.00 93.44 412 LEU A O 1
ATOM 3276 N N . VAL A 1 413 ? -16.217 -7.193 22.150 1.00 95.25 413 VAL A N 1
ATOM 3277 C CA . VAL A 1 413 ? -17.272 -8.210 22.104 1.00 95.25 413 VAL A CA 1
ATOM 3278 C C . VAL A 1 413 ? -16.718 -9.565 21.689 1.00 95.25 413 VAL A C 1
ATOM 3280 O O . VAL A 1 413 ? -15.812 -9.648 20.863 1.00 95.25 413 VAL A O 1
ATOM 3283 N N . VAL A 1 414 ? -17.269 -10.632 22.261 1.00 96.06 414 VAL A N 1
ATOM 3284 C CA . VAL A 1 414 ? -16.983 -12.023 21.884 1.00 96.06 414 VAL A CA 1
ATOM 3285 C C . VAL A 1 414 ? -18.307 -12.728 21.628 1.00 96.06 414 VAL A C 1
ATOM 3287 O O . VAL A 1 414 ? -19.289 -12.458 22.315 1.00 96.06 414 VAL A O 1
ATOM 3290 N N . LYS A 1 415 ? -18.364 -13.589 20.613 1.00 96.75 415 LYS A N 1
ATOM 3291 C CA . LYS A 1 415 ? -19.571 -14.360 20.309 1.00 96.75 415 LYS A CA 1
ATOM 3292 C C . LYS A 1 415 ? -19.553 -15.665 21.104 1.00 96.75 415 LYS A C 1
ATOM 3294 O O . LYS A 1 415 ? -18.541 -16.366 21.083 1.00 96.75 415 LYS A O 1
ATOM 3299 N N . ALA A 1 416 ? -20.651 -15.993 21.780 1.00 95.25 416 ALA A N 1
ATOM 3300 C CA . ALA A 1 416 ? -20.854 -17.332 22.318 1.00 95.25 416 ALA A CA 1
ATOM 3301 C C . ALA A 1 416 ? -20.879 -18.353 21.168 1.00 95.25 416 ALA A C 1
ATOM 3303 O O . ALA A 1 416 ? -21.375 -18.035 20.081 1.00 95.25 416 ALA A O 1
ATOM 3304 N N . PRO A 1 417 ? -20.379 -19.580 21.386 1.00 93.50 417 PRO A N 1
ATOM 3305 C CA . PRO A 1 417 ? -20.581 -20.651 20.427 1.00 93.50 417 PRO A CA 1
ATOM 3306 C C . PRO A 1 417 ? -22.066 -20.989 20.289 1.00 93.50 417 PRO A C 1
ATOM 3308 O O . PRO A 1 417 ? -22.898 -20.579 21.101 1.00 93.50 417 PRO A O 1
ATOM 3311 N N . HIS A 1 418 ? -22.371 -21.754 19.250 1.00 87.38 418 HIS A N 1
ATOM 3312 C CA . HIS A 1 418 ? -23.674 -22.377 19.077 1.00 87.38 418 HIS A CA 1
ATOM 3313 C C . HIS A 1 418 ? -23.866 -23.559 20.051 1.00 87.38 418 HIS A C 1
ATOM 3315 O O . HIS A 1 418 ? -22.865 -24.207 20.447 1.00 87.38 418 HIS A O 1
#

Foldseek 3Di:
DVVVVCVPDVDDDDDDEDELPDDDDPDDDQAHHHEDDLPHDLVCVLVSCVVLLPPDNHAYHYEYEQNDDDPDDPVLSLLSLLSSVVSVQQSVGPYYHYDDQWDWDCPPVDTDIDGHPSVQLVVQSCVQSPQWYWLDWADQDVQKIKTWIQGPPFIKIKIAGPDPPFDKDKGWFQFDDPKWKDFSNRHTDDFDDDPNTTIDIHTSGIIMITPGPVQRRQQLRFWDWPDLEAEQQDRPPFTKTKTWRQDQAKWWFKKAKAFPPPKDKVPRMDIDIHHHGDMDIDGIDIHHDPQDAWDKGWMWIWTQIVPPHGDIDIDIRIHTYDHPQKDKDWAWEDDDQKIKIKIKMFGQDQAFFKKKKWKAFPPDDIDIDIDGRAHHRRMDMDMDIGPRHNVQAQGKMWMWIDTDVDGHIHIHIDTHHD